Protein AF-A0A1W0E9E1-F1 (afdb_monomer_lite)

Radius of gyration: 27.99 Å; chains: 1; bounding box: 86×38×67 Å

Secondary structure (DSSP, 8-state):
-HHHHHH-TTTB---HHHHHHHHHHHHHHTTTTS------------TTHHHHTT---SEETTEEHHHHHHHHHHHHHHHHHHHHH---HHHHHHHHHHHHHHHTBGGGTTS--HHHHHHHHHHHHHT-HHHHHHHHHHHHHH-SSTHHHHHHHHHTTSTTGGG-HHHHHHHHHHHHHHHHHHHHHHHHHHHHHHHHH-SSS----------S-------S----HHHHHHT--HHHHHHTTTTS---HHHHHHHHTT----SHHHHHHHHHHHHHHHT-TT-S-HHHHHHHHHHHHHHHHT-TTS-HHHHHHHHHHHHHHHT-HHHHHHHHHHHHHSS-HHHHHHHHHHHHHHHHHH--HHHHHHHHHHTT-

pLDDT: mean 71.93, std 19.34, range [26.77, 94.56]

Foldseek 3Di:
DLVVQLVDPLFFPDDPVVVCVVVVVVVVVVVVVDDDDDDDDDDDPPVVVVVVVPPPCCDDPNDGPVRVVVVLVVVLVVLVVVCVVPVDPVSLVVSLVSLLSVLRGPVQQQDDDPSLVVQCVSCLVVLPLVSNLSSLVSCVRRDPFCSLVVLLVSVVRHPPSLPDPSNVVSLVVVLVSLVVVLVVVVVVVVVVVVVVVPPDDDDDDDPDDPDDDDDDPPPPPDDDPVNVCVRDPLLSNLVSCVSDLDDPVSLVVNVVRDPDDALSNLQSNLVNLQSNLPDPPDPPSVVSPVSSVVSLVVSLPDPPDDVLVSLLSQLVSCVSVPVNVSNLVSLVVNLPDDPPVSNVVSLVVNVVSCVVVVDPVVVVVSVVSVVD

Structure (mmCIF, N/CA/C/O backbone):
data_AF-A0A1W0E9E1-F1
#
_entry.id   AF-A0A1W0E9E1-F1
#
loop_
_atom_site.group_PDB
_atom_site.id
_atom_site.type_symbol
_atom_site.label_atom_id
_atom_site.label_alt_id
_atom_site.label_comp_id
_atom_site.label_asym_id
_atom_site.label_entity_id
_atom_site.label_seq_id
_atom_site.pdbx_PDB_ins_code
_atom_site.Cartn_x
_atom_site.Cartn_y
_atom_site.Cartn_z
_atom_site.occupancy
_atom_site.B_iso_or_equiv
_atom_site.auth_seq_id
_atom_site.auth_comp_id
_atom_site.auth_asym_id
_atom_site.auth_atom_id
_atom_site.pdbx_PDB_model_num
ATOM 1 N N . MET A 1 1 ? 7.670 -3.937 -38.236 1.00 74.44 1 MET A N 1
ATOM 2 C CA . MET A 1 1 ? 8.504 -2.881 -37.610 1.00 74.44 1 MET A CA 1
ATOM 3 C C . MET A 1 1 ? 8.574 -2.999 -36.085 1.00 74.44 1 MET A C 1
ATOM 5 O O . MET A 1 1 ? 9.656 -3.270 -35.589 1.00 74.44 1 MET A O 1
ATOM 9 N N . LEU A 1 2 ? 7.483 -2.808 -35.319 1.00 82.94 2 LEU A N 1
ATOM 10 C CA . LEU A 1 2 ? 7.533 -2.953 -33.845 1.00 82.94 2 LEU A CA 1
ATOM 11 C C . LEU A 1 2 ? 7.824 -4.392 -33.402 1.00 82.94 2 LEU A C 1
ATOM 13 O O . LEU A 1 2 ? 8.585 -4.605 -32.465 1.00 82.94 2 LEU A O 1
ATOM 17 N N . GLU A 1 3 ? 7.235 -5.380 -34.075 1.00 82.19 3 GLU A N 1
ATOM 18 C CA . GLU A 1 3 ? 7.519 -6.790 -33.787 1.00 82.19 3 GLU A CA 1
ATOM 19 C C . GLU A 1 3 ? 8.976 -7.143 -34.083 1.00 82.19 3 GLU A C 1
ATOM 21 O O . GLU A 1 3 ? 9.628 -7.740 -33.234 1.00 82.19 3 GLU A O 1
ATOM 26 N N . ASP A 1 4 ? 9.521 -6.677 -35.211 1.00 77.94 4 ASP A N 1
ATOM 27 C CA . ASP A 1 4 ? 10.940 -6.847 -35.553 1.00 77.94 4 ASP A CA 1
ATOM 28 C C . ASP A 1 4 ? 11.847 -6.213 -34.489 1.00 77.94 4 ASP A C 1
ATOM 30 O O . ASP A 1 4 ? 12.782 -6.852 -34.005 1.00 77.94 4 ASP A O 1
ATOM 34 N N . PHE A 1 5 ? 11.511 -4.996 -34.044 1.00 82.38 5 PHE A N 1
ATOM 35 C CA . PHE A 1 5 ? 12.210 -4.301 -32.964 1.00 82.38 5 PHE A CA 1
ATOM 36 C C . PHE A 1 5 ? 12.203 -5.106 -31.658 1.00 82.38 5 PHE A C 1
ATOM 38 O O . PHE A 1 5 ? 13.252 -5.294 -31.045 1.00 82.38 5 PHE A O 1
ATOM 45 N N . PHE A 1 6 ? 11.043 -5.621 -31.242 1.00 81.56 6 PHE A N 1
ATOM 46 C CA . PHE A 1 6 ? 10.922 -6.409 -30.014 1.00 81.56 6 PHE A CA 1
ATOM 47 C C . PHE A 1 6 ? 11.503 -7.821 -30.131 1.00 81.56 6 PHE A C 1
ATOM 49 O O . PHE A 1 6 ? 11.968 -8.358 -29.135 1.00 81.56 6 PHE A O 1
ATOM 56 N N . SER A 1 7 ? 11.528 -8.416 -31.322 1.00 78.56 7 SER A N 1
ATOM 57 C CA . SER A 1 7 ? 12.144 -9.728 -31.560 1.00 78.56 7 SER A CA 1
ATOM 58 C C . SER A 1 7 ? 13.677 -9.693 -31.493 1.00 78.56 7 SER A C 1
ATOM 60 O O . SER A 1 7 ? 14.334 -10.734 -31.385 1.00 78.56 7 SER A O 1
ATOM 62 N N . ASN A 1 8 ? 14.271 -8.496 -31.539 1.00 74.69 8 ASN A N 1
ATOM 63 C CA . ASN A 1 8 ? 15.710 -8.328 -31.492 1.00 74.69 8 ASN A CA 1
ATOM 64 C C . ASN A 1 8 ? 16.258 -8.600 -30.075 1.00 74.69 8 ASN A C 1
ATOM 66 O O . ASN A 1 8 ? 16.000 -7.864 -29.121 1.00 74.69 8 ASN A O 1
ATOM 70 N N . LYS A 1 9 ? 17.099 -9.636 -29.954 1.00 68.94 9 LYS A N 1
ATOM 71 C CA . LYS A 1 9 ? 17.704 -10.085 -28.682 1.00 68.94 9 LYS A CA 1
ATOM 72 C C . LYS A 1 9 ? 18.592 -9.047 -27.996 1.00 68.94 9 LYS A C 1
ATOM 74 O O . LYS A 1 9 ? 18.876 -9.186 -26.812 1.00 68.94 9 LYS A O 1
ATOM 79 N N . PHE A 1 10 ? 19.060 -8.036 -28.722 1.00 65.81 10 PHE A N 1
ATOM 80 C CA . PHE A 1 10 ? 19.828 -6.946 -28.135 1.00 65.81 10 PHE A CA 1
ATOM 81 C C . PHE A 1 10 ? 18.948 -5.810 -27.596 1.00 65.81 10 PHE A C 1
ATOM 83 O O . PHE A 1 10 ? 19.424 -4.997 -26.805 1.00 65.81 10 PHE A O 1
ATOM 90 N N . VAL A 1 11 ? 17.680 -5.763 -28.013 1.00 69.69 11 VAL A N 1
ATOM 91 C CA . VAL A 1 11 ? 16.684 -4.787 -27.562 1.00 69.69 11 VAL A CA 1
ATOM 92 C C . VAL A 1 11 ? 15.992 -5.268 -26.287 1.00 69.69 11 VAL A C 1
ATOM 94 O O . VAL A 1 11 ? 15.752 -4.452 -25.400 1.00 69.69 11 VAL A O 1
ATOM 97 N N . GLN A 1 12 ? 15.695 -6.568 -26.160 1.00 63.66 12 GLN A N 1
ATOM 98 C CA . GLN A 1 12 ? 14.984 -7.119 -24.999 1.00 63.66 12 GLN A CA 1
ATOM 99 C C . GLN A 1 12 ? 15.876 -7.894 -24.018 1.00 63.66 12 GLN A C 1
ATOM 101 O O . GLN A 1 12 ? 16.657 -8.766 -24.397 1.00 63.66 12 GLN A O 1
ATOM 106 N N . ASN A 1 13 ? 15.674 -7.647 -22.721 1.00 57.44 13 ASN A N 1
ATOM 107 C CA . ASN A 1 13 ? 16.257 -8.434 -21.633 1.00 57.44 13 ASN A CA 1
ATOM 108 C C . ASN A 1 13 ? 15.474 -9.737 -21.396 1.00 57.44 13 ASN A C 1
ATOM 110 O O . ASN A 1 13 ? 14.683 -9.830 -20.458 1.00 57.44 13 ASN A O 1
ATOM 114 N N . GLU A 1 14 ? 15.674 -10.757 -22.234 1.00 50.56 14 GLU A N 1
ATOM 115 C CA . GLU A 1 14 ? 14.940 -12.028 -22.076 1.00 50.56 14 GLU A CA 1
ATOM 116 C C . GLU A 1 14 ? 15.765 -13.201 -21.526 1.00 50.56 14 GLU A C 1
ATOM 118 O O . GLU A 1 14 ? 15.182 -14.203 -21.120 1.00 50.56 14 GLU A O 1
ATOM 123 N N . THR A 1 15 ? 17.101 -13.121 -21.422 1.00 49.25 15 THR A N 1
ATOM 124 C CA . THR A 1 15 ? 17.878 -14.262 -20.891 1.00 49.25 15 THR A CA 1
ATOM 125 C C . THR A 1 15 ? 19.044 -13.868 -19.984 1.00 49.25 15 THR A C 1
ATOM 127 O O . THR A 1 15 ? 19.984 -13.207 -20.414 1.00 49.25 15 THR A O 1
ATOM 130 N N . GLY A 1 16 ? 19.068 -14.400 -18.753 1.00 51.41 16 GLY A N 1
ATOM 131 C CA . GLY A 1 16 ? 20.202 -14.243 -17.825 1.00 51.41 16 GLY A CA 1
ATOM 132 C C . GLY A 1 16 ? 21.530 -14.794 -18.370 1.00 51.41 16 GLY A C 1
ATOM 133 O O . GLY A 1 16 ? 22.604 -14.347 -17.971 1.00 51.41 16 GLY A O 1
ATOM 134 N N . LYS A 1 17 ? 21.481 -15.710 -19.350 1.00 50.12 17 LYS A N 1
ATOM 135 C CA . LYS A 1 17 ? 22.657 -16.170 -20.113 1.00 50.12 17 LYS A CA 1
ATOM 136 C C . LYS A 1 17 ? 23.228 -15.083 -21.032 1.00 50.12 17 LYS A C 1
ATOM 138 O O . LYS A 1 17 ? 24.442 -14.982 -21.161 1.00 50.12 17 LYS A O 1
ATOM 143 N N . PHE A 1 18 ? 22.379 -14.262 -21.650 1.00 48.84 18 PHE A N 1
ATOM 144 C CA . PHE A 1 18 ? 22.828 -13.157 -22.497 1.00 48.84 18 PHE A CA 1
ATOM 145 C C . PHE A 1 18 ? 23.252 -11.944 -21.664 1.00 48.84 18 PHE A C 1
ATOM 147 O O . PHE A 1 18 ? 24.266 -11.325 -21.975 1.00 48.84 18 PHE A O 1
ATOM 154 N N . THR A 1 19 ? 22.556 -11.659 -20.556 1.00 49.38 19 THR A N 1
ATOM 155 C CA . THR A 1 19 ? 22.957 -10.616 -19.597 1.00 49.38 19 THR A CA 1
ATOM 156 C C . THR A 1 19 ? 24.331 -10.920 -19.004 1.00 49.38 19 THR A C 1
ATOM 158 O O . THR A 1 19 ? 25.215 -10.074 -19.069 1.00 49.38 19 THR A O 1
ATOM 161 N N . SER A 1 20 ? 24.570 -12.157 -18.550 1.00 54.12 20 SER A N 1
ATOM 162 C CA . SER A 1 20 ? 25.892 -12.574 -18.056 1.00 54.12 20 SER A CA 1
ATOM 163 C C . SER A 1 20 ? 26.966 -12.595 -19.147 1.00 54.12 20 SER A C 1
ATOM 165 O O . SER A 1 20 ? 28.100 -12.218 -18.871 1.00 54.12 20 SER A O 1
ATOM 167 N N . PHE A 1 21 ? 26.638 -12.978 -20.387 1.00 51.69 21 PHE A N 1
ATOM 168 C CA . PHE A 1 21 ? 27.558 -12.870 -21.526 1.00 51.69 21 PHE A CA 1
ATOM 169 C C . PHE A 1 21 ? 27.952 -11.412 -21.803 1.00 51.69 21 PH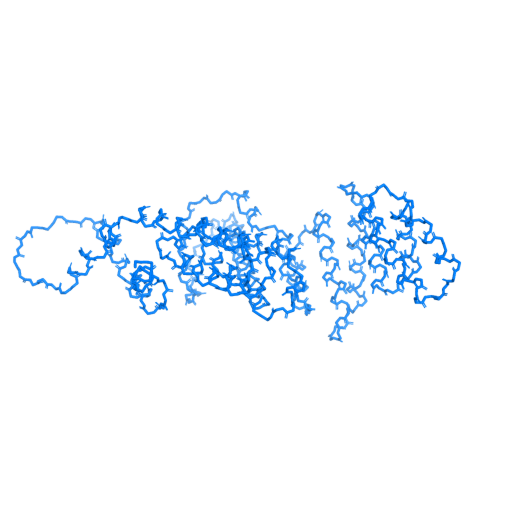E A C 1
ATOM 171 O O . PHE A 1 21 ? 29.130 -11.110 -21.968 1.00 51.69 21 PHE A O 1
ATOM 178 N N . PHE A 1 22 ? 26.984 -10.497 -21.814 1.00 48.62 22 PHE A N 1
ATOM 179 C CA . PHE A 1 22 ? 27.227 -9.089 -22.097 1.00 48.62 22 PHE A CA 1
ATOM 180 C C . PHE A 1 22 ? 27.944 -8.371 -20.947 1.00 48.62 22 PHE A C 1
ATOM 182 O O . PHE A 1 22 ? 28.897 -7.647 -21.199 1.00 48.62 22 PHE A O 1
ATOM 189 N N . GLU A 1 23 ? 27.547 -8.582 -19.690 1.00 53.81 23 GLU A N 1
ATOM 190 C CA . GLU A 1 23 ? 28.224 -8.001 -18.518 1.00 53.81 23 GLU A CA 1
ATOM 191 C C . GLU A 1 23 ? 29.657 -8.508 -18.366 1.00 53.81 23 GLU A C 1
ATOM 193 O O . GLU A 1 23 ? 30.566 -7.732 -18.064 1.00 53.81 23 GLU A O 1
ATOM 198 N N . ARG A 1 24 ? 29.881 -9.802 -18.634 1.00 53.62 24 ARG A N 1
ATOM 199 C CA . ARG A 1 24 ? 31.222 -10.390 -18.644 1.00 53.62 24 ARG A CA 1
ATOM 200 C C . ARG A 1 24 ? 32.102 -9.740 -19.711 1.00 53.62 24 ARG A C 1
ATOM 202 O O . ARG A 1 24 ? 33.289 -9.616 -19.464 1.00 53.62 24 ARG A O 1
ATOM 209 N N . ASN A 1 25 ? 31.535 -9.271 -20.826 1.00 50.19 25 ASN A N 1
ATOM 210 C CA . ASN A 1 25 ? 32.261 -8.527 -21.861 1.00 50.19 25 ASN A CA 1
ATOM 211 C C . ASN A 1 25 ? 32.385 -7.018 -21.555 1.00 50.19 25 ASN A C 1
ATOM 213 O O . ASN A 1 25 ? 33.404 -6.425 -21.885 1.00 50.19 25 ASN A O 1
ATOM 217 N N . LYS A 1 26 ? 31.410 -6.402 -20.868 1.00 47.72 26 LYS A N 1
ATOM 218 C CA . LYS A 1 26 ? 31.447 -4.984 -20.459 1.00 47.72 26 LYS A CA 1
ATOM 219 C C . LYS A 1 26 ? 32.605 -4.695 -19.493 1.00 47.72 26 LYS A C 1
ATOM 221 O O . LYS A 1 26 ? 33.281 -3.686 -19.654 1.00 47.72 26 LYS A O 1
ATOM 226 N N . LYS A 1 27 ? 32.888 -5.615 -18.558 1.00 47.00 27 LYS A N 1
ATOM 227 C CA . LYS A 1 27 ? 34.019 -5.502 -17.615 1.00 47.00 27 LYS A CA 1
ATOM 228 C C . LYS A 1 27 ? 35.392 -5.447 -18.293 1.00 47.00 27 LYS A C 1
ATOM 230 O O . LYS A 1 27 ? 36.304 -4.891 -17.705 1.00 47.00 27 LYS A O 1
ATOM 235 N N . TYR A 1 28 ? 35.559 -5.987 -19.502 1.00 43.72 28 TYR A N 1
ATOM 236 C CA . TYR A 1 28 ? 36.847 -5.925 -20.207 1.00 43.72 28 TYR A CA 1
ATOM 237 C C . TYR A 1 28 ? 37.113 -4.550 -20.840 1.00 43.72 28 TYR A C 1
ATOM 239 O O . TYR A 1 28 ? 38.263 -4.129 -20.885 1.00 43.72 28 TYR A O 1
ATOM 247 N N . ASN A 1 29 ? 36.068 -3.808 -21.222 1.00 38.88 29 ASN A N 1
ATOM 248 C CA . ASN A 1 29 ? 36.206 -2.467 -21.806 1.00 38.88 29 ASN A CA 1
ATOM 249 C C . ASN A 1 29 ? 36.577 -1.384 -20.775 1.00 38.88 29 ASN A C 1
ATOM 251 O O . ASN A 1 29 ? 37.039 -0.310 -21.152 1.00 38.88 29 ASN A O 1
ATOM 255 N N . GLU A 1 30 ? 36.384 -1.635 -19.476 1.00 40.66 30 GLU A N 1
ATOM 256 C CA . GLU A 1 30 ? 36.824 -0.715 -18.416 1.00 40.66 30 GLU A CA 1
ATOM 257 C C . GLU A 1 30 ? 38.340 -0.787 -18.170 1.00 40.66 30 GLU A C 1
ATOM 259 O O . GLU A 1 30 ? 38.927 0.200 -17.732 1.00 40.66 30 GLU A O 1
ATOM 264 N N . TYR A 1 31 ? 38.996 -1.900 -18.527 1.00 40.09 31 TYR A N 1
ATOM 265 C CA . TYR A 1 31 ? 40.447 -2.063 -18.379 1.00 40.09 31 TYR A CA 1
ATOM 266 C C . TYR A 1 31 ? 41.264 -1.481 -19.546 1.00 40.09 31 TYR A C 1
ATOM 268 O O . TYR A 1 31 ? 42.436 -1.179 -19.356 1.00 40.09 31 TYR A O 1
ATOM 276 N N . GLU A 1 32 ? 40.667 -1.241 -20.719 1.00 40.97 32 GLU A N 1
ATOM 277 C CA . GLU A 1 32 ? 41.366 -0.637 -21.872 1.00 40.97 32 GLU A CA 1
ATOM 278 C C . GLU A 1 32 ? 41.476 0.899 -21.809 1.00 40.97 32 GLU A C 1
ATOM 280 O O . GLU A 1 32 ? 42.151 1.507 -22.636 1.00 40.97 32 GLU A O 1
ATOM 285 N N . LYS A 1 33 ? 40.867 1.560 -20.813 1.00 39.44 33 LYS A N 1
ATOM 286 C CA . LYS A 1 33 ? 40.990 3.022 -20.637 1.00 39.44 33 LYS A CA 1
ATOM 287 C C . LYS A 1 33 ? 42.248 3.472 -19.890 1.00 39.44 33 LYS A C 1
ATOM 289 O O . LYS A 1 33 ? 42.443 4.674 -19.723 1.00 39.44 33 LYS A O 1
ATOM 294 N N . ILE A 1 34 ? 43.116 2.551 -19.472 1.00 35.22 34 ILE A N 1
ATOM 295 C CA . ILE A 1 34 ? 44.387 2.878 -18.818 1.00 35.22 34 ILE A CA 1
ATOM 296 C C . ILE A 1 34 ? 45.535 2.361 -19.687 1.00 35.22 34 ILE A C 1
ATOM 298 O O . ILE A 1 34 ? 45.999 1.245 -19.512 1.00 35.22 34 ILE A O 1
ATOM 302 N N . GLY A 1 35 ? 45.968 3.223 -20.612 1.00 37.22 35 GLY A N 1
ATOM 303 C CA . GLY A 1 35 ? 47.318 3.270 -21.179 1.00 37.22 35 GLY A CA 1
ATOM 304 C C . GLY A 1 35 ? 47.783 2.082 -22.023 1.00 37.22 35 GLY A C 1
ATOM 305 O O . GLY A 1 35 ? 48.166 1.057 -21.480 1.00 37.22 35 GLY A O 1
ATOM 306 N N . GLN A 1 36 ? 47.907 2.288 -23.337 1.00 32.28 36 GLN A N 1
ATOM 307 C CA . GLN A 1 36 ? 49.182 2.205 -24.074 1.00 32.28 36 GLN A CA 1
ATOM 308 C C . GLN A 1 36 ? 48.943 2.329 -25.585 1.00 32.28 36 GLN A C 1
ATOM 310 O O . GLN A 1 36 ? 48.021 1.739 -26.143 1.00 32.28 36 GLN A O 1
ATOM 315 N N . GLU A 1 37 ? 49.800 3.114 -26.238 1.00 39.94 37 GLU A N 1
ATOM 316 C CA . GLU A 1 37 ? 50.009 3.093 -27.684 1.00 39.94 37 GLU A CA 1
ATOM 317 C C . GLU A 1 37 ? 50.380 1.674 -28.126 1.00 39.94 37 GLU A C 1
ATOM 319 O O . GLU A 1 37 ? 51.315 1.088 -27.580 1.00 39.94 37 GLU A O 1
ATOM 324 N N . ILE A 1 38 ? 49.697 1.132 -29.138 1.00 29.80 38 ILE A N 1
ATOM 325 C CA . ILE A 1 38 ? 50.188 -0.049 -29.850 1.00 29.80 38 ILE A CA 1
ATOM 326 C C . ILE A 1 38 ? 50.160 0.203 -31.356 1.00 29.80 38 ILE A C 1
ATOM 328 O O . ILE A 1 38 ? 49.125 0.412 -31.989 1.00 29.80 38 ILE A O 1
ATOM 332 N N . VAL A 1 39 ? 51.382 0.177 -31.873 1.00 27.31 39 VAL A N 1
ATOM 333 C CA . VAL A 1 39 ? 51.825 0.105 -33.259 1.00 27.31 39 VAL A CA 1
ATOM 334 C C . VAL A 1 39 ? 51.169 -1.071 -33.988 1.00 27.31 39 VAL A C 1
ATOM 336 O O . VAL A 1 39 ? 51.068 -2.179 -33.468 1.00 27.31 39 VAL A O 1
ATOM 339 N N . VAL A 1 40 ? 50.775 -0.824 -35.236 1.00 36.12 40 VAL A N 1
ATOM 340 C CA . VAL A 1 40 ? 50.284 -1.829 -36.186 1.00 36.12 40 VAL A CA 1
ATOM 341 C C . VAL A 1 40 ? 51.393 -2.837 -36.509 1.00 36.12 40 VAL A C 1
ATOM 343 O O . VAL A 1 40 ? 52.371 -2.465 -37.151 1.00 36.12 40 VAL A O 1
ATOM 346 N N . VAL A 1 41 ? 51.206 -4.114 -36.157 1.00 26.77 41 VAL A N 1
ATOM 347 C CA . VAL A 1 41 ? 51.836 -5.256 -36.845 1.00 26.77 41 VAL A CA 1
ATOM 348 C C . VAL A 1 41 ? 50.818 -6.397 -36.981 1.00 26.77 41 VAL A C 1
ATOM 350 O O . VAL A 1 41 ? 49.992 -6.635 -36.105 1.00 26.77 41 VAL A O 1
ATOM 353 N N . ASN A 1 42 ? 50.869 -7.032 -38.149 1.00 33.12 42 ASN A N 1
ATOM 354 C CA . ASN A 1 42 ? 49.922 -7.967 -38.745 1.00 33.12 42 ASN A CA 1
ATOM 355 C C . ASN A 1 42 ? 49.599 -9.249 -37.951 1.00 33.12 42 ASN A C 1
ATOM 357 O O . ASN A 1 42 ? 50.434 -9.801 -37.246 1.00 33.12 42 ASN A O 1
ATOM 361 N N . GLU A 1 43 ? 48.394 -9.757 -38.250 1.00 39.22 43 GLU A N 1
ATOM 362 C CA . GLU A 1 43 ? 47.956 -11.162 -38.190 1.00 39.22 43 GLU A CA 1
ATOM 363 C C . GLU A 1 43 ? 47.873 -11.841 -36.812 1.00 39.22 43 GLU A C 1
ATOM 365 O O . GLU A 1 43 ? 48.779 -12.520 -36.353 1.00 39.22 43 GLU A O 1
ATOM 370 N N . ILE A 1 44 ? 46.691 -11.737 -36.192 1.00 35.50 44 ILE A N 1
ATOM 371 C CA . ILE A 1 44 ? 45.698 -12.818 -35.999 1.00 35.50 44 ILE A CA 1
ATOM 372 C C . ILE A 1 44 ? 44.460 -12.114 -35.424 1.00 35.50 44 ILE A C 1
ATOM 374 O O . ILE A 1 44 ? 44.333 -11.898 -34.220 1.00 35.50 44 ILE A O 1
ATOM 378 N N . VAL A 1 45 ? 43.540 -11.697 -36.300 1.00 37.19 45 VAL A N 1
ATOM 379 C CA . VAL A 1 45 ? 42.294 -11.036 -35.878 1.00 37.19 45 VAL A CA 1
ATOM 380 C C . VAL A 1 45 ? 41.408 -12.082 -35.211 1.00 37.19 45 VAL A C 1
ATOM 382 O O . VAL A 1 45 ? 40.690 -12.848 -35.863 1.00 37.19 45 VAL A O 1
ATOM 385 N N . SER A 1 46 ? 41.493 -12.156 -33.885 1.00 43.66 46 SER A N 1
ATOM 386 C CA . SER A 1 46 ? 40.657 -13.052 -33.099 1.00 43.66 46 SER A CA 1
ATOM 387 C C . SER A 1 46 ? 39.189 -12.644 -33.263 1.00 43.66 46 SER A C 1
ATOM 389 O O . SER A 1 46 ? 38.843 -11.463 -33.325 1.00 43.66 46 SER A O 1
ATOM 391 N N . LYS A 1 47 ? 38.280 -13.626 -33.283 1.00 46.03 47 LYS A N 1
ATOM 392 C CA . LYS A 1 47 ? 36.822 -13.401 -33.335 1.00 46.03 47 LYS A CA 1
ATOM 393 C C . LYS A 1 47 ? 36.307 -12.402 -32.272 1.00 46.03 47 LYS A C 1
ATOM 395 O O . LYS A 1 47 ? 35.190 -11.923 -32.425 1.00 46.03 47 LYS A O 1
ATOM 400 N N . ARG A 1 48 ? 37.089 -12.077 -31.228 1.00 42.44 48 ARG A N 1
ATOM 401 C CA . ARG A 1 48 ? 36.758 -11.105 -30.170 1.00 42.44 48 ARG A CA 1
ATOM 402 C C . ARG A 1 48 ? 36.763 -9.647 -30.640 1.00 42.44 48 ARG A C 1
ATOM 404 O O . ARG A 1 48 ? 35.860 -8.917 -30.248 1.00 42.44 48 ARG A O 1
ATOM 411 N N . GLU A 1 49 ? 37.667 -9.239 -31.531 1.00 39.47 49 GLU A N 1
ATOM 412 C CA . GLU A 1 49 ? 37.683 -7.855 -32.049 1.00 39.47 49 GLU A CA 1
ATOM 413 C C . GLU A 1 49 ? 36.506 -7.573 -32.994 1.00 39.47 49 GLU A C 1
ATOM 415 O O . GLU A 1 49 ? 35.992 -6.457 -33.057 1.00 39.47 49 GLU A O 1
ATOM 420 N N . LYS A 1 50 ? 35.987 -8.607 -33.672 1.00 39.91 50 LYS A N 1
ATOM 421 C CA . LYS A 1 50 ? 34.735 -8.502 -34.439 1.00 39.91 50 LYS A CA 1
ATOM 422 C C . LYS A 1 50 ? 33.497 -8.346 -33.554 1.00 39.91 50 LYS A C 1
ATOM 424 O O . LYS A 1 50 ? 32.469 -7.931 -34.064 1.00 39.91 50 LYS A O 1
ATOM 429 N N . VAL A 1 51 ? 33.550 -8.672 -32.264 1.00 42.94 51 VAL A N 1
ATOM 430 C CA . VAL A 1 51 ? 32.394 -8.522 -31.362 1.00 42.94 51 VAL A CA 1
ATOM 431 C C . VAL A 1 51 ? 32.410 -7.156 -30.676 1.00 42.94 51 VAL A C 1
ATOM 433 O O . VAL A 1 51 ? 31.345 -6.562 -30.525 1.00 42.94 51 VAL A O 1
ATOM 436 N N . SER A 1 52 ? 33.587 -6.609 -30.337 1.00 39.28 52 SER A N 1
ATOM 437 C CA . SER A 1 52 ? 33.680 -5.271 -29.728 1.00 39.28 52 SER A CA 1
ATOM 438 C C . SER A 1 52 ? 33.349 -4.144 -30.715 1.00 39.28 52 SER A C 1
ATOM 440 O O . SER A 1 52 ? 32.685 -3.189 -30.328 1.00 39.28 52 SER A O 1
ATOM 442 N N . LYS A 1 53 ? 33.689 -4.292 -32.007 1.00 39.19 53 LYS A N 1
ATOM 443 C CA . LYS A 1 53 ? 33.324 -3.323 -33.064 1.00 39.19 53 LYS A CA 1
ATOM 444 C C . LYS A 1 53 ? 31.858 -3.373 -33.530 1.00 39.19 53 LYS A C 1
ATOM 446 O O . LYS A 1 53 ? 31.440 -2.467 -34.239 1.00 39.19 53 LYS A O 1
ATOM 451 N N . TYR A 1 54 ? 31.080 -4.401 -33.171 1.00 43.47 54 TYR A N 1
ATOM 452 C CA . TYR A 1 54 ? 29.733 -4.639 -33.731 1.00 43.47 54 TYR A CA 1
ATOM 453 C C . TYR A 1 54 ? 28.571 -4.559 -32.726 1.00 43.47 54 TYR A C 1
ATOM 455 O O . TYR A 1 54 ? 27.433 -4.830 -33.105 1.00 43.47 54 TYR A O 1
ATOM 463 N N . VAL A 1 55 ? 28.800 -4.188 -31.462 1.00 45.38 55 VAL A N 1
ATOM 464 C CA . VAL A 1 55 ? 27.703 -4.067 -30.476 1.00 45.38 55 VAL A CA 1
ATOM 465 C C . VAL A 1 55 ? 27.742 -2.732 -29.729 1.00 45.38 55 VAL A C 1
ATOM 467 O O . VAL A 1 55 ? 27.452 -2.652 -28.541 1.00 45.38 55 VAL A O 1
ATOM 470 N N . GLU A 1 56 ? 28.033 -1.647 -30.440 1.00 45.44 56 GLU A N 1
ATOM 471 C CA . GLU A 1 56 ? 27.336 -0.392 -30.165 1.00 45.44 56 GLU A CA 1
ATOM 472 C C . GLU A 1 56 ? 26.095 -0.385 -31.057 1.00 45.44 56 GLU A C 1
ATOM 474 O O . GLU A 1 56 ? 26.187 -0.168 -32.263 1.00 45.44 56 GLU A O 1
ATOM 479 N N . LEU A 1 57 ? 24.917 -0.671 -30.492 1.00 52.19 57 LEU A N 1
ATOM 480 C CA . LEU A 1 57 ? 23.641 -0.455 -31.186 1.00 52.19 57 LEU A CA 1
ATOM 481 C C . LEU A 1 57 ? 23.381 1.046 -31.301 1.00 52.19 57 LEU A C 1
ATOM 483 O O . LEU A 1 57 ? 22.520 1.603 -30.629 1.00 52.19 57 LEU A O 1
ATOM 487 N N . SER A 1 58 ? 24.159 1.716 -32.141 1.00 51.75 58 SER A N 1
ATOM 488 C CA . SER A 1 58 ? 23.947 3.113 -32.497 1.00 51.75 58 SER A CA 1
ATOM 489 C C . SER A 1 58 ? 22.708 3.262 -33.381 1.00 51.75 58 SER A C 1
ATOM 491 O O . SER A 1 58 ? 21.991 4.255 -33.253 1.00 51.75 58 SER A O 1
ATOM 493 N N . CYS A 1 59 ? 22.401 2.253 -34.209 1.00 58.62 59 CYS A N 1
ATOM 494 C CA . CYS A 1 59 ? 21.197 2.207 -35.032 1.00 58.62 59 CYS A CA 1
ATOM 495 C C . CYS A 1 59 ? 20.630 0.784 -35.197 1.00 58.62 59 CYS A C 1
ATOM 497 O O . CYS A 1 59 ? 21.362 -0.194 -35.336 1.00 58.62 59 CYS A O 1
ATOM 499 N N . LEU A 1 60 ? 19.302 0.669 -35.208 1.00 69.56 60 LEU A N 1
ATOM 500 C CA . LEU A 1 60 ? 18.572 -0.542 -35.586 1.00 69.56 60 LEU A CA 1
ATOM 501 C C . LEU A 1 60 ? 17.582 -0.161 -36.691 1.00 69.56 60 LEU A C 1
ATOM 503 O O . LEU A 1 60 ? 16.840 0.803 -36.533 1.00 69.56 60 LEU A O 1
ATOM 507 N N . HIS A 1 61 ? 17.596 -0.869 -37.824 1.00 71.19 61 HIS A N 1
ATOM 508 C CA . HIS A 1 61 ? 16.856 -0.483 -39.041 1.00 71.19 61 HIS A CA 1
ATOM 509 C C . HIS A 1 61 ? 17.112 0.970 -39.497 1.00 71.19 61 HIS A C 1
ATOM 511 O O . HIS A 1 61 ? 16.206 1.642 -39.978 1.00 71.19 61 HIS A O 1
ATOM 517 N N . GLY A 1 62 ? 18.339 1.474 -39.314 1.00 74.38 62 GLY A N 1
ATOM 518 C CA . GLY A 1 62 ? 18.710 2.847 -39.678 1.00 74.38 62 GLY A CA 1
ATOM 519 C C . GLY A 1 62 ? 18.187 3.930 -38.729 1.00 74.38 62 GLY A C 1
ATOM 520 O O . GLY A 1 62 ? 18.496 5.097 -38.931 1.00 74.38 62 GLY A O 1
ATOM 521 N N . LEU A 1 63 ? 17.449 3.557 -37.679 1.00 79.44 63 LEU A N 1
ATOM 522 C CA . LEU A 1 63 ? 16.977 4.478 -36.651 1.00 79.44 63 LEU A CA 1
ATOM 523 C C . LEU A 1 63 ? 17.886 4.425 -35.427 1.00 79.44 63 LEU A C 1
ATOM 525 O O . LEU A 1 63 ? 18.199 3.350 -34.906 1.00 79.44 63 LEU A O 1
ATOM 529 N N . SER A 1 64 ? 18.265 5.598 -34.938 1.00 82.00 64 SER A N 1
ATOM 530 C CA . SER A 1 64 ? 18.953 5.773 -33.664 1.00 82.00 64 SER A CA 1
ATOM 531 C C . SER A 1 64 ? 18.060 5.400 -32.478 1.00 82.00 64 SER A C 1
ATOM 533 O O . SER A 1 64 ? 16.831 5.382 -32.564 1.00 82.00 64 SER A O 1
ATOM 535 N N . ILE A 1 65 ? 18.669 5.171 -31.312 1.00 79.12 65 ILE A N 1
ATOM 536 C CA . ILE A 1 65 ? 17.942 4.911 -30.055 1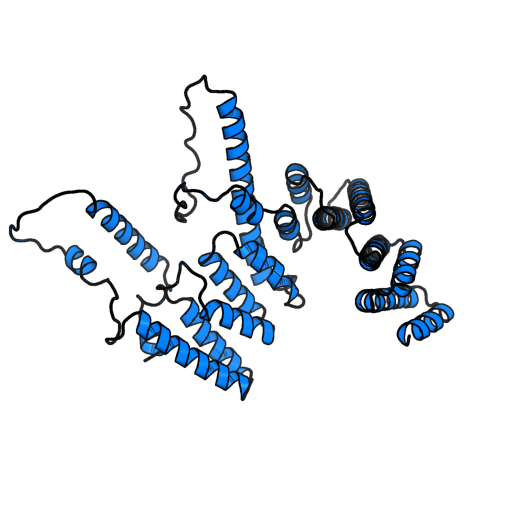.00 79.12 65 ILE A CA 1
ATOM 537 C C . ILE A 1 65 ? 16.927 6.032 -29.738 1.00 79.12 65 ILE A C 1
ATOM 539 O O . ILE A 1 65 ? 15.815 5.761 -29.278 1.00 79.12 65 ILE A O 1
ATOM 543 N N . LYS A 1 66 ? 17.277 7.298 -30.014 1.00 82.94 66 LYS A N 1
ATOM 544 C CA . LYS A 1 66 ? 16.381 8.450 -29.800 1.00 82.94 66 LYS A CA 1
ATOM 545 C C . LYS A 1 66 ? 15.173 8.414 -30.737 1.00 82.94 66 LYS A C 1
ATOM 547 O O . LYS A 1 66 ? 14.066 8.741 -30.316 1.00 82.94 66 LYS A O 1
ATOM 552 N N . GLU A 1 67 ? 15.368 8.011 -31.988 1.00 86.12 67 GLU A N 1
ATOM 553 C CA . GLU A 1 67 ? 14.284 7.874 -32.964 1.00 86.12 67 GLU A CA 1
ATOM 554 C C . GLU A 1 67 ? 13.388 6.684 -32.636 1.00 86.12 67 GLU A C 1
ATOM 556 O O . GLU A 1 67 ? 12.168 6.828 -32.640 1.00 86.12 67 GLU A O 1
ATOM 561 N N . TRP A 1 68 ? 13.965 5.553 -32.224 1.00 87.12 68 TRP A N 1
ATOM 562 C CA . TRP A 1 68 ? 13.189 4.425 -31.711 1.00 87.12 68 TRP A CA 1
ATOM 563 C C . TRP A 1 68 ? 12.337 4.806 -30.511 1.00 87.12 68 TRP A C 1
ATOM 565 O O . TRP A 1 68 ? 11.170 4.428 -30.454 1.00 87.12 68 TRP A O 1
ATOM 575 N N . ARG A 1 69 ? 12.861 5.615 -29.583 1.00 87.75 69 ARG A N 1
ATOM 576 C CA . ARG A 1 69 ? 12.059 6.129 -28.467 1.00 87.75 69 ARG A CA 1
ATOM 577 C C . ARG A 1 69 ? 10.837 6.904 -28.968 1.00 87.75 69 ARG A C 1
ATOM 579 O O . ARG A 1 69 ? 9.744 6.661 -28.468 1.00 87.75 69 ARG A O 1
ATOM 586 N N . LYS A 1 70 ? 10.984 7.762 -29.988 1.00 89.31 70 LYS A N 1
ATOM 587 C CA . LYS A 1 70 ? 9.850 8.472 -30.617 1.00 89.31 70 LYS A CA 1
ATOM 588 C C . LYS A 1 70 ? 8.852 7.504 -31.258 1.00 89.31 70 LYS A C 1
ATOM 590 O O . LYS A 1 70 ? 7.654 7.655 -31.046 1.00 89.31 70 LYS A O 1
ATOM 595 N N . VAL A 1 71 ? 9.325 6.494 -31.990 1.00 91.25 71 VAL A N 1
ATOM 596 C CA . VAL A 1 71 ? 8.460 5.461 -32.593 1.00 91.25 71 VAL A CA 1
ATOM 597 C C . VAL A 1 71 ? 7.655 4.723 -31.520 1.00 91.25 71 VAL A C 1
ATOM 599 O O . VAL A 1 71 ? 6.445 4.558 -31.664 1.00 91.25 71 VAL A O 1
ATOM 602 N N . LEU A 1 72 ? 8.298 4.329 -30.417 1.00 91.69 72 LEU A N 1
ATOM 603 C CA . LEU A 1 72 ? 7.626 3.684 -29.287 1.00 91.69 72 LEU A CA 1
ATOM 604 C C . LEU A 1 72 ? 6.613 4.616 -28.610 1.00 91.69 72 LEU A C 1
ATOM 606 O O . LEU A 1 72 ? 5.534 4.160 -28.245 1.00 91.69 72 LEU A O 1
ATOM 610 N N . PHE A 1 73 ? 6.913 5.912 -28.494 1.00 91.69 73 PHE A N 1
ATOM 611 C CA . PHE A 1 73 ? 5.954 6.906 -28.006 1.00 91.69 73 PHE A CA 1
ATOM 612 C C . PHE A 1 73 ? 4.718 7.009 -28.897 1.00 91.69 73 PHE A C 1
ATOM 614 O O . PHE A 1 73 ? 3.605 6.944 -28.384 1.00 91.69 73 PHE A O 1
ATOM 621 N N . TYR A 1 74 ? 4.886 7.119 -30.217 1.00 93.06 74 TYR A N 1
ATOM 622 C CA . TYR A 1 74 ? 3.749 7.157 -31.142 1.00 93.06 74 TYR A CA 1
ATOM 623 C C . TYR A 1 74 ? 2.916 5.877 -31.072 1.00 93.06 74 TYR A C 1
ATOM 625 O O . TYR A 1 74 ? 1.688 5.944 -31.039 1.00 93.06 74 TYR A O 1
ATOM 633 N N . ALA A 1 75 ? 3.574 4.719 -30.985 1.00 93.12 75 ALA A N 1
ATOM 634 C CA . ALA A 1 75 ? 2.894 3.446 -30.798 1.00 93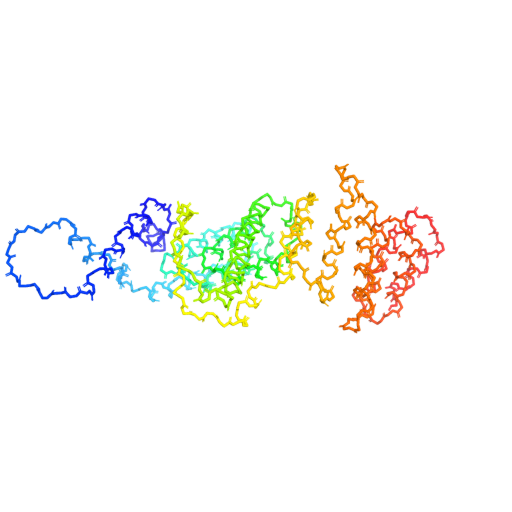.12 75 ALA A CA 1
ATOM 635 C C . ALA A 1 75 ? 2.093 3.424 -29.488 1.00 93.12 75 ALA A C 1
ATOM 637 O O . ALA A 1 75 ? 0.920 3.066 -29.492 1.00 93.12 75 ALA A O 1
ATOM 638 N N . MET A 1 76 ? 2.693 3.854 -28.376 1.00 93.19 76 MET A N 1
ATOM 639 C CA . MET A 1 76 ? 2.013 3.946 -27.084 1.00 93.19 76 MET A CA 1
ATOM 640 C C . MET A 1 76 ? 0.787 4.864 -27.159 1.00 93.19 76 MET A C 1
ATOM 642 O O . MET A 1 76 ? -0.284 4.466 -26.707 1.00 93.19 76 MET A O 1
ATOM 646 N N . SER A 1 77 ? 0.912 6.048 -27.765 1.00 92.25 77 SER A N 1
ATOM 647 C CA . SER A 1 77 ? -0.209 6.977 -27.952 1.00 92.25 77 SER A CA 1
ATOM 648 C C . SER A 1 77 ? -1.338 6.363 -28.780 1.00 92.25 77 SER A C 1
ATOM 650 O O . SER A 1 77 ? -2.501 6.512 -28.419 1.00 92.25 77 SER A O 1
ATOM 652 N N . PHE A 1 78 ? -1.012 5.615 -29.840 1.00 93.69 78 PHE A N 1
ATOM 653 C CA . PHE A 1 78 ? -2.003 4.884 -30.632 1.00 93.69 78 PHE A CA 1
ATOM 654 C C . PHE A 1 78 ? -2.780 3.867 -29.782 1.00 93.69 78 PHE A C 1
ATOM 656 O O . PHE A 1 78 ? -4.011 3.847 -29.815 1.00 93.69 78 PHE A O 1
ATOM 663 N N . TYR A 1 79 ? -2.089 3.051 -28.979 1.00 93.25 79 TYR A N 1
ATOM 664 C CA . TYR A 1 79 ? -2.770 2.081 -28.117 1.00 93.25 79 TYR A CA 1
ATOM 665 C C . TYR A 1 79 ? -3.564 2.749 -26.986 1.00 93.25 79 TYR A C 1
ATOM 667 O O . TYR A 1 79 ? -4.643 2.267 -26.650 1.00 93.25 79 TYR A O 1
ATOM 675 N N . LEU A 1 80 ? -3.083 3.863 -26.424 1.00 92.94 80 LEU A N 1
ATOM 676 C CA . LEU A 1 80 ? -3.840 4.642 -25.439 1.00 92.94 80 LEU A CA 1
ATOM 677 C C . LEU A 1 80 ? -5.128 5.205 -26.043 1.00 92.94 80 LEU A C 1
ATOM 679 O O . LEU A 1 80 ? -6.193 5.015 -25.468 1.00 92.94 80 LEU A O 1
ATOM 683 N N . GLN A 1 81 ? -5.060 5.802 -27.232 1.00 93.56 81 GLN A N 1
ATOM 684 C CA . GLN A 1 81 ? -6.242 6.309 -27.927 1.00 93.56 81 GLN A CA 1
ATOM 685 C C . GLN A 1 81 ? -7.234 5.180 -28.255 1.00 93.56 81 GLN A C 1
ATOM 687 O O . GLN A 1 81 ? -8.446 5.343 -28.111 1.00 93.56 81 GLN A O 1
ATOM 692 N N . LYS A 1 82 ? -6.731 4.003 -28.656 1.00 92.75 82 LYS A N 1
ATOM 693 C CA . LYS A 1 82 ? -7.555 2.802 -28.872 1.00 92.75 82 LYS A CA 1
ATOM 694 C C . LYS A 1 82 ? -8.275 2.374 -27.587 1.00 92.75 82 LYS A C 1
ATOM 696 O O . LYS A 1 82 ? -9.453 2.025 -27.648 1.00 92.75 82 LYS A O 1
ATOM 701 N N . LEU A 1 83 ? -7.589 2.414 -26.442 1.00 93.50 83 LEU A N 1
ATOM 702 C CA . LEU A 1 83 ? -8.179 2.119 -25.135 1.00 93.50 83 LEU A CA 1
ATOM 703 C C . LEU A 1 83 ? -9.224 3.149 -24.712 1.00 93.50 83 LEU A C 1
ATOM 705 O O . LEU A 1 83 ? -10.288 2.757 -24.248 1.00 93.50 83 LEU A O 1
ATOM 709 N N . GLU A 1 84 ? -8.930 4.439 -24.869 1.00 91.94 84 GLU A N 1
ATOM 710 C CA . GLU A 1 84 ? -9.833 5.533 -24.494 1.00 91.94 84 GLU A CA 1
ATOM 711 C C . GLU A 1 84 ? -11.136 5.491 -25.298 1.00 91.94 84 GLU A C 1
ATOM 713 O O . GLU A 1 84 ? -12.216 5.661 -24.737 1.00 91.94 84 GLU A O 1
ATOM 718 N N . ASN A 1 85 ? -11.048 5.186 -26.595 1.00 93.56 85 ASN A N 1
ATOM 719 C CA . ASN A 1 85 ? -12.215 5.112 -27.471 1.00 93.56 85 ASN A CA 1
ATOM 720 C C . ASN A 1 85 ? -13.021 3.814 -27.307 1.00 93.56 85 ASN A C 1
ATOM 722 O O . ASN A 1 85 ? -14.222 3.805 -27.574 1.00 93.56 85 ASN A O 1
ATOM 726 N N . ASN A 1 86 ? -12.380 2.701 -26.934 1.00 93.25 86 ASN A N 1
ATOM 727 C CA . ASN A 1 86 ? -13.047 1.404 -26.819 1.00 93.25 86 ASN A CA 1
ATOM 728 C C . ASN A 1 86 ? -12.357 0.478 -25.791 1.00 93.25 86 ASN A C 1
ATOM 730 O O . ASN A 1 86 ? -11.555 -0.385 -26.176 1.00 93.25 86 ASN A O 1
ATOM 734 N N . PRO A 1 87 ? -12.667 0.602 -24.487 1.00 91.19 87 PRO A N 1
ATOM 735 C CA . PRO A 1 87 ? -12.000 -0.141 -23.416 1.00 91.19 87 PRO A CA 1
ATOM 736 C C . PRO A 1 87 ? -12.533 -1.578 -23.278 1.00 91.19 87 PRO A C 1
ATOM 738 O O . PRO A 1 87 ? -13.081 -1.976 -22.250 1.00 91.19 87 PRO A O 1
ATOM 741 N N . THR A 1 88 ? -12.384 -2.393 -24.324 1.00 94.06 88 THR A N 1
ATOM 742 C CA . THR A 1 88 ? -12.678 -3.832 -24.243 1.00 94.06 88 THR A CA 1
ATOM 743 C C . THR A 1 88 ? -11.570 -4.578 -23.504 1.00 94.06 88 THR A C 1
ATOM 745 O O . THR A 1 88 ? -10.403 -4.187 -23.546 1.00 94.06 88 THR A O 1
ATOM 748 N N . LYS A 1 89 ? -11.906 -5.726 -22.898 1.00 91.06 89 LYS A N 1
ATOM 749 C CA . LYS A 1 89 ? -10.915 -6.625 -22.279 1.00 91.06 89 LYS A CA 1
ATOM 750 C C . LYS A 1 89 ? -9.779 -6.983 -23.244 1.00 91.06 89 LYS A C 1
ATOM 752 O O . LYS A 1 89 ? -8.624 -7.000 -22.844 1.00 91.06 89 LYS A O 1
ATOM 757 N N . GLN A 1 90 ? -10.099 -7.225 -24.515 1.00 92.12 90 GLN A N 1
ATOM 758 C CA . GLN A 1 90 ? -9.103 -7.542 -25.537 1.00 92.12 90 GLN A CA 1
ATOM 759 C C . GLN A 1 90 ? -8.130 -6.380 -25.773 1.00 92.12 90 GLN A C 1
ATOM 761 O O . GLN A 1 90 ? -6.922 -6.600 -25.781 1.00 92.12 90 GLN A O 1
ATOM 766 N N . ASN A 1 91 ? -8.637 -5.151 -25.911 1.00 92.25 91 ASN A N 1
ATOM 767 C CA . ASN A 1 91 ? -7.788 -3.976 -26.126 1.00 92.25 91 ASN A CA 1
ATOM 768 C C . ASN A 1 91 ? -6.886 -3.698 -24.912 1.00 92.25 91 ASN A C 1
ATOM 770 O O . ASN A 1 91 ? -5.736 -3.298 -25.084 1.00 92.25 91 ASN A O 1
ATOM 774 N N . ILE A 1 92 ? -7.386 -3.943 -23.695 1.00 93.00 92 ILE A N 1
ATOM 775 C CA . ILE A 1 92 ? -6.616 -3.819 -22.447 1.00 93.00 92 ILE A CA 1
ATOM 776 C C . ILE A 1 92 ? -5.450 -4.814 -22.421 1.00 93.00 92 ILE A C 1
ATOM 778 O O . ILE A 1 92 ? -4.313 -4.416 -22.170 1.00 93.00 92 ILE A O 1
ATOM 782 N N . GLU A 1 93 ? -5.702 -6.086 -22.735 1.00 92.38 93 GLU A N 1
ATOM 783 C CA . GLU A 1 93 ? -4.651 -7.113 -22.782 1.00 92.38 93 GLU A CA 1
ATOM 784 C C . GLU A 1 93 ? -3.617 -6.842 -23.885 1.00 92.38 93 GLU A C 1
ATOM 786 O O . GLU A 1 93 ? -2.413 -6.997 -23.670 1.00 92.38 93 GLU A O 1
ATOM 791 N N . GLU A 1 94 ? -4.062 -6.381 -25.055 1.00 91.69 94 GLU A N 1
ATOM 792 C CA . GLU A 1 94 ? -3.177 -5.985 -26.154 1.00 91.69 94 GLU A CA 1
ATOM 793 C C . GLU A 1 94 ? -2.265 -4.821 -25.746 1.00 91.69 94 GLU A C 1
ATOM 795 O O . GLU A 1 94 ? -1.050 -4.875 -25.959 1.00 91.69 94 GLU A O 1
ATOM 800 N N . PHE A 1 95 ? -2.820 -3.803 -25.080 1.00 94.56 95 PHE A N 1
ATOM 801 C CA . PHE A 1 95 ? -2.030 -2.712 -24.522 1.00 94.56 95 PHE A CA 1
ATOM 802 C C . PHE A 1 95 ? -1.007 -3.225 -23.503 1.00 94.56 95 PHE A C 1
ATOM 804 O O . PHE A 1 95 ? 0.172 -2.879 -23.606 1.00 94.56 95 PHE A O 1
ATOM 811 N N . TYR A 1 96 ? -1.420 -4.072 -22.551 1.00 94.00 96 TYR A N 1
ATOM 812 C CA . TYR A 1 96 ? -0.517 -4.636 -21.543 1.00 94.00 96 TYR A CA 1
ATOM 813 C C . TYR A 1 96 ? 0.630 -5.430 -22.164 1.00 94.00 96 TYR A C 1
ATOM 815 O O . TYR A 1 96 ? 1.775 -5.306 -21.721 1.00 94.00 96 TYR A O 1
ATOM 823 N N . LEU A 1 97 ? 0.360 -6.198 -23.218 1.00 91.31 97 LEU A N 1
ATOM 824 C CA . LEU A 1 97 ? 1.390 -6.932 -23.943 1.00 91.31 97 LEU A CA 1
ATOM 825 C C . LEU A 1 97 ? 2.438 -5.986 -24.541 1.00 91.31 97 LEU A C 1
ATOM 827 O O . LEU A 1 97 ? 3.642 -6.208 -24.383 1.00 91.31 97 LEU A O 1
ATOM 831 N N . VAL A 1 98 ? 1.990 -4.929 -25.218 1.00 91.88 98 VAL A N 1
ATOM 832 C CA . VAL A 1 98 ? 2.875 -3.989 -25.914 1.00 91.88 98 VAL A CA 1
ATOM 833 C C . VAL A 1 98 ? 3.670 -3.142 -24.925 1.00 91.88 98 VAL A C 1
ATOM 835 O O . VAL A 1 98 ? 4.896 -3.071 -25.030 1.00 91.88 98 VAL A O 1
ATOM 838 N N . ILE A 1 99 ? 3.013 -2.547 -23.929 1.00 92.94 99 ILE A N 1
ATOM 839 C CA . ILE A 1 99 ? 3.685 -1.681 -22.956 1.00 92.94 99 ILE A CA 1
ATOM 840 C C . ILE A 1 99 ? 4.679 -2.474 -22.095 1.00 92.94 99 ILE A C 1
ATOM 842 O O . ILE A 1 99 ? 5.784 -1.999 -21.842 1.00 92.94 99 ILE A O 1
ATOM 846 N N . ARG A 1 100 ? 4.375 -3.736 -21.745 1.00 90.25 100 ARG A N 1
ATOM 847 C CA . ARG A 1 100 ? 5.322 -4.609 -21.033 1.00 90.25 100 ARG A CA 1
ATOM 848 C C . ARG A 1 100 ? 6.593 -4.836 -21.856 1.00 90.25 100 ARG A C 1
ATOM 850 O O . ARG A 1 100 ? 7.683 -4.872 -21.286 1.00 90.25 100 ARG A O 1
ATOM 857 N N . ARG A 1 101 ? 6.478 -4.990 -23.180 1.00 89.12 101 ARG A N 1
ATOM 858 C CA . ARG A 1 101 ? 7.642 -5.109 -24.076 1.00 89.12 101 ARG A CA 1
ATOM 859 C C . ARG A 1 101 ? 8.438 -3.805 -24.138 1.00 89.12 101 ARG A C 1
ATOM 861 O O . ARG A 1 101 ? 9.662 -3.870 -24.119 1.00 89.12 101 ARG A O 1
ATOM 868 N N . MET A 1 102 ? 7.770 -2.649 -24.146 1.00 90.75 102 MET A N 1
ATOM 869 C CA . MET A 1 102 ? 8.419 -1.329 -24.100 1.00 90.75 102 MET A CA 1
ATOM 870 C C . MET A 1 102 ? 9.209 -1.117 -22.801 1.00 90.75 102 MET A C 1
ATOM 872 O O . MET A 1 102 ? 10.357 -0.681 -22.847 1.00 90.75 102 MET A O 1
ATOM 876 N N . CYS A 1 103 ? 8.645 -1.493 -21.649 1.00 87.62 103 CYS A N 1
ATOM 877 C CA . CYS A 1 103 ? 9.306 -1.361 -20.347 1.00 87.62 103 CYS A CA 1
ATOM 878 C C . CYS A 1 103 ? 10.574 -2.220 -20.200 1.00 87.62 103 CYS A C 1
ATOM 880 O O . CYS A 1 103 ? 11.464 -1.850 -19.435 1.00 87.62 103 CYS A O 1
ATOM 882 N N . LYS A 1 104 ? 10.659 -3.348 -20.921 1.00 83.25 104 LYS A N 1
ATOM 883 C CA . LYS A 1 104 ? 11.791 -4.298 -20.910 1.00 83.25 104 LYS A CA 1
ATOM 884 C C . LYS A 1 104 ? 12.895 -3.977 -21.926 1.00 83.25 104 LYS A C 1
ATOM 886 O O . LYS A 1 104 ? 13.804 -4.790 -22.119 1.00 83.25 104 LYS A O 1
ATOM 891 N N . VAL A 1 105 ? 12.793 -2.843 -22.618 1.00 82.25 105 VAL A N 1
ATOM 892 C CA . VAL A 1 105 ? 13.819 -2.414 -23.567 1.00 82.25 105 VAL A CA 1
ATOM 893 C C . VAL A 1 105 ? 15.089 -2.040 -22.806 1.00 82.25 105 VAL A C 1
ATOM 895 O O . VAL A 1 105 ? 15.094 -1.111 -22.000 1.00 82.25 105 VAL A O 1
ATOM 898 N N . ARG A 1 106 ? 16.176 -2.741 -23.129 1.00 70.75 106 ARG A N 1
ATOM 899 C CA . ARG A 1 106 ? 17.459 -2.711 -22.416 1.00 70.75 106 ARG A CA 1
ATOM 900 C C . ARG A 1 106 ? 18.096 -1.322 -22.316 1.00 70.75 106 ARG A C 1
ATOM 902 O O . ARG A 1 106 ? 18.809 -1.010 -21.368 1.00 70.75 106 ARG A O 1
ATOM 909 N N . PHE A 1 107 ? 17.841 -0.464 -23.302 1.00 68.69 107 PHE A N 1
ATOM 910 C CA . PHE A 1 107 ? 18.412 0.886 -23.358 1.00 68.69 107 PHE A CA 1
ATOM 911 C C . PHE A 1 107 ? 17.988 1.786 -22.186 1.00 68.69 107 PHE A C 1
ATOM 913 O O . PHE A 1 107 ? 18.611 2.823 -21.974 1.00 68.69 107 PHE A O 1
ATOM 920 N N . TRP A 1 108 ? 16.956 1.400 -21.427 1.00 70.94 108 TRP A N 1
ATOM 921 C CA . TRP A 1 108 ? 16.387 2.198 -20.338 1.00 70.94 108 TRP A CA 1
ATOM 922 C C . TRP A 1 108 ? 16.399 1.475 -18.982 1.00 70.94 108 TRP A C 1
ATOM 924 O O . TRP A 1 108 ? 15.639 1.833 -18.085 1.00 70.94 108 TRP A O 1
ATOM 934 N N . ASP A 1 109 ? 17.231 0.444 -18.819 1.00 68.56 109 ASP A N 1
ATOM 935 C CA . ASP A 1 109 ? 17.238 -0.404 -17.616 1.00 68.56 109 ASP A CA 1
ATOM 936 C C . ASP A 1 109 ? 17.604 0.336 -16.322 1.00 68.56 109 ASP A C 1
ATOM 938 O O . ASP A 1 109 ? 17.286 -0.134 -15.234 1.00 68.56 109 ASP A O 1
ATOM 942 N N . SER A 1 110 ? 18.277 1.482 -16.418 1.00 66.94 110 SER A N 1
ATOM 943 C CA . SER A 1 110 ? 18.773 2.224 -15.256 1.00 66.94 110 SER A CA 1
ATOM 944 C C . SER A 1 110 ? 17.859 3.361 -14.793 1.00 66.94 110 SER A C 1
ATOM 946 O O . SER A 1 110 ? 18.185 4.031 -13.816 1.00 66.94 110 SER A O 1
ATOM 948 N N . GLN A 1 111 ? 16.750 3.635 -15.491 1.00 74.44 111 GLN A N 1
ATOM 949 C CA . GLN A 1 111 ? 15.905 4.800 -15.212 1.00 74.44 111 GLN A CA 1
ATOM 950 C C . GLN A 1 111 ? 14.422 4.488 -15.395 1.00 74.44 111 GLN A C 1
ATOM 952 O O . GLN A 1 111 ? 14.029 3.786 -16.326 1.00 74.44 111 GLN A O 1
ATOM 957 N N . ILE A 1 112 ? 13.582 5.071 -14.533 1.00 82.25 112 ILE A N 1
ATOM 958 C CA . ILE A 1 112 ? 12.134 5.091 -14.757 1.00 82.25 112 ILE A CA 1
ATOM 959 C C . ILE A 1 112 ? 11.850 5.911 -16.015 1.00 82.25 112 ILE A C 1
ATOM 961 O O . ILE A 1 112 ? 12.278 7.056 -16.138 1.00 82.25 112 ILE A O 1
ATOM 965 N N . THR A 1 113 ? 11.088 5.323 -16.925 1.00 87.44 113 THR A N 1
ATOM 966 C CA . THR A 1 113 ? 10.653 5.942 -18.175 1.00 87.44 113 THR A CA 1
ATOM 967 C C . THR A 1 113 ? 9.172 6.291 -18.138 1.00 87.44 113 THR A C 1
ATOM 969 O O . THR A 1 113 ? 8.402 5.807 -17.307 1.00 87.44 113 THR A O 1
ATOM 972 N N . GLU A 1 114 ? 8.741 7.085 -19.110 1.00 89.25 114 GLU A N 1
ATOM 973 C CA . GLU A 1 114 ? 7.337 7.416 -19.325 1.00 89.25 114 GLU A CA 1
ATOM 974 C C . GLU A 1 114 ? 6.504 6.160 -19.618 1.00 89.25 114 GLU A C 1
ATOM 976 O O . GLU A 1 114 ? 5.356 6.083 -19.188 1.00 89.25 114 GLU A O 1
ATOM 981 N N . PHE A 1 115 ? 7.091 5.143 -20.264 1.00 92.19 115 PHE A N 1
ATOM 982 C CA . PHE A 1 115 ? 6.434 3.853 -20.494 1.00 92.19 115 PHE A CA 1
ATOM 983 C C . PHE A 1 115 ? 6.096 3.147 -19.177 1.00 92.19 115 PHE A C 1
ATOM 985 O O . PHE A 1 115 ? 4.990 2.633 -19.030 1.00 92.19 115 PHE A O 1
ATOM 992 N N . ASP A 1 116 ? 7.009 3.170 -18.199 1.00 90.19 116 ASP A N 1
ATOM 993 C CA . ASP A 1 116 ? 6.790 2.555 -16.883 1.00 90.19 116 ASP A CA 1
ATOM 994 C C . ASP A 1 116 ? 5.653 3.259 -16.126 1.00 90.19 116 ASP A C 1
ATOM 996 O O . ASP A 1 116 ? 4.785 2.612 -15.537 1.00 90.19 116 ASP A O 1
ATOM 1000 N N . LEU A 1 117 ? 5.623 4.595 -16.184 1.00 90.50 117 LEU A N 1
ATOM 1001 C CA . LEU A 1 117 ? 4.589 5.408 -15.541 1.00 90.50 117 LEU A CA 1
ATOM 1002 C C . LEU A 1 117 ? 3.221 5.236 -16.209 1.00 90.50 117 LEU A C 1
ATOM 1004 O O . LEU A 1 117 ? 2.205 5.124 -15.522 1.00 90.50 117 LEU A O 1
ATOM 1008 N N . VAL A 1 118 ? 3.181 5.175 -17.541 1.00 92.94 118 VAL A N 1
ATOM 1009 C CA . VAL A 1 118 ? 1.953 4.919 -18.301 1.00 92.94 118 VAL A CA 1
ATOM 1010 C C . VAL A 1 118 ? 1.435 3.507 -18.031 1.00 92.94 118 VAL A C 1
ATOM 1012 O O . VAL A 1 118 ? 0.238 3.336 -17.794 1.00 92.94 118 VAL A O 1
ATOM 1015 N N . TYR A 1 119 ? 2.319 2.506 -17.986 1.00 93.00 119 TYR A N 1
ATOM 1016 C CA . TYR A 1 119 ? 1.948 1.133 -17.653 1.00 93.00 119 TYR A CA 1
ATOM 1017 C C . TYR A 1 119 ? 1.302 1.052 -16.267 1.00 93.00 119 TYR A C 1
ATOM 1019 O O . TYR A 1 119 ? 0.215 0.491 -16.112 1.00 93.00 119 TYR A O 1
ATOM 1027 N N . LEU A 1 120 ? 1.926 1.696 -15.276 1.00 91.06 120 LEU A N 1
ATOM 1028 C CA . LEU A 1 120 ? 1.392 1.806 -13.926 1.00 91.06 120 LEU A CA 1
ATOM 1029 C C . LEU A 1 120 ? 0.038 2.528 -13.897 1.00 91.06 120 LEU A C 1
ATOM 1031 O O . LEU A 1 120 ? -0.902 2.026 -13.286 1.00 91.06 120 LEU A O 1
ATOM 1035 N N . LYS A 1 121 ? -0.096 3.671 -14.580 1.00 90.56 121 LYS A N 1
ATOM 1036 C CA . LYS A 1 121 ? -1.348 4.440 -14.630 1.00 90.56 121 LYS A CA 1
ATOM 1037 C C . LYS A 1 121 ? -2.502 3.599 -15.173 1.00 90.56 121 LYS A C 1
ATOM 1039 O O . LYS A 1 121 ? -3.552 3.520 -14.541 1.00 90.56 121 LYS A O 1
ATOM 1044 N N . VAL A 1 122 ? -2.305 2.947 -16.317 1.00 91.44 122 VAL A N 1
ATOM 1045 C CA . VAL A 1 122 ? -3.338 2.103 -16.936 1.00 91.44 122 VAL A CA 1
ATOM 1046 C C . VAL A 1 122 ? -3.664 0.903 -16.046 1.00 91.44 122 VAL A C 1
ATOM 1048 O O . VAL A 1 122 ? -4.828 0.548 -15.879 1.00 91.44 122 VAL A O 1
ATOM 1051 N N . CYS A 1 123 ? -2.657 0.308 -15.408 1.00 91.00 123 CYS A N 1
ATOM 1052 C CA . CYS A 1 123 ? -2.860 -0.752 -14.429 1.00 91.00 123 CYS A CA 1
ATOM 1053 C C . CYS A 1 123 ? -3.749 -0.319 -13.250 1.00 91.00 123 CYS A C 1
ATOM 1055 O O . CYS A 1 123 ? -4.622 -1.081 -12.837 1.00 91.00 123 CYS A O 1
ATOM 1057 N N . LEU A 1 124 ? -3.547 0.888 -12.712 1.00 89.81 124 LEU A N 1
ATOM 1058 C CA . LEU A 1 124 ? -4.350 1.418 -11.607 1.00 89.81 124 LEU A CA 1
ATOM 1059 C C . LEU A 1 124 ? -5.786 1.740 -12.037 1.00 89.81 124 LEU A C 1
ATOM 1061 O O . LEU A 1 124 ? -6.713 1.470 -11.280 1.00 89.81 124 LEU A O 1
ATOM 1065 N N . ILE A 1 125 ? -5.987 2.267 -13.248 1.00 90.44 125 ILE A N 1
ATOM 1066 C CA . ILE A 1 125 ? -7.327 2.557 -13.786 1.00 90.44 125 ILE A CA 1
ATOM 1067 C C . ILE A 1 125 ? -8.158 1.273 -13.897 1.00 90.44 125 ILE A C 1
ATOM 1069 O O . ILE A 1 125 ? -9.304 1.240 -13.457 1.00 90.44 125 ILE A O 1
ATOM 1073 N N . TYR A 1 126 ? -7.570 0.204 -14.439 1.00 90.94 126 TYR A N 1
ATOM 1074 C CA . TYR A 1 126 ? -8.269 -1.067 -14.662 1.00 90.94 126 TYR A CA 1
ATOM 1075 C C . TYR A 1 126 ? -8.137 -2.071 -13.507 1.00 90.94 126 TYR A C 1
ATOM 1077 O O . TYR A 1 126 ? -8.666 -3.177 -13.600 1.00 90.94 126 TYR A O 1
ATOM 1085 N N . GLN A 1 127 ? -7.457 -1.700 -12.416 1.00 89.69 127 GLN A N 1
ATOM 1086 C CA . GLN A 1 127 ? -7.356 -2.482 -11.175 1.00 89.69 127 GLN A CA 1
ATOM 1087 C C . GLN A 1 127 ? -6.829 -3.923 -11.368 1.00 89.69 127 GLN A C 1
ATOM 1089 O O . GLN A 1 127 ? -7.182 -4.833 -10.616 1.00 89.69 127 GLN A O 1
ATOM 1094 N N . ASN A 1 128 ? -5.960 -4.155 -12.361 1.00 89.19 128 ASN A N 1
ATOM 1095 C CA . ASN A 1 128 ? -5.386 -5.479 -12.619 1.00 89.19 128 ASN A CA 1
ATOM 1096 C C . ASN A 1 128 ? -4.186 -5.750 -11.690 1.00 89.19 128 ASN A C 1
ATOM 1098 O O . ASN A 1 128 ? -3.090 -5.228 -11.885 1.00 89.19 128 ASN A O 1
ATOM 1102 N N . GLN A 1 129 ? -4.390 -6.591 -10.675 1.00 89.38 129 GLN A N 1
ATOM 1103 C CA . GLN A 1 129 ? -3.389 -6.858 -9.636 1.00 89.38 129 GLN A CA 1
ATOM 1104 C C . GLN A 1 129 ? -2.142 -7.607 -10.142 1.00 89.38 129 GLN A C 1
ATOM 1106 O O . GLN A 1 129 ? -1.041 -7.367 -9.643 1.00 89.38 129 GLN A O 1
ATOM 1111 N N . ASP A 1 130 ? -2.277 -8.501 -11.124 1.00 88.88 130 ASP A N 1
ATOM 1112 C CA . ASP A 1 130 ? -1.131 -9.257 -11.649 1.00 88.88 130 ASP A CA 1
ATOM 1113 C C . ASP A 1 130 ? -0.228 -8.365 -12.499 1.00 88.88 130 ASP A C 1
ATOM 1115 O O . ASP A 1 130 ? 0.997 -8.369 -12.351 1.00 88.88 130 ASP A O 1
ATOM 1119 N N . VAL A 1 131 ? -0.843 -7.520 -13.324 1.00 90.38 131 VAL A N 1
ATOM 1120 C CA . VAL A 1 131 ? -0.141 -6.488 -14.088 1.00 90.38 131 VAL A CA 1
ATOM 1121 C C . VAL A 1 131 ? 0.563 -5.508 -13.150 1.00 90.38 131 VAL A C 1
ATOM 1123 O O . VAL A 1 131 ? 1.720 -5.158 -13.382 1.00 90.38 131 VAL A O 1
ATOM 1126 N N . PHE A 1 132 ? -0.077 -5.141 -12.038 1.00 89.56 132 PHE A N 1
ATOM 1127 C CA . PHE A 1 132 ? 0.525 -4.279 -11.025 1.00 89.56 132 PHE A CA 1
ATOM 1128 C C . PHE A 1 132 ? 1.785 -4.892 -10.418 1.00 89.56 132 PHE A C 1
ATOM 1130 O O . PHE A 1 132 ? 2.808 -4.220 -10.271 1.00 89.56 132 PHE A O 1
ATOM 1137 N N . CYS A 1 133 ? 1.730 -6.184 -10.093 1.00 87.81 133 CYS A N 1
ATOM 1138 C CA . CYS A 1 133 ? 2.884 -6.920 -9.597 1.00 87.81 133 CYS A CA 1
ATOM 1139 C C . CYS A 1 133 ? 4.044 -6.883 -10.598 1.00 87.81 133 CYS A C 1
ATOM 1141 O O . CYS A 1 133 ? 5.204 -6.774 -10.201 1.00 87.81 133 CYS A O 1
ATOM 1143 N N . ASP A 1 134 ? 3.756 -6.930 -11.895 1.00 88.62 134 ASP A N 1
ATOM 1144 C CA . ASP A 1 134 ? 4.792 -6.820 -12.915 1.00 88.62 134 ASP A CA 1
ATOM 1145 C C . ASP A 1 134 ? 5.356 -5.406 -13.051 1.00 88.62 134 ASP A C 1
ATOM 1147 O O . ASP A 1 134 ? 6.574 -5.268 -13.179 1.00 88.62 134 ASP A O 1
ATOM 1151 N N . CYS A 1 135 ? 4.528 -4.364 -12.928 1.00 88.75 135 CYS A N 1
ATOM 1152 C CA . CYS A 1 135 ? 5.006 -2.985 -12.812 1.00 88.75 135 CYS A CA 1
ATOM 1153 C C . CYS A 1 135 ? 5.973 -2.843 -11.629 1.00 88.75 135 CYS A C 1
ATOM 1155 O O . CYS A 1 135 ? 7.083 -2.342 -11.795 1.00 88.75 135 CYS A O 1
ATOM 1157 N N . LEU A 1 136 ? 5.604 -3.348 -10.446 1.00 84.56 136 LEU A N 1
ATOM 1158 C CA . LEU A 1 136 ? 6.465 -3.301 -9.262 1.00 84.56 136 LEU A CA 1
ATOM 1159 C C . LEU A 1 136 ? 7.812 -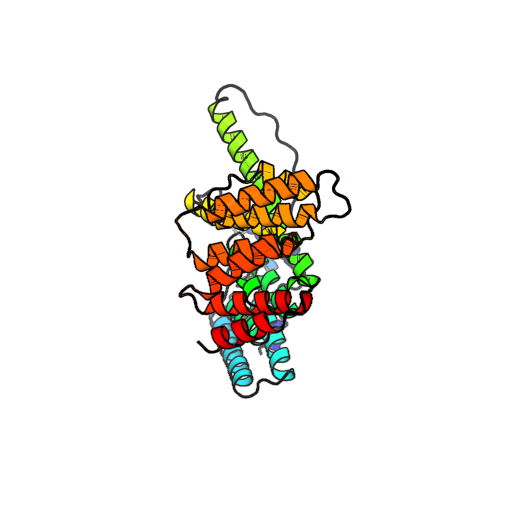3.997 -9.482 1.00 84.56 136 LEU A C 1
ATOM 1161 O O . LEU A 1 136 ? 8.834 -3.468 -9.058 1.00 84.56 136 LEU A O 1
ATOM 1165 N N . LYS A 1 137 ? 7.843 -5.151 -10.162 1.00 83.56 137 LYS A N 1
ATOM 1166 C CA . LYS A 1 137 ? 9.108 -5.827 -10.504 1.00 83.56 137 LYS A CA 1
ATOM 1167 C C . LYS A 1 137 ? 9.992 -4.955 -11.395 1.00 83.56 137 LYS A C 1
ATOM 1169 O O . LYS A 1 137 ? 11.194 -4.905 -11.163 1.00 83.56 137 LYS A O 1
ATOM 1174 N N . ILE A 1 138 ? 9.407 -4.265 -12.376 1.00 83.38 138 ILE A N 1
ATOM 1175 C CA . ILE A 1 138 ? 10.139 -3.341 -13.253 1.00 83.38 138 ILE A CA 1
ATOM 1176 C C . ILE A 1 138 ? 10.715 -2.180 -12.433 1.00 83.38 138 ILE A C 1
ATOM 1178 O O . ILE A 1 138 ? 11.906 -1.896 -12.533 1.00 83.38 138 ILE A O 1
ATOM 1182 N N . PHE A 1 139 ? 9.918 -1.552 -11.561 1.00 80.50 139 PHE A N 1
ATOM 1183 C CA . PHE A 1 139 ? 10.414 -0.474 -10.698 1.00 80.50 139 PHE A CA 1
ATOM 1184 C C . PHE A 1 139 ? 11.514 -0.948 -9.742 1.00 80.50 139 PHE A C 1
ATOM 1186 O O . PHE A 1 139 ? 12.490 -0.230 -9.543 1.00 80.50 139 PHE A O 1
ATOM 1193 N N . LEU A 1 140 ? 11.396 -2.160 -9.194 1.00 76.50 140 LEU A N 1
ATOM 1194 C CA . LEU A 1 140 ? 12.422 -2.765 -8.336 1.00 76.50 140 LEU A CA 1
ATOM 1195 C C . LEU A 1 140 ? 13.731 -3.046 -9.076 1.00 76.50 140 LEU A C 1
ATOM 1197 O O . LEU A 1 140 ? 14.789 -3.010 -8.463 1.00 76.50 140 LEU A O 1
ATOM 1201 N N . GLN A 1 141 ? 13.666 -3.345 -10.375 1.00 76.00 141 GLN A N 1
ATOM 1202 C CA . GLN A 1 141 ? 14.856 -3.533 -11.206 1.00 76.00 141 GLN A CA 1
ATOM 1203 C C . GLN A 1 141 ? 15.525 -2.200 -11.554 1.00 76.00 141 GLN A C 1
ATOM 1205 O O . GLN A 1 141 ? 16.749 -2.121 -11.560 1.00 76.00 141 GLN A O 1
ATOM 1210 N N . LYS A 1 142 ? 14.725 -1.163 -11.836 1.00 76.12 142 LYS A N 1
ATOM 1211 C CA . LYS A 1 142 ? 15.205 0.141 -12.321 1.00 76.12 142 LYS A CA 1
ATOM 1212 C C . LYS A 1 142 ? 15.596 1.114 -11.212 1.00 76.12 142 LYS A C 1
ATOM 1214 O O . LYS A 1 142 ? 16.347 2.050 -11.461 1.00 76.12 142 LYS A O 1
ATOM 1219 N N . THR A 1 143 ? 15.062 0.948 -10.001 1.00 67.12 143 THR A N 1
ATOM 1220 C CA . THR A 1 143 ? 15.282 1.884 -8.891 1.00 67.12 143 THR A CA 1
ATOM 1221 C C . THR A 1 143 ? 15.697 1.176 -7.613 1.00 67.12 143 THR A C 1
ATOM 1223 O O . THR A 1 143 ? 15.117 0.167 -7.226 1.00 67.12 143 THR A O 1
ATOM 1226 N N . ASN A 1 144 ? 16.695 1.744 -6.932 1.00 57.81 144 ASN A N 1
ATOM 1227 C CA . ASN A 1 144 ? 17.301 1.116 -5.759 1.00 57.81 144 ASN A CA 1
ATOM 1228 C C . ASN A 1 144 ? 16.606 1.468 -4.429 1.00 57.81 144 ASN A C 1
ATOM 1230 O O . ASN A 1 144 ? 16.591 0.629 -3.531 1.00 57.81 144 ASN A O 1
ATOM 1234 N N . TYR A 1 145 ? 16.035 2.674 -4.275 1.00 56.22 145 TYR A N 1
ATOM 1235 C CA . TYR A 1 145 ? 15.602 3.165 -2.951 1.00 56.22 145 TYR A CA 1
ATOM 1236 C C . TYR A 1 145 ? 14.208 3.818 -2.919 1.00 56.22 145 TYR A C 1
ATOM 1238 O O . TYR A 1 145 ? 13.413 3.525 -2.031 1.00 56.22 145 TYR A O 1
ATOM 1246 N N . SER A 1 146 ? 13.836 4.624 -3.917 1.00 60.38 146 SER A N 1
ATOM 1247 C CA . SER A 1 146 ? 12.518 5.293 -3.988 1.00 60.38 146 SER A CA 1
ATOM 1248 C C . SER A 1 146 ? 11.348 4.316 -4.182 1.00 60.38 146 SER A C 1
ATOM 1250 O O . SER A 1 146 ? 10.183 4.664 -3.978 1.00 60.38 146 SER A O 1
ATOM 1252 N N . VAL A 1 147 ? 11.659 3.071 -4.555 1.00 66.94 147 VAL A N 1
ATOM 1253 C CA . VAL A 1 147 ? 10.682 2.016 -4.816 1.00 66.94 147 VAL A CA 1
ATOM 1254 C C . VAL A 1 147 ? 9.901 1.608 -3.572 1.00 66.94 147 VAL A C 1
ATOM 1256 O O . VAL A 1 147 ? 8.768 1.166 -3.711 1.00 66.94 147 VAL A O 1
ATOM 1259 N N . PHE A 1 148 ? 10.456 1.771 -2.364 1.00 68.81 148 PHE A N 1
ATOM 1260 C CA . PHE A 1 148 ? 9.759 1.423 -1.122 1.00 68.81 148 PHE A CA 1
ATOM 1261 C C . PHE A 1 148 ? 8.592 2.373 -0.869 1.00 68.81 148 PHE A C 1
ATOM 1263 O O . PHE A 1 148 ? 7.459 1.927 -0.696 1.00 68.81 148 PHE A O 1
ATOM 1270 N N . ASN A 1 149 ? 8.852 3.680 -0.948 1.00 70.25 149 ASN A N 1
ATOM 1271 C CA . ASN A 1 149 ? 7.824 4.714 -0.851 1.00 70.25 149 ASN A CA 1
ATOM 1272 C C . ASN A 1 149 ? 6.759 4.541 -1.931 1.00 70.25 149 ASN A C 1
ATOM 1274 O O . ASN A 1 149 ? 5.565 4.550 -1.635 1.00 70.25 149 ASN A O 1
ATOM 1278 N N . LEU A 1 150 ? 7.194 4.293 -3.169 1.00 72.19 150 LEU A N 1
ATOM 1279 C CA . LEU A 1 150 ? 6.292 4.024 -4.278 1.00 72.19 150 LEU A CA 1
ATOM 1280 C C . LEU A 1 150 ? 5.455 2.757 -4.028 1.00 72.19 150 LEU A C 1
ATOM 1282 O O . LEU A 1 150 ? 4.246 2.784 -4.210 1.00 72.19 150 LEU A O 1
ATOM 1286 N N . HIS A 1 151 ? 6.055 1.666 -3.549 1.00 75.44 151 HIS A N 1
ATOM 1287 C CA . HIS A 1 151 ? 5.358 0.413 -3.257 1.00 75.44 151 HIS A CA 1
ATOM 1288 C C . HIS A 1 151 ? 4.228 0.613 -2.238 1.00 75.44 151 HIS A C 1
ATOM 1290 O O . HIS A 1 151 ? 3.088 0.241 -2.521 1.00 75.44 151 HIS A O 1
ATOM 1296 N N . TYR A 1 152 ? 4.506 1.254 -1.096 1.00 74.25 152 TYR A N 1
ATOM 1297 C CA . TYR A 1 152 ? 3.491 1.490 -0.060 1.00 74.25 152 TYR A CA 1
ATOM 1298 C C . TYR A 1 152 ? 2.451 2.530 -0.462 1.00 74.25 152 TYR A C 1
ATOM 1300 O O . TYR A 1 152 ? 1.276 2.380 -0.129 1.00 74.25 152 TYR A O 1
ATOM 1308 N N . PHE A 1 153 ? 2.852 3.571 -1.191 1.00 77.56 153 PHE A N 1
ATOM 1309 C CA . PHE A 1 153 ? 1.909 4.539 -1.738 1.00 77.56 153 PHE A CA 1
ATOM 1310 C C . PHE A 1 153 ? 0.930 3.855 -2.696 1.00 77.56 153 PHE A C 1
ATOM 1312 O O . PHE A 1 153 ? -0.284 3.991 -2.552 1.00 77.56 153 PHE A O 1
ATOM 1319 N N . LEU A 1 154 ? 1.449 3.056 -3.629 1.00 76.94 154 LEU A N 1
ATOM 1320 C CA . LEU A 1 154 ? 0.645 2.401 -4.654 1.00 76.94 154 LEU A CA 1
ATOM 1321 C C . LEU A 1 154 ? -0.305 1.334 -4.099 1.00 76.94 154 LEU A C 1
ATOM 1323 O O . LEU A 1 154 ? -1.387 1.137 -4.650 1.00 76.94 154 LEU A O 1
ATOM 1327 N N . MET A 1 155 ? 0.043 0.696 -2.978 1.00 74.94 155 MET A N 1
ATOM 1328 C CA . MET A 1 155 ? -0.852 -0.229 -2.272 1.00 74.94 155 MET A CA 1
ATOM 1329 C C . MET A 1 155 ? -2.196 0.400 -1.885 1.00 74.94 155 MET A C 1
ATOM 1331 O O . MET A 1 155 ? -3.186 -0.318 -1.780 1.00 74.94 155 MET A O 1
ATOM 1335 N N . ARG A 1 156 ? -2.259 1.724 -1.691 1.00 77.81 156 ARG A N 1
ATOM 1336 C CA . ARG A 1 156 ? -3.496 2.422 -1.299 1.00 77.81 156 ARG A CA 1
ATOM 1337 C C . ARG A 1 156 ? -4.563 2.421 -2.396 1.00 77.81 156 ARG A C 1
ATOM 1339 O O . ARG A 1 156 ? -5.728 2.662 -2.102 1.00 77.81 156 ARG A O 1
ATOM 1346 N N . PHE A 1 157 ? -4.175 2.154 -3.643 1.00 80.88 157 PHE A N 1
ATOM 1347 C CA . PHE A 1 157 ? -5.049 2.280 -4.810 1.00 80.88 157 PHE A CA 1
ATOM 1348 C C . PHE A 1 157 ? -5.626 0.953 -5.301 1.00 80.88 157 PHE A C 1
ATOM 1350 O O . PHE A 1 157 ? -6.480 0.973 -6.184 1.00 80.88 157 PHE A O 1
ATOM 1357 N N . LEU A 1 158 ? -5.170 -0.185 -4.767 1.00 80.25 158 LEU A N 1
ATOM 1358 C CA . LEU A 1 158 ? -5.627 -1.506 -5.190 1.00 80.25 158 LEU A CA 1
ATOM 1359 C C . LEU A 1 158 ? -6.398 -2.197 -4.079 1.00 80.25 158 LEU A C 1
ATOM 1361 O O . LEU A 1 158 ? -5.870 -2.490 -3.004 1.00 80.25 158 LEU A O 1
ATOM 1365 N N . LYS A 1 159 ? -7.656 -2.510 -4.378 1.00 80.69 159 LYS A N 1
ATOM 1366 C CA . LYS A 1 159 ? -8.520 -3.244 -3.460 1.00 80.69 159 LYS A CA 1
ATOM 1367 C C . LYS A 1 159 ? -7.968 -4.651 -3.219 1.00 80.69 159 LYS A C 1
ATOM 1369 O O . LYS A 1 159 ? -7.628 -5.347 -4.172 1.00 80.69 159 LYS A O 1
ATOM 1374 N N . ASP A 1 160 ? -7.905 -5.061 -1.952 1.00 78.75 160 ASP A N 1
ATOM 1375 C CA . ASP A 1 160 ? -7.558 -6.418 -1.504 1.00 78.75 160 ASP A CA 1
ATOM 1376 C C . ASP A 1 160 ? -6.233 -6.971 -2.069 1.00 78.75 160 ASP A C 1
ATOM 1378 O O . ASP A 1 160 ? -6.055 -8.185 -2.182 1.00 78.75 160 ASP A O 1
ATOM 1382 N N . ILE A 1 161 ? -5.268 -6.103 -2.401 1.00 80.31 161 ILE A N 1
ATOM 1383 C CA . ILE A 1 161 ? -3.984 -6.496 -3.014 1.00 80.31 161 ILE A CA 1
ATOM 1384 C C . ILE A 1 161 ? -3.174 -7.479 -2.152 1.00 80.31 161 ILE A C 1
ATOM 1386 O O . ILE A 1 161 ? -2.409 -8.292 -2.664 1.00 80.31 161 ILE A O 1
ATOM 1390 N N . THR A 1 162 ? -3.387 -7.462 -0.835 1.00 78.62 162 THR A N 1
ATOM 1391 C CA . THR A 1 162 ? -2.760 -8.379 0.126 1.00 78.62 162 THR A CA 1
ATOM 1392 C C . THR A 1 162 ? -3.210 -9.833 -0.035 1.00 78.62 162 THR A C 1
ATOM 1394 O O . THR A 1 162 ? -2.534 -10.726 0.472 1.00 78.62 162 THR A O 1
ATOM 1397 N N . SER A 1 163 ? -4.309 -10.089 -0.753 1.00 82.44 163 SER A N 1
ATOM 1398 C CA . SER A 1 163 ? -4.756 -11.441 -1.108 1.00 82.44 163 SER A CA 1
ATOM 1399 C C . SER A 1 163 ? -4.031 -12.023 -2.329 1.00 82.44 163 SER A C 1
ATOM 1401 O O . SER A 1 163 ? -4.050 -13.237 -2.527 1.00 82.44 163 SER A O 1
ATOM 1403 N N . ASN A 1 164 ? -3.354 -11.191 -3.129 1.00 84.25 164 ASN A N 1
ATOM 1404 C CA . ASN A 1 164 ? -2.637 -11.637 -4.320 1.00 84.25 164 ASN A CA 1
ATOM 1405 C C . ASN A 1 164 ? -1.292 -12.291 -3.948 1.00 84.25 164 ASN A C 1
ATOM 1407 O O . ASN A 1 164 ? -0.415 -11.675 -3.336 1.00 84.25 164 ASN A O 1
ATOM 1411 N N . GLU A 1 165 ? -1.092 -13.547 -4.352 1.00 85.25 165 GLU A N 1
ATOM 1412 C CA . GLU A 1 165 ? 0.114 -14.310 -4.007 1.00 85.25 165 GLU A CA 1
ATOM 1413 C C . GLU A 1 165 ? 1.397 -13.708 -4.612 1.00 85.25 165 GLU A C 1
ATOM 1415 O O . GLU A 1 165 ? 2.444 -13.677 -3.954 1.00 85.25 165 GLU A O 1
ATOM 1420 N N . ASN A 1 166 ? 1.330 -13.200 -5.849 1.00 84.62 166 ASN A N 1
ATOM 1421 C CA . ASN A 1 166 ? 2.463 -12.549 -6.513 1.00 84.62 166 ASN A CA 1
ATOM 1422 C C . ASN A 1 166 ? 2.866 -11.280 -5.767 1.00 84.62 166 ASN A C 1
ATOM 1424 O O . ASN A 1 166 ? 4.057 -11.053 -5.533 1.00 84.62 166 ASN A O 1
ATOM 1428 N N . PHE A 1 167 ? 1.880 -10.500 -5.330 1.00 83.75 167 PHE A N 1
ATOM 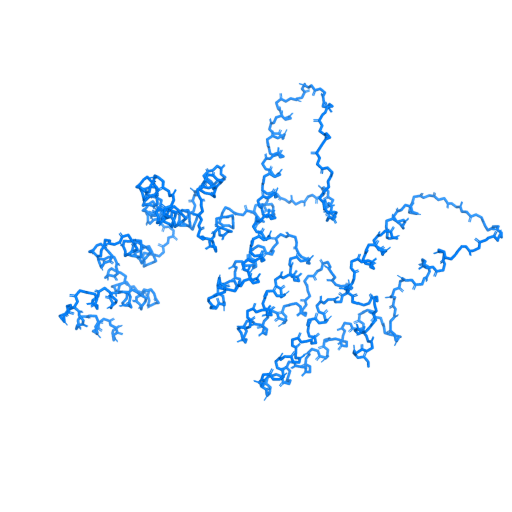1429 C CA . PHE A 1 167 ? 2.112 -9.313 -4.525 1.00 83.75 167 PHE A CA 1
ATOM 1430 C C . PHE A 1 167 ? 2.791 -9.667 -3.201 1.00 83.75 167 PHE A C 1
ATOM 1432 O O . PHE A 1 167 ? 3.828 -9.095 -2.869 1.00 83.75 167 PHE A O 1
ATOM 1439 N N . VAL A 1 168 ? 2.277 -10.666 -2.476 1.00 80.38 168 VAL A N 1
ATOM 1440 C CA . VAL A 1 168 ? 2.878 -11.127 -1.215 1.00 80.38 168 VAL A CA 1
ATOM 1441 C C . VAL A 1 168 ? 4.332 -11.560 -1.423 1.00 80.38 168 VAL A C 1
ATOM 1443 O O . VAL A 1 168 ? 5.191 -11.246 -0.598 1.00 80.38 168 VAL A O 1
ATOM 1446 N N . LYS A 1 169 ? 4.651 -12.254 -2.524 1.00 82.81 169 LYS A N 1
ATOM 1447 C CA . LYS A 1 169 ? 6.038 -12.618 -2.868 1.00 82.81 169 LYS A CA 1
ATOM 1448 C C . LYS A 1 169 ? 6.913 -11.381 -3.085 1.00 82.81 169 LYS A C 1
ATOM 1450 O O . LYS A 1 169 ? 8.010 -11.327 -2.531 1.00 82.81 169 LYS A O 1
ATOM 1455 N N . ILE A 1 170 ? 6.433 -10.389 -3.835 1.00 80.19 170 ILE A N 1
ATOM 1456 C CA . ILE A 1 170 ? 7.158 -9.131 -4.071 1.00 80.19 170 ILE A CA 1
ATOM 1457 C C . ILE A 1 170 ? 7.381 -8.388 -2.755 1.00 80.19 170 ILE A C 1
ATOM 1459 O O . ILE A 1 170 ? 8.523 -8.069 -2.437 1.00 80.19 170 ILE A O 1
ATOM 1463 N N . ALA A 1 171 ? 6.336 -8.195 -1.951 1.00 78.12 171 ALA A N 1
ATOM 1464 C CA . ALA A 1 171 ? 6.419 -7.525 -0.657 1.00 78.12 171 ALA A CA 1
ATOM 1465 C C . ALA A 1 171 ? 7.447 -8.198 0.274 1.00 78.12 171 ALA A C 1
ATOM 1467 O O . ALA A 1 171 ? 8.220 -7.521 0.947 1.00 78.12 171 ALA A O 1
ATOM 1468 N N . LYS A 1 172 ? 7.541 -9.539 0.265 1.00 76.56 172 LYS A N 1
ATOM 1469 C CA . LYS A 1 172 ? 8.583 -10.274 1.009 1.00 76.56 172 LYS A CA 1
ATOM 1470 C C . LYS A 1 172 ? 9.995 -9.971 0.504 1.00 76.56 172 LYS A C 1
ATOM 1472 O O . LYS A 1 172 ? 10.910 -9.864 1.318 1.00 76.56 172 LYS A O 1
ATOM 1477 N N . THR A 1 173 ? 10.189 -9.879 -0.809 1.00 77.06 173 THR A N 1
ATOM 1478 C CA . THR A 1 173 ? 11.488 -9.542 -1.413 1.00 77.06 173 THR A CA 1
ATOM 1479 C C . THR A 1 173 ? 11.895 -8.114 -1.068 1.00 77.06 173 THR A C 1
ATOM 1481 O O . THR A 1 173 ? 13.005 -7.900 -0.589 1.00 77.06 173 THR A O 1
ATOM 1484 N N . VAL A 1 174 ? 10.967 -7.170 -1.229 1.00 74.75 174 VAL A N 1
ATOM 1485 C CA . VAL A 1 174 ? 11.095 -5.756 -0.850 1.00 74.75 174 VAL A CA 1
ATOM 1486 C C . VAL A 1 174 ? 11.505 -5.645 0.622 1.00 74.75 174 VAL A C 1
ATOM 1488 O O . VAL A 1 174 ? 12.538 -5.068 0.943 1.00 74.75 174 VAL A O 1
ATOM 1491 N N . GLN A 1 175 ? 10.774 -6.305 1.519 1.00 74.56 175 GLN A N 1
ATOM 1492 C CA . GLN A 1 175 ? 11.080 -6.335 2.948 1.00 74.56 175 GLN A CA 1
ATOM 1493 C C . GLN A 1 175 ? 12.467 -6.916 3.259 1.00 74.56 175 GLN A C 1
ATOM 1495 O O . GLN A 1 175 ? 13.208 -6.340 4.048 1.00 74.56 175 GLN A O 1
ATOM 1500 N N . ARG A 1 176 ? 12.835 -8.063 2.669 1.00 72.81 176 ARG A N 1
ATOM 1501 C CA . ARG A 1 176 ? 14.163 -8.670 2.882 1.00 72.81 176 ARG A CA 1
ATOM 1502 C C . ARG A 1 176 ? 15.278 -7.725 2.460 1.00 72.81 176 ARG A C 1
ATOM 1504 O O . ARG A 1 176 ? 16.266 -7.607 3.174 1.00 72.81 176 ARG A O 1
ATOM 1511 N N . PHE A 1 177 ? 15.107 -7.062 1.319 1.00 71.31 177 PHE A N 1
ATOM 1512 C CA . PHE A 1 177 ? 16.069 -6.081 0.840 1.00 71.31 177 PHE A CA 1
ATOM 1513 C C . PHE A 1 177 ? 16.189 -4.907 1.812 1.00 71.31 177 PHE A C 1
ATOM 1515 O O . PHE A 1 177 ? 17.303 -4.541 2.172 1.00 71.31 177 PHE A O 1
ATOM 1522 N N . TYR A 1 178 ? 15.058 -4.379 2.290 1.00 72.19 178 TYR A N 1
ATOM 1523 C CA . TYR A 1 178 ? 15.040 -3.316 3.292 1.00 72.19 178 TYR A CA 1
ATOM 1524 C C . TYR A 1 178 ? 15.798 -3.725 4.563 1.00 72.19 178 TYR A C 1
ATOM 1526 O O . TYR A 1 178 ? 16.696 -3.012 4.995 1.00 72.19 178 TYR A O 1
ATOM 1534 N N . VAL A 1 179 ? 15.487 -4.898 5.130 1.00 68.69 179 VAL A N 1
ATOM 1535 C CA . VAL A 1 179 ? 16.111 -5.401 6.367 1.00 68.69 179 VAL A CA 1
ATOM 1536 C C . VAL A 1 179 ? 17.618 -5.586 6.205 1.00 68.69 179 VAL A C 1
ATOM 1538 O O . VAL A 1 179 ? 18.367 -5.082 7.030 1.00 68.69 179 VAL A O 1
ATOM 1541 N N . LEU A 1 180 ? 18.072 -6.244 5.133 1.00 68.31 180 LEU A N 1
ATOM 1542 C CA . LEU A 1 180 ? 19.505 -6.462 4.893 1.00 68.31 180 LEU A CA 1
ATOM 1543 C C . LEU A 1 180 ? 20.278 -5.145 4.772 1.00 68.31 180 LEU A C 1
ATOM 1545 O O . LEU A 1 180 ? 21.411 -5.034 5.230 1.00 68.31 180 LEU A O 1
ATOM 1549 N N . ARG A 1 181 ? 19.681 -4.140 4.126 1.00 67.06 181 ARG A N 1
ATOM 1550 C CA . ARG A 1 181 ? 20.307 -2.824 3.965 1.00 67.06 181 ARG A CA 1
ATOM 1551 C C . ARG A 1 181 ? 20.301 -2.029 5.263 1.00 67.06 181 ARG A C 1
ATOM 1553 O O . ARG A 1 181 ? 21.290 -1.364 5.550 1.00 67.06 181 ARG A O 1
ATOM 1560 N N . PHE A 1 182 ? 19.223 -2.128 6.034 1.00 66.62 182 PHE A N 1
ATOM 1561 C CA . PHE A 1 182 ? 19.120 -1.524 7.353 1.00 66.62 182 PHE A CA 1
ATOM 1562 C C . PHE A 1 182 ? 20.151 -2.111 8.331 1.00 66.62 182 PHE A C 1
ATOM 1564 O O . PHE A 1 182 ? 20.893 -1.355 8.949 1.00 66.62 182 PHE A O 1
ATOM 1571 N N . GLU A 1 183 ? 20.253 -3.442 8.419 1.00 65.62 183 GLU A N 1
ATOM 1572 C CA . GLU A 1 183 ? 21.241 -4.147 9.256 1.00 65.62 183 GLU A CA 1
ATOM 1573 C C . GLU A 1 183 ? 22.671 -3.732 8.862 1.00 65.62 183 GLU A C 1
ATOM 1575 O O . GLU A 1 183 ? 23.435 -3.279 9.710 1.00 65.62 183 GLU A O 1
ATOM 1580 N N . LYS A 1 184 ? 22.983 -3.722 7.557 1.00 65.75 184 LYS A N 1
ATOM 1581 C CA . LYS A 1 184 ? 24.273 -3.234 7.046 1.00 65.75 184 LYS A CA 1
ATOM 1582 C C . LYS A 1 184 ? 24.561 -1.771 7.416 1.00 65.75 184 LYS A C 1
ATOM 1584 O O . LYS A 1 184 ? 25.716 -1.402 7.599 1.00 65.75 184 LYS A O 1
ATOM 1589 N N . ARG A 1 185 ? 23.540 -0.910 7.486 1.00 63.09 185 ARG A N 1
ATOM 1590 C CA . ARG A 1 185 ? 23.709 0.488 7.909 1.00 63.09 185 ARG A CA 1
ATOM 1591 C C . ARG A 1 185 ? 24.046 0.575 9.396 1.00 63.09 185 ARG A C 1
ATOM 1593 O O . ARG A 1 185 ? 24.958 1.318 9.737 1.00 63.09 185 ARG A O 1
ATOM 1600 N N . GLN A 1 186 ? 23.348 -0.176 10.247 1.00 62.94 186 GLN A N 1
ATOM 1601 C CA . GLN A 1 186 ? 23.663 -0.201 11.677 1.00 62.94 186 GLN A CA 1
ATOM 1602 C C . GLN A 1 186 ? 25.081 -0.711 11.940 1.00 62.94 186 GLN A C 1
ATOM 1604 O O . GLN A 1 186 ? 25.775 -0.136 12.768 1.00 62.94 186 GLN A O 1
ATOM 1609 N N . GLU A 1 187 ? 25.531 -1.734 11.209 1.00 63.72 187 GLU A N 1
ATOM 1610 C CA . GLU A 1 187 ? 26.919 -2.216 11.278 1.00 63.72 187 GLU A CA 1
ATOM 1611 C C . GLU A 1 187 ? 27.918 -1.101 10.932 1.00 63.72 187 GLU A C 1
ATOM 1613 O O . GLU A 1 187 ? 28.859 -0.876 11.680 1.00 63.72 187 GLU A O 1
ATOM 1618 N N . ILE A 1 188 ? 27.672 -0.328 9.867 1.00 61.88 188 ILE A N 1
ATOM 1619 C CA . ILE A 1 188 ? 28.533 0.807 9.488 1.00 61.88 188 ILE A CA 1
ATOM 1620 C C . ILE A 1 188 ? 28.518 1.920 10.550 1.00 61.88 188 ILE A C 1
ATOM 1622 O O . ILE A 1 188 ? 29.555 2.516 10.826 1.00 61.88 188 ILE A O 1
ATOM 1626 N N . GLU A 1 189 ? 27.360 2.240 11.130 1.00 58.44 189 GLU A N 1
ATOM 1627 C CA . GLU A 1 189 ? 27.254 3.250 12.194 1.00 58.44 189 GLU A CA 1
ATOM 1628 C C . GLU A 1 189 ? 27.998 2.802 13.462 1.00 58.44 189 GLU A C 1
ATOM 1630 O O . GLU A 1 189 ? 28.720 3.600 14.060 1.00 58.44 189 GLU A O 1
ATOM 1635 N N . LEU A 1 190 ? 27.903 1.521 13.829 1.00 58.78 190 LEU A N 1
ATOM 1636 C CA . LEU A 1 190 ? 28.664 0.927 14.930 1.00 58.78 190 LEU A CA 1
ATOM 1637 C C . LEU A 1 190 ? 30.169 0.918 14.641 1.00 58.78 190 LEU A C 1
ATOM 1639 O O . LEU A 1 190 ? 30.935 1.323 15.510 1.00 58.78 190 LEU A O 1
ATOM 1643 N N . ASP A 1 191 ? 30.586 0.550 13.428 1.00 56.25 191 ASP A N 1
ATOM 1644 C CA . ASP A 1 191 ? 31.991 0.557 13.004 1.00 56.25 191 ASP A CA 1
ATOM 1645 C C . ASP A 1 191 ? 32.573 1.976 12.981 1.00 56.25 191 ASP A C 1
ATOM 1647 O O . ASP A 1 191 ? 33.723 2.174 13.354 1.00 56.25 191 ASP A O 1
ATOM 1651 N N . ASN A 1 192 ? 31.802 2.991 12.582 1.00 52.75 192 ASN A N 1
ATOM 1652 C CA . ASN A 1 192 ? 32.250 4.387 12.619 1.00 52.75 192 ASN A CA 1
ATOM 1653 C C . ASN A 1 192 ? 32.362 4.907 14.058 1.00 52.75 192 ASN A C 1
ATOM 1655 O O . ASN A 1 192 ? 33.340 5.568 14.391 1.00 52.75 192 ASN A O 1
ATOM 1659 N N . THR A 1 193 ? 31.412 4.545 14.926 1.00 53.12 193 THR A N 1
ATOM 1660 C CA . THR A 1 193 ? 31.451 4.901 16.355 1.00 53.12 193 THR A CA 1
ATOM 1661 C C . THR A 1 193 ? 32.608 4.190 17.069 1.00 53.12 193 THR A C 1
ATOM 1663 O O . THR A 1 193 ? 33.243 4.755 17.956 1.00 53.12 193 THR A O 1
ATOM 1666 N N . GLN A 1 194 ? 32.919 2.953 16.668 1.00 50.34 194 GLN A N 1
ATOM 1667 C CA . GLN A 1 194 ? 34.079 2.216 17.160 1.00 50.34 194 GLN A CA 1
ATOM 1668 C C . GLN A 1 194 ? 35.381 2.780 16.597 1.00 50.34 194 GLN A C 1
ATOM 1670 O O . GLN A 1 194 ? 36.288 2.996 17.381 1.00 50.34 194 GLN A O 1
ATOM 1675 N N . ASN A 1 195 ? 35.469 3.126 15.310 1.00 46.00 195 ASN A N 1
ATOM 1676 C CA . ASN A 1 195 ? 36.668 3.719 14.704 1.00 46.00 195 ASN A CA 1
ATOM 1677 C C . ASN A 1 195 ? 36.994 5.127 15.237 1.00 46.00 195 ASN A C 1
ATOM 1679 O O . ASN A 1 195 ? 38.168 5.490 15.281 1.00 46.00 195 ASN A O 1
ATOM 1683 N N . GLU A 1 196 ? 36.006 5.896 15.704 1.00 44.31 196 GLU A N 1
ATOM 1684 C CA . GLU A 1 196 ? 36.253 7.130 16.472 1.00 44.31 196 GLU A CA 1
ATOM 1685 C C . GLU A 1 196 ? 36.823 6.848 17.876 1.00 44.31 196 GLU A C 1
ATOM 1687 O O . GLU A 1 196 ? 37.560 7.668 18.423 1.00 44.31 196 GLU A O 1
ATOM 1692 N N . LEU A 1 197 ? 36.558 5.664 18.439 1.00 42.75 197 LEU A N 1
ATOM 1693 C CA . LEU A 1 197 ? 37.126 5.184 19.705 1.00 42.75 197 LEU A CA 1
ATOM 1694 C C . LEU A 1 197 ? 38.419 4.356 19.523 1.00 42.75 197 LEU A C 1
ATOM 1696 O O . LEU A 1 197 ? 39.196 4.221 20.467 1.00 42.75 197 LEU A O 1
ATOM 1700 N N . THR A 1 198 ? 38.695 3.838 18.323 1.00 36.44 198 THR A N 1
ATOM 1701 C CA . THR A 1 198 ? 39.845 2.985 17.986 1.00 36.44 198 THR A CA 1
ATOM 1702 C C . THR A 1 198 ? 40.684 3.568 16.848 1.00 36.44 198 THR A C 1
ATOM 1704 O O . THR A 1 198 ? 40.998 2.892 15.873 1.00 36.44 198 THR A O 1
ATOM 1707 N N . VAL A 1 199 ? 41.178 4.799 17.024 1.00 39.81 199 VAL A N 1
ATOM 1708 C CA . VAL A 1 199 ? 42.397 5.275 16.326 1.00 39.81 199 VAL A CA 1
ATOM 1709 C C . VAL A 1 199 ? 43.661 4.528 16.816 1.00 39.81 199 VAL A C 1
ATOM 1711 O O . VAL A 1 199 ? 44.756 4.732 16.309 1.00 39.81 199 VAL A O 1
ATOM 1714 N N . ASN A 1 200 ? 43.523 3.574 17.740 1.00 37.59 200 ASN A N 1
ATOM 1715 C CA . ASN A 1 200 ? 44.548 2.588 18.067 1.00 37.59 200 ASN A CA 1
ATOM 1716 C C . ASN A 1 200 ? 43.965 1.178 17.945 1.00 37.59 200 ASN A C 1
ATOM 1718 O O . ASN A 1 200 ? 43.315 0.706 18.874 1.00 37.59 200 ASN A O 1
ATOM 1722 N N . CYS A 1 201 ? 44.179 0.537 16.795 1.00 33.12 201 CYS A N 1
ATOM 1723 C CA . CYS A 1 201 ? 44.680 -0.839 16.643 1.00 33.12 201 CYS A CA 1
ATOM 1724 C C . CYS A 1 201 ? 44.346 -1.380 15.243 1.00 33.12 201 CYS A C 1
ATOM 1726 O O . CYS A 1 201 ? 43.244 -1.220 14.730 1.00 33.12 201 CYS A O 1
ATOM 1728 N N . ASN A 1 202 ? 45.349 -2.004 14.627 1.00 34.53 202 ASN A N 1
ATOM 1729 C CA . ASN A 1 202 ? 45.376 -2.467 13.242 1.00 34.53 202 ASN A CA 1
ATOM 1730 C C . ASN A 1 202 ? 44.232 -3.437 12.899 1.00 34.53 202 ASN A C 1
ATOM 1732 O O . ASN A 1 202 ? 44.086 -4.477 13.537 1.00 34.53 202 ASN A O 1
ATOM 1736 N N . ASN A 1 203 ? 43.497 -3.132 11.827 1.00 34.28 203 ASN A N 1
ATOM 1737 C CA . ASN A 1 203 ? 42.436 -3.978 11.286 1.00 34.28 203 ASN A CA 1
ATOM 1738 C C . ASN A 1 203 ? 42.955 -4.883 10.160 1.00 34.28 203 ASN A C 1
ATOM 1740 O O . ASN A 1 203 ? 42.847 -4.557 8.980 1.00 34.28 203 ASN A O 1
ATOM 1744 N N . ASP A 1 204 ? 43.428 -6.065 10.543 1.00 36.22 204 ASP A N 1
ATOM 1745 C CA . ASP A 1 204 ? 43.273 -7.280 9.746 1.00 36.22 204 ASP A CA 1
ATOM 1746 C C . ASP A 1 204 ? 42.146 -8.080 10.398 1.00 36.22 204 ASP A C 1
ATOM 1748 O O . ASP A 1 204 ? 42.407 -8.680 11.428 1.00 36.22 204 ASP A O 1
ATOM 1752 N N . PHE A 1 205 ? 40.914 -8.051 9.864 1.00 33.62 205 PHE A N 1
ATOM 1753 C CA . PHE A 1 205 ? 39.908 -9.137 9.932 1.00 33.62 205 PHE A CA 1
ATOM 1754 C C . PHE A 1 205 ? 38.501 -8.660 9.521 1.00 33.62 205 PHE A C 1
ATOM 1756 O O . PHE A 1 205 ? 37.664 -8.471 10.382 1.00 33.62 205 PHE A O 1
ATOM 1763 N N . ILE A 1 206 ? 38.171 -8.569 8.222 1.00 36.62 206 ILE A N 1
ATOM 1764 C CA . ILE A 1 206 ? 36.812 -8.922 7.738 1.00 36.62 206 ILE A CA 1
ATOM 1765 C C . ILE A 1 206 ? 36.920 -9.530 6.329 1.00 36.62 206 ILE A C 1
ATOM 1767 O O . ILE A 1 206 ? 36.801 -8.864 5.302 1.00 36.62 206 ILE A O 1
ATOM 1771 N N . LYS A 1 207 ? 37.131 -10.848 6.279 1.00 35.41 207 LYS A N 1
ATOM 1772 C CA . LYS A 1 207 ? 36.859 -11.699 5.112 1.00 35.41 207 LYS A CA 1
ATOM 1773 C C . LYS A 1 207 ? 35.730 -12.652 5.499 1.00 35.41 207 LYS A C 1
ATOM 1775 O O . LYS A 1 207 ? 35.997 -13.716 6.040 1.00 35.41 207 LYS A O 1
ATOM 1780 N N . SER A 1 208 ? 34.475 -12.280 5.247 1.00 32.88 208 SER A N 1
ATOM 1781 C CA . SER A 1 208 ? 33.375 -13.245 5.052 1.00 32.88 208 SER A CA 1
ATOM 1782 C C . SER A 1 208 ? 32.046 -12.553 4.734 1.00 32.88 208 SER A C 1
ATOM 1784 O O . SER A 1 208 ? 31.212 -12.341 5.600 1.00 32.88 208 SER A O 1
ATOM 1786 N N . THR A 1 209 ? 31.818 -12.224 3.459 1.00 31.34 209 THR A N 1
ATOM 1787 C CA . THR A 1 209 ? 30.464 -12.184 2.846 1.00 31.34 209 THR A CA 1
ATOM 1788 C C . THR A 1 209 ? 30.559 -12.016 1.324 1.00 31.34 209 THR A C 1
ATOM 1790 O O . THR A 1 209 ? 29.892 -11.203 0.692 1.00 31.34 209 THR A O 1
ATOM 1793 N N . SER A 1 210 ? 31.413 -12.808 0.679 1.00 32.09 210 SER A N 1
ATOM 1794 C CA . SER A 1 210 ? 31.413 -12.934 -0.778 1.00 32.09 210 SER A CA 1
ATOM 1795 C C . SER A 1 210 ? 30.415 -14.020 -1.179 1.00 32.09 210 SER A C 1
ATOM 1797 O O . SER A 1 210 ? 30.762 -15.193 -1.074 1.00 32.09 210 SER A O 1
ATOM 1799 N N . ASN A 1 211 ? 29.180 -13.633 -1.542 1.00 29.20 211 ASN A N 1
ATOM 1800 C CA . ASN A 1 211 ? 28.288 -14.311 -2.515 1.00 29.20 211 ASN A CA 1
ATOM 1801 C C . ASN A 1 211 ? 26.861 -13.711 -2.541 1.00 29.20 211 ASN A C 1
ATOM 1803 O O . ASN A 1 211 ? 25.867 -14.433 -2.488 1.00 29.20 211 ASN A O 1
ATOM 1807 N N . LEU A 1 212 ? 26.724 -12.387 -2.662 1.00 32.75 212 LEU A N 1
ATOM 1808 C CA . LEU A 1 212 ? 25.439 -11.755 -2.988 1.00 32.75 212 LEU A CA 1
ATOM 1809 C C . LEU A 1 212 ? 25.610 -10.888 -4.234 1.00 32.75 212 LEU A C 1
ATOM 1811 O O . LEU A 1 212 ? 26.478 -10.024 -4.279 1.00 32.75 212 LEU A O 1
ATOM 1815 N N . LEU A 1 213 ? 24.812 -11.224 -5.251 1.00 32.22 213 LEU A N 1
ATOM 1816 C CA . LEU A 1 213 ? 24.710 -10.632 -6.585 1.00 32.22 213 LEU A CA 1
ATOM 1817 C C . LEU A 1 213 ? 25.201 -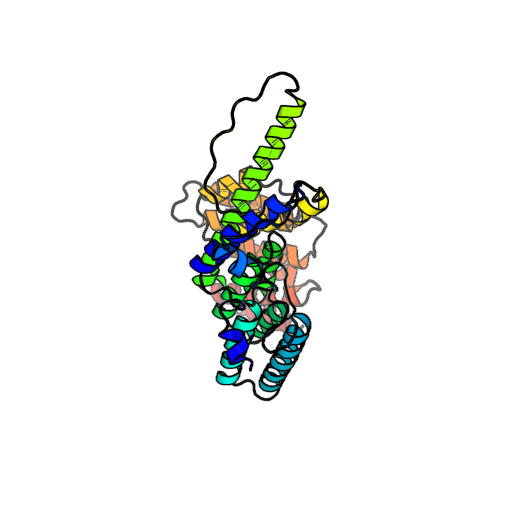9.179 -6.665 1.00 32.22 213 LEU A C 1
ATOM 1819 O O . LEU A 1 213 ? 24.687 -8.303 -5.971 1.00 32.22 213 LEU A O 1
ATOM 1823 N N . PHE A 1 214 ? 26.169 -8.965 -7.561 1.00 30.92 214 PHE A N 1
ATOM 1824 C CA . PHE A 1 214 ? 26.637 -7.665 -8.033 1.00 30.92 214 PHE A CA 1
ATOM 1825 C C . PHE A 1 214 ? 25.444 -6.818 -8.503 1.00 30.92 214 PHE A C 1
ATOM 1827 O O . PHE A 1 214 ? 25.031 -6.896 -9.653 1.00 30.92 214 PHE A O 1
ATOM 1834 N N . TYR A 1 215 ? 24.903 -6.000 -7.611 1.00 36.53 215 TYR A N 1
ATOM 1835 C CA . TYR A 1 215 ? 24.355 -4.707 -7.986 1.00 36.53 215 TYR A CA 1
ATOM 1836 C C . TYR A 1 215 ? 25.505 -3.733 -7.816 1.00 36.53 215 TYR A C 1
ATOM 1838 O O . TYR A 1 215 ? 26.160 -3.777 -6.771 1.00 36.53 215 TYR A O 1
ATOM 1846 N N . GLU A 1 216 ? 25.789 -2.941 -8.853 1.00 33.81 216 GLU A N 1
ATOM 1847 C CA . GLU A 1 216 ? 26.815 -1.899 -8.827 1.00 33.81 216 GLU A CA 1
ATOM 1848 C C . GLU A 1 216 ? 26.783 -1.217 -7.460 1.00 33.81 216 GLU A C 1
ATOM 1850 O O . GLU A 1 216 ? 25.785 -0.617 -7.049 1.00 33.81 216 GLU A O 1
ATOM 1855 N N . THR A 1 217 ? 27.866 -1.401 -6.706 1.00 34.56 217 THR A N 1
ATOM 1856 C CA . THR A 1 217 ? 28.211 -0.521 -5.605 1.00 34.56 217 THR A CA 1
ATOM 1857 C C . THR A 1 217 ? 28.167 0.872 -6.194 1.00 34.56 217 THR A C 1
ATOM 1859 O O . THR A 1 217 ? 29.087 1.243 -6.921 1.00 34.56 217 THR A O 1
ATOM 1862 N N . LEU A 1 218 ? 27.079 1.601 -5.922 1.00 36.47 218 LEU A N 1
ATOM 1863 C CA . LEU A 1 218 ? 27.059 3.051 -6.009 1.00 36.47 218 LEU A CA 1
ATOM 1864 C C . LEU A 1 218 ? 28.415 3.506 -5.492 1.00 36.47 218 LEU A C 1
ATOM 1866 O O . LEU A 1 218 ? 28.819 3.116 -4.386 1.00 36.47 218 LEU A O 1
ATOM 1870 N N . SER A 1 219 ? 29.151 4.200 -6.359 1.00 36.16 219 SER A N 1
ATOM 1871 C CA . SER A 1 219 ? 30.409 4.818 -5.990 1.00 36.16 219 SER A CA 1
ATOM 1872 C C . SER A 1 219 ? 30.199 5.489 -4.641 1.00 36.16 219 SER A C 1
ATOM 1874 O O . SER A 1 219 ? 29.161 6.099 -4.395 1.00 36.16 219 SER A O 1
ATOM 1876 N N . LYS A 1 220 ? 31.174 5.344 -3.745 1.00 38.34 220 LYS A N 1
ATOM 1877 C CA . LYS A 1 220 ? 31.187 5.927 -2.395 1.00 38.34 220 LYS A CA 1
ATOM 1878 C C . LYS A 1 220 ? 30.943 7.454 -2.353 1.00 38.34 220 LYS A C 1
ATOM 1880 O O . LYS A 1 220 ? 30.943 8.020 -1.267 1.00 38.34 220 LYS A O 1
ATOM 1885 N N . SER A 1 221 ? 30.726 8.109 -3.491 1.00 39.59 221 SER A N 1
ATOM 1886 C CA . SER A 1 221 ? 30.241 9.477 -3.610 1.00 39.59 221 SER A CA 1
ATOM 1887 C C . SER A 1 221 ? 28.781 9.588 -3.140 1.00 39.59 221 SER A C 1
ATOM 1889 O O . SER A 1 221 ? 27.840 9.345 -3.893 1.00 39.59 221 SER A O 1
ATOM 1891 N N . GLU A 1 222 ? 28.654 9.940 -1.860 1.00 47.69 222 GLU A N 1
ATOM 1892 C CA . GLU A 1 222 ? 27.834 11.074 -1.413 1.00 47.69 222 GLU A CA 1
ATOM 1893 C C . GLU A 1 222 ? 26.332 10.995 -1.710 1.00 47.69 222 GLU A C 1
ATOM 1895 O O . GLU A 1 222 ? 25.781 11.828 -2.414 1.00 47.69 222 GLU A O 1
ATOM 1900 N N . LEU A 1 223 ? 25.641 10.040 -1.082 1.00 47.53 223 LEU A N 1
ATOM 1901 C CA . LEU A 1 223 ? 24.285 10.356 -0.626 1.00 47.53 223 LEU A CA 1
ATOM 1902 C C . LEU A 1 223 ? 24.409 11.186 0.656 1.00 47.53 223 LEU A C 1
ATOM 1904 O O . LEU A 1 223 ? 25.103 10.756 1.597 1.00 47.53 223 LEU A O 1
ATOM 1908 N N . THR A 1 224 ? 23.763 12.350 0.693 1.00 51.09 224 THR A N 1
ATOM 1909 C CA . THR A 1 224 ? 23.712 13.201 1.888 1.00 51.09 224 THR A CA 1
ATOM 1910 C C . THR A 1 224 ? 23.022 12.458 3.037 1.00 51.09 224 THR A C 1
ATOM 1912 O O . THR A 1 224 ? 22.353 11.438 2.846 1.00 51.09 224 THR A O 1
ATOM 1915 N N . TYR A 1 225 ? 23.217 12.927 4.271 1.00 49.59 225 TYR A N 1
ATOM 1916 C CA . TYR A 1 225 ? 22.504 12.383 5.431 1.00 49.59 225 TYR A CA 1
ATOM 1917 C C . TYR A 1 225 ? 20.980 12.429 5.216 1.00 49.59 225 TYR A C 1
ATOM 1919 O O . TYR A 1 225 ? 20.301 11.436 5.453 1.00 49.59 225 TYR A O 1
ATOM 1927 N N . GLU A 1 226 ? 20.475 13.526 4.653 1.00 43.25 226 GLU A N 1
ATOM 1928 C CA . GLU A 1 226 ? 19.057 13.743 4.340 1.00 43.25 226 GLU A CA 1
ATOM 1929 C C . GLU A 1 226 ? 18.551 12.790 3.249 1.00 43.25 226 GLU A C 1
ATOM 1931 O O . GLU A 1 226 ? 17.456 12.247 3.358 1.00 43.25 226 GLU A O 1
ATOM 1936 N N . GLU A 1 227 ? 19.355 12.502 2.222 1.00 45.94 227 GLU A N 1
ATOM 1937 C CA . GLU A 1 227 ? 19.011 11.511 1.195 1.00 45.94 227 GLU A CA 1
ATOM 1938 C C . GLU A 1 227 ? 19.001 10.087 1.765 1.00 45.94 227 GLU A C 1
ATOM 1940 O O . GLU A 1 227 ? 18.159 9.269 1.396 1.00 45.94 227 GLU A O 1
ATOM 1945 N N . LYS A 1 228 ? 19.895 9.787 2.714 1.00 51.47 228 LYS A N 1
ATOM 1946 C CA . LYS A 1 228 ? 19.904 8.512 3.449 1.00 51.47 228 LYS A CA 1
ATOM 1947 C C . LYS A 1 228 ? 18.725 8.397 4.418 1.00 51.47 228 LYS A C 1
ATOM 1949 O O . LYS A 1 228 ? 18.210 7.296 4.602 1.00 51.47 228 LYS A O 1
ATOM 1954 N N . GLU A 1 229 ? 18.289 9.499 5.017 1.00 46.22 229 GLU A N 1
ATOM 1955 C CA . GLU A 1 229 ? 17.146 9.559 5.931 1.00 46.22 229 GLU A CA 1
ATOM 1956 C C . GLU A 1 229 ? 15.810 9.468 5.172 1.00 46.22 229 GLU A C 1
ATOM 1958 O O . GLU A 1 229 ? 14.962 8.638 5.505 1.00 46.22 229 GLU A O 1
ATOM 1963 N N . ALA A 1 230 ? 15.667 10.193 4.058 1.00 46.97 230 ALA A N 1
ATOM 1964 C CA . ALA A 1 230 ? 14.504 10.135 3.168 1.00 46.97 230 ALA A CA 1
ATOM 1965 C C . ALA A 1 230 ? 14.298 8.747 2.526 1.00 46.97 230 ALA A C 1
ATOM 1967 O O . ALA A 1 230 ? 13.176 8.371 2.168 1.00 46.97 230 ALA A O 1
ATOM 1968 N N . MET A 1 231 ? 15.373 7.964 2.384 1.00 52.78 231 MET A N 1
ATOM 1969 C CA . MET A 1 231 ? 15.328 6.592 1.869 1.00 52.78 231 MET A CA 1
ATOM 1970 C C . MET A 1 231 ? 14.919 5.543 2.918 1.00 52.78 231 MET A C 1
ATOM 1972 O O . MET A 1 231 ? 14.486 4.456 2.530 1.00 52.78 231 MET A O 1
ATOM 1976 N N . TYR A 1 232 ? 15.032 5.842 4.218 1.00 60.22 232 TYR A N 1
ATOM 1977 C CA . TYR A 1 232 ? 14.847 4.876 5.309 1.00 60.22 232 TYR A CA 1
ATOM 1978 C C . TYR A 1 232 ? 14.153 5.505 6.520 1.00 60.22 232 TYR A C 1
ATOM 1980 O O . TYR A 1 232 ? 14.740 5.617 7.595 1.00 60.22 232 TYR A O 1
ATOM 1988 N N . THR A 1 233 ? 12.885 5.884 6.368 1.00 65.94 233 THR A N 1
ATOM 1989 C CA . THR A 1 233 ? 12.087 6.305 7.523 1.00 65.94 233 THR A CA 1
ATOM 1990 C C . THR A 1 233 ? 11.610 5.095 8.321 1.00 65.94 233 THR A C 1
ATOM 1992 O O . THR A 1 233 ? 11.323 4.018 7.783 1.00 65.94 233 THR A O 1
ATOM 1995 N N . GLU A 1 234 ? 11.482 5.273 9.629 1.00 69.19 234 GLU A N 1
ATOM 1996 C CA . GLU A 1 234 ? 10.949 4.255 10.531 1.00 69.19 234 GLU A CA 1
ATOM 1997 C C . GLU A 1 234 ? 9.524 3.836 10.133 1.00 69.19 234 GLU A C 1
ATOM 1999 O O . GLU A 1 234 ? 9.184 2.651 10.141 1.00 69.19 234 GLU A O 1
ATOM 2004 N N . THR A 1 235 ? 8.731 4.785 9.630 1.00 71.19 235 THR A N 1
ATOM 2005 C CA . THR A 1 235 ? 7.429 4.535 8.999 1.00 71.19 235 THR A CA 1
ATOM 2006 C C . THR A 1 235 ? 7.501 3.512 7.851 1.00 71.19 235 THR A C 1
ATOM 2008 O O . THR A 1 235 ? 6.665 2.608 7.776 1.00 71.19 235 THR A O 1
ATOM 2011 N N . ILE A 1 236 ? 8.483 3.600 6.942 1.00 70.94 236 ILE A N 1
ATOM 2012 C CA . ILE A 1 236 ? 8.650 2.638 5.829 1.00 70.94 236 ILE A CA 1
ATOM 2013 C C . ILE A 1 236 ? 9.022 1.255 6.370 1.00 70.94 236 ILE A C 1
ATOM 2015 O O . ILE A 1 236 ? 8.488 0.239 5.909 1.00 70.94 236 ILE A O 1
ATOM 2019 N N . PHE A 1 237 ? 9.909 1.208 7.368 1.00 72.12 237 PHE A N 1
ATOM 2020 C CA . PHE A 1 237 ? 10.283 -0.038 8.029 1.00 72.12 237 PHE A CA 1
ATOM 2021 C C . PHE A 1 237 ? 9.071 -0.722 8.662 1.00 72.12 237 PHE A C 1
ATOM 2023 O O . PHE A 1 237 ? 8.835 -1.905 8.404 1.00 72.12 237 PHE A O 1
ATOM 2030 N N . LEU A 1 238 ? 8.268 0.018 9.428 1.00 71.62 238 LEU A N 1
ATOM 2031 C CA . LEU A 1 238 ? 7.047 -0.476 10.062 1.00 71.62 238 LEU A CA 1
ATOM 2032 C C . LEU A 1 238 ? 6.024 -0.959 9.025 1.00 71.62 238 LEU A C 1
ATOM 2034 O O . LEU A 1 238 ? 5.504 -2.074 9.138 1.00 71.62 238 LEU A O 1
ATOM 2038 N N . ASN A 1 239 ? 5.805 -0.185 7.958 1.00 71.62 239 ASN A N 1
ATOM 2039 C CA . ASN A 1 239 ? 4.902 -0.553 6.865 1.00 71.62 239 ASN A CA 1
ATOM 2040 C C . ASN A 1 239 ? 5.309 -1.857 6.158 1.00 71.62 239 ASN A C 1
ATOM 2042 O O . ASN A 1 239 ? 4.440 -2.600 5.694 1.00 71.62 239 ASN A O 1
ATOM 2046 N N . SER A 1 240 ? 6.601 -2.210 6.148 1.00 69.12 240 SER A N 1
ATOM 2047 C CA . SER A 1 240 ? 7.076 -3.483 5.579 1.00 69.12 240 SER A CA 1
ATOM 2048 C C . SER A 1 240 ? 6.555 -4.733 6.275 1.00 69.12 240 SER A C 1
ATOM 2050 O O . SER A 1 240 ? 6.568 -5.825 5.699 1.00 69.12 240 SER A O 1
ATOM 2052 N N . TYR A 1 241 ? 6.046 -4.584 7.494 1.00 70.75 241 TYR A N 1
ATOM 2053 C CA . TYR A 1 241 ? 5.458 -5.671 8.260 1.00 70.75 241 TYR A CA 1
ATOM 2054 C C . TYR A 1 241 ? 3.929 -5.730 8.147 1.00 70.75 241 TYR A C 1
ATOM 2056 O O . TYR A 1 241 ? 3.344 -6.750 8.511 1.00 70.75 241 TYR A O 1
ATOM 2064 N N . PHE A 1 242 ? 3.288 -4.710 7.568 1.00 61.59 242 PHE A N 1
ATOM 2065 C CA . PHE A 1 242 ? 1.831 -4.578 7.507 1.00 61.59 242 PHE A CA 1
ATOM 2066 C C . PHE A 1 242 ? 1.081 -5.584 6.596 1.00 61.59 242 PHE A C 1
ATOM 2068 O O . PHE A 1 242 ? -0.096 -5.824 6.859 1.00 61.59 242 PHE A O 1
ATOM 2075 N N . PRO A 1 243 ? 1.685 -6.273 5.596 1.00 55.09 243 PRO A N 1
ATOM 2076 C CA . PRO A 1 243 ? 0.982 -7.346 4.881 1.00 55.09 243 PRO A CA 1
ATOM 2077 C C . PRO A 1 243 ? 1.106 -8.732 5.546 1.00 55.09 243 PRO A C 1
ATOM 2079 O O . PRO A 1 243 ? 0.634 -9.718 4.980 1.00 55.09 243 PRO A O 1
ATOM 2082 N N . ARG A 1 244 ? 1.753 -8.865 6.716 1.00 57.44 244 ARG A N 1
ATOM 2083 C CA . ARG A 1 244 ? 1.892 -10.159 7.405 1.00 57.44 244 ARG A CA 1
ATOM 2084 C C . ARG A 1 244 ? 1.013 -10.247 8.652 1.00 57.44 244 ARG A C 1
ATOM 2086 O O . ARG A 1 244 ? 1.007 -9.362 9.496 1.00 57.44 244 ARG A O 1
ATOM 2093 N N . TYR A 1 245 ? 0.391 -11.410 8.832 1.00 50.47 245 TYR A N 1
ATOM 2094 C CA . TYR A 1 245 ? 0.100 -11.954 10.158 1.00 50.47 245 TYR A CA 1
ATOM 2095 C C . TYR A 1 245 ? 1.451 -12.235 10.820 1.00 50.47 245 TYR A C 1
ATOM 2097 O O . TYR A 1 245 ? 2.155 -13.184 10.469 1.00 50.47 245 TYR A O 1
ATOM 2105 N N . VAL A 1 246 ? 1.898 -11.302 11.646 1.00 52.03 246 VAL A N 1
ATOM 2106 C CA . VAL A 1 246 ? 3.264 -11.265 12.144 1.00 52.03 246 VAL A CA 1
ATOM 2107 C C . VAL A 1 246 ? 3.458 -12.237 13.321 1.00 52.03 246 VAL A C 1
ATOM 2109 O O . VAL A 1 246 ? 2.665 -12.261 14.253 1.00 52.03 246 VAL A O 1
ATOM 2112 N N . TYR A 1 247 ? 4.546 -13.014 13.255 1.00 59.69 247 TYR A N 1
ATOM 2113 C CA . TYR A 1 247 ? 5.079 -13.886 14.309 1.00 59.69 247 TYR A CA 1
ATOM 2114 C C . TYR A 1 247 ? 6.072 -13.126 15.218 1.00 59.69 247 TYR A C 1
ATOM 2116 O O . TYR A 1 247 ? 6.683 -12.145 14.791 1.00 59.69 247 TYR A O 1
ATOM 2124 N N . ASN A 1 248 ? 6.325 -13.643 16.429 1.00 59.75 248 ASN A N 1
ATOM 2125 C CA . ASN A 1 248 ? 7.170 -13.063 17.495 1.00 59.75 248 ASN A CA 1
ATOM 2126 C C . ASN A 1 248 ? 8.538 -12.501 17.046 1.00 59.75 248 ASN A C 1
ATOM 2128 O O . ASN A 1 248 ? 9.060 -11.575 17.664 1.00 59.75 248 ASN A O 1
ATOM 2132 N N . THR A 1 249 ? 9.146 -13.051 15.991 1.00 64.44 249 THR A N 1
ATOM 2133 C CA . THR A 1 249 ? 10.457 -12.613 15.480 1.00 64.44 249 THR A CA 1
ATOM 2134 C C . THR A 1 249 ? 10.432 -11.209 14.883 1.00 64.44 249 THR A C 1
ATOM 2136 O O . THR A 1 249 ? 11.414 -10.481 14.998 1.00 64.44 249 THR A O 1
ATOM 2139 N N . THR A 1 250 ? 9.316 -10.795 14.288 1.00 68.12 250 THR A N 1
ATOM 2140 C CA . THR A 1 250 ? 9.159 -9.438 13.759 1.00 68.12 250 THR A CA 1
ATOM 2141 C C . THR A 1 250 ? 9.097 -8.410 14.874 1.00 68.12 250 THR A C 1
ATOM 2143 O O . THR A 1 250 ? 9.802 -7.420 14.781 1.00 68.12 250 THR A O 1
ATOM 2146 N N . ILE A 1 251 ? 8.310 -8.639 15.932 1.00 72.06 251 ILE A N 1
ATOM 2147 C CA . ILE A 1 251 ? 8.187 -7.676 17.038 1.00 72.06 251 ILE A CA 1
ATOM 2148 C C . ILE A 1 251 ? 9.542 -7.448 17.713 1.00 72.06 251 ILE A C 1
ATOM 2150 O O . ILE A 1 251 ? 9.898 -6.307 17.981 1.00 72.06 251 ILE A O 1
ATOM 2154 N N . LYS A 1 252 ? 10.347 -8.506 17.892 1.00 70.19 252 LYS A N 1
ATOM 2155 C CA . LYS A 1 252 ? 11.728 -8.376 18.387 1.00 70.19 252 LYS A CA 1
ATOM 2156 C C . LYS A 1 252 ? 12.593 -7.505 17.471 1.00 70.19 252 LYS A C 1
ATOM 2158 O O . LYS A 1 252 ? 13.282 -6.616 17.955 1.00 70.19 252 LYS A O 1
ATOM 2163 N N . LYS A 1 253 ? 12.537 -7.738 16.153 1.00 69.00 253 LYS A N 1
ATOM 2164 C CA . LYS A 1 253 ? 13.270 -6.918 15.175 1.00 69.00 253 LYS A CA 1
ATOM 2165 C C . LYS A 1 253 ? 12.800 -5.466 15.180 1.00 69.00 253 LYS A C 1
ATOM 2167 O O . LYS A 1 253 ? 13.637 -4.576 15.152 1.00 69.00 253 LYS A O 1
ATOM 2172 N N . VAL A 1 254 ? 11.489 -5.236 15.256 1.00 70.62 254 VAL A N 1
ATOM 2173 C CA . VAL A 1 254 ? 10.920 -3.889 15.301 1.00 70.62 254 VAL A CA 1
ATOM 2174 C C . VAL A 1 254 ? 11.367 -3.159 16.563 1.00 70.62 254 VAL A C 1
ATOM 2176 O O . VAL A 1 254 ? 12.010 -2.123 16.451 1.00 70.62 254 VAL A O 1
ATOM 2179 N N . LYS A 1 255 ? 11.169 -3.759 17.743 1.00 70.25 255 LYS A N 1
ATOM 2180 C CA . LYS A 1 255 ? 11.553 -3.187 19.043 1.00 70.25 255 LYS A CA 1
ATOM 2181 C C . LYS A 1 255 ? 13.023 -2.758 19.111 1.00 70.25 255 LYS A C 1
ATOM 2183 O O . LYS A 1 255 ? 13.325 -1.748 19.729 1.00 70.25 255 LYS A O 1
ATOM 2188 N N . ASN A 1 256 ? 13.926 -3.502 18.474 1.00 67.75 256 ASN A N 1
ATOM 2189 C CA . ASN A 1 256 ? 15.359 -3.194 18.487 1.00 67.75 256 ASN A CA 1
ATOM 2190 C C . ASN A 1 256 ? 15.765 -2.084 17.502 1.00 67.75 256 ASN A C 1
ATOM 2192 O O . ASN A 1 256 ? 16.909 -1.645 17.514 1.00 67.75 256 ASN A O 1
ATOM 2196 N N . THR A 1 257 ? 14.868 -1.685 16.602 1.00 64.31 257 THR A N 1
ATOM 2197 C CA . THR A 1 257 ? 15.167 -0.804 15.466 1.00 64.31 257 THR A CA 1
ATOM 2198 C C . THR A 1 257 ? 14.462 0.549 15.567 1.00 64.31 257 THR A C 1
ATOM 2200 O O . THR A 1 257 ? 15.009 1.551 15.121 1.00 64.31 257 THR A O 1
ATOM 2203 N N . THR A 1 258 ? 13.262 0.586 16.139 1.00 67.25 258 THR A N 1
ATOM 2204 C CA . THR A 1 258 ? 12.363 1.745 16.092 1.00 67.25 258 THR A CA 1
ATOM 2205 C C . THR A 1 258 ? 12.519 2.654 17.309 1.00 67.25 258 THR A C 1
ATOM 2207 O O . THR A 1 258 ? 12.384 2.184 18.440 1.00 67.25 258 THR A O 1
ATOM 2210 N N . ARG A 1 259 ? 12.777 3.945 17.082 1.00 69.62 259 ARG A N 1
ATOM 2211 C CA . ARG A 1 259 ? 12.779 5.028 18.074 1.00 69.62 259 ARG A CA 1
ATOM 2212 C C . ARG A 1 259 ? 11.515 5.870 17.842 1.00 69.62 259 ARG A C 1
ATOM 2214 O O . ARG A 1 259 ? 11.587 6.992 17.358 1.00 69.62 259 ARG A O 1
ATOM 2221 N N . THR A 1 260 ? 10.353 5.302 18.148 1.00 68.75 260 THR A N 1
ATOM 2222 C CA . THR A 1 260 ? 9.044 5.859 17.768 1.00 68.75 260 THR A CA 1
ATOM 2223 C C . THR A 1 260 ? 8.800 7.265 18.306 1.00 68.75 260 THR A C 1
ATOM 2225 O O . THR A 1 260 ? 8.650 7.435 19.520 1.00 68.75 260 THR A O 1
ATOM 2228 N N . ASN A 1 261 ? 8.654 8.246 17.412 1.00 76.62 261 ASN A N 1
ATOM 2229 C CA . ASN A 1 261 ? 8.466 9.646 17.801 1.00 76.62 261 ASN A CA 1
ATOM 2230 C C . ASN A 1 261 ? 7.251 10.306 17.145 1.00 76.62 261 ASN A C 1
ATOM 2232 O O . ASN A 1 261 ? 6.659 11.182 17.765 1.00 76.62 261 ASN A O 1
ATOM 2236 N N . THR A 1 262 ? 6.847 9.878 15.947 1.00 83.75 262 THR A N 1
ATOM 2237 C CA . THR A 1 262 ? 5.689 10.455 15.242 1.00 83.75 262 THR A CA 1
ATOM 2238 C C . THR A 1 262 ? 4.383 9.712 15.535 1.00 83.75 262 THR A C 1
ATOM 2240 O O . THR A 1 262 ? 4.383 8.561 15.991 1.00 83.75 262 THR A O 1
ATOM 2243 N N . TYR A 1 263 ? 3.254 10.361 15.227 1.00 85.31 263 TYR A N 1
ATOM 2244 C CA . TYR A 1 263 ? 1.924 9.758 15.306 1.00 85.31 263 TYR A CA 1
ATOM 2245 C C . TYR A 1 263 ? 1.837 8.467 14.482 1.00 85.31 263 TYR A C 1
ATOM 2247 O O . TYR A 1 263 ? 1.425 7.420 14.989 1.00 85.31 263 TYR A O 1
ATOM 2255 N N . GLU A 1 264 ? 2.246 8.522 13.211 1.00 82.56 264 GLU A N 1
ATOM 2256 C CA . GLU A 1 264 ? 2.165 7.403 12.276 1.00 82.56 264 GLU A CA 1
ATOM 2257 C C . GLU A 1 264 ? 2.997 6.210 12.745 1.00 82.56 264 GLU A C 1
ATOM 2259 O O . GLU A 1 264 ? 2.518 5.075 12.704 1.00 82.56 264 GLU A O 1
ATOM 2264 N N . GLU A 1 265 ? 4.218 6.449 13.225 1.00 82.81 265 GLU A N 1
ATOM 2265 C CA . GLU A 1 265 ? 5.106 5.396 13.726 1.00 82.81 265 GLU A CA 1
ATOM 2266 C C . GLU A 1 265 ? 4.512 4.700 14.947 1.00 82.81 265 GLU A C 1
ATOM 2268 O O . GLU A 1 265 ? 4.450 3.468 14.989 1.00 82.81 265 GLU A O 1
ATOM 2273 N N . ARG A 1 266 ? 4.009 5.471 15.916 1.00 87.31 266 ARG A N 1
ATOM 2274 C CA . ARG A 1 266 ? 3.386 4.927 17.130 1.00 87.31 266 ARG A CA 1
ATOM 2275 C C . ARG A 1 266 ? 2.116 4.153 16.816 1.00 87.31 266 ARG A C 1
ATOM 2277 O O . ARG A 1 266 ? 1.943 3.041 17.316 1.00 87.31 266 ARG A O 1
ATOM 2284 N N . MET A 1 267 ? 1.267 4.681 15.936 1.00 88.00 267 MET A N 1
ATOM 2285 C CA . MET A 1 267 ? 0.062 3.986 15.488 1.00 88.00 267 MET A CA 1
ATOM 2286 C C . MET A 1 267 ? 0.392 2.679 14.769 1.00 88.00 267 MET A C 1
ATOM 2288 O O . MET A 1 267 ? -0.199 1.643 15.076 1.00 88.00 267 MET A O 1
ATOM 2292 N N . LEU A 1 268 ? 1.343 2.692 13.832 1.00 84.44 268 LEU A N 1
ATOM 2293 C CA . LEU A 1 268 ? 1.757 1.487 13.114 1.00 84.44 268 LEU A CA 1
ATOM 2294 C C . LEU A 1 268 ? 2.370 0.454 14.063 1.00 84.44 268 LEU A C 1
ATOM 2296 O O . LEU A 1 268 ? 2.017 -0.725 13.985 1.00 84.44 268 LEU A O 1
ATOM 2300 N N . LEU A 1 269 ? 3.235 0.880 14.988 1.00 85.38 269 LEU A N 1
ATOM 2301 C CA . LEU A 1 269 ? 3.825 -0.007 15.986 1.00 85.38 269 LEU A CA 1
ATOM 2302 C C . LEU A 1 269 ? 2.751 -0.610 16.900 1.00 85.38 269 LEU A C 1
ATOM 2304 O O . LEU A 1 269 ? 2.713 -1.828 17.086 1.00 85.38 269 LEU A O 1
ATOM 2308 N N . GLY A 1 270 ? 1.835 0.215 17.411 1.00 88.94 270 GLY A N 1
ATOM 2309 C CA . GLY A 1 270 ? 0.712 -0.229 18.229 1.00 88.94 270 GLY A CA 1
ATOM 2310 C C . GLY A 1 270 ? -0.167 -1.249 17.502 1.00 88.94 270 GLY A C 1
ATOM 2311 O O . GLY A 1 270 ? -0.506 -2.290 18.065 1.00 88.94 270 GLY A O 1
ATOM 2312 N N . LEU A 1 271 ? -0.460 -1.029 16.216 1.00 87.31 271 LEU A N 1
ATOM 2313 C CA . LEU A 1 271 ? -1.198 -1.985 15.382 1.00 87.31 271 LEU A CA 1
ATOM 2314 C C . LEU A 1 271 ? -0.444 -3.308 15.178 1.00 87.31 271 LEU A C 1
ATOM 2316 O O . LEU A 1 271 ? -1.074 -4.369 15.169 1.00 87.31 271 LEU A O 1
ATOM 2320 N N . LEU A 1 272 ? 0.886 -3.283 15.041 1.00 85.12 272 LEU A N 1
ATOM 2321 C CA . LEU A 1 272 ? 1.694 -4.505 14.959 1.00 85.12 272 LEU A CA 1
ATOM 2322 C C . LEU A 1 272 ? 1.603 -5.323 16.255 1.00 85.12 272 LEU A C 1
ATOM 2324 O O . LEU A 1 272 ? 1.335 -6.526 16.189 1.00 85.12 272 LEU A O 1
ATOM 2328 N N . TYR A 1 273 ? 1.754 -4.686 17.420 1.00 86.75 273 TYR A N 1
ATOM 2329 C CA . TYR A 1 273 ? 1.584 -5.341 18.725 1.00 86.75 273 TYR A CA 1
ATOM 2330 C C . TYR A 1 273 ? 0.154 -5.861 18.927 1.00 86.75 273 TYR A C 1
ATOM 2332 O O . TYR A 1 273 ? -0.045 -6.998 19.366 1.00 86.75 273 TYR A O 1
ATOM 2340 N N . LEU A 1 274 ? -0.850 -5.078 18.527 1.00 88.06 274 LEU A N 1
ATOM 2341 C CA . LEU A 1 274 ? -2.259 -5.450 18.616 1.00 88.06 274 LEU A CA 1
ATOM 2342 C C . LEU A 1 274 ? -2.564 -6.689 17.772 1.00 88.06 274 LEU A C 1
ATOM 2344 O O . LEU A 1 274 ? -3.207 -7.626 18.247 1.00 88.06 274 LEU A O 1
ATOM 2348 N N . ASN A 1 275 ? -2.081 -6.728 16.533 1.00 83.88 275 ASN A N 1
ATOM 2349 C CA . ASN A 1 275 ? -2.239 -7.888 15.664 1.00 83.88 275 ASN A CA 1
ATOM 2350 C C . ASN A 1 275 ? -1.497 -9.108 16.216 1.00 83.88 275 ASN A C 1
ATOM 2352 O O . ASN A 1 275 ? -2.052 -10.209 16.222 1.00 83.88 275 ASN A O 1
ATOM 2356 N N . ASN A 1 276 ? -0.288 -8.914 16.751 1.00 82.38 276 ASN A N 1
ATOM 2357 C CA . ASN A 1 276 ? 0.487 -9.984 17.372 1.00 82.38 276 ASN A CA 1
ATOM 2358 C C . ASN A 1 276 ? -0.228 -10.573 18.604 1.00 82.38 276 ASN A C 1
ATOM 2360 O O . ASN A 1 276 ? -0.237 -11.791 18.781 1.00 82.38 276 ASN A O 1
ATOM 2364 N N . SER A 1 277 ? -0.927 -9.749 19.397 1.00 84.56 277 SER A N 1
ATOM 2365 C CA . SER A 1 277 ? -1.705 -10.201 20.567 1.00 84.56 277 SER A CA 1
ATOM 2366 C C . SER A 1 277 ? -2.812 -11.211 20.220 1.00 84.56 277 SER A C 1
ATOM 2368 O O . SER A 1 277 ? -3.206 -12.026 21.056 1.00 84.56 277 SER A O 1
ATOM 2370 N N . LYS A 1 278 ? -3.305 -11.205 18.972 1.00 80.06 278 LYS A N 1
ATOM 2371 C CA . LYS A 1 278 ? -4.318 -12.151 18.475 1.00 80.06 278 LYS A CA 1
ATOM 2372 C C . LYS A 1 278 ? -3.717 -13.451 17.932 1.00 80.06 278 LYS A C 1
ATOM 2374 O O . LYS A 1 278 ? -4.468 -14.374 17.608 1.00 80.06 278 LYS A O 1
ATOM 2379 N N . SER A 1 279 ? -2.390 -13.558 17.845 1.00 79.25 279 SER A N 1
ATOM 2380 C CA . SER A 1 279 ? -1.718 -14.777 17.397 1.00 79.25 279 SER A CA 1
ATOM 2381 C C . SER A 1 279 ? -2.045 -15.960 18.314 1.00 79.25 279 SER A C 1
ATOM 2383 O O . SER A 1 279 ? -2.087 -15.843 19.542 1.00 79.25 279 SER A O 1
ATOM 2385 N N . ARG A 1 280 ? -2.288 -17.139 17.729 1.00 73.44 280 ARG A N 1
ATOM 2386 C CA . ARG A 1 280 ? -2.592 -18.357 18.501 1.00 73.44 280 ARG A CA 1
ATOM 2387 C C . ARG A 1 280 ? -1.378 -18.865 19.279 1.00 73.44 280 ARG A C 1
ATOM 2389 O O . ARG A 1 280 ? -1.568 -19.388 20.369 1.00 73.44 280 ARG A O 1
ATOM 2396 N N . SER A 1 281 ? -0.173 -18.669 18.745 1.00 71.75 281 SER A N 1
ATOM 2397 C CA . SER A 1 281 ? 1.086 -19.248 19.231 1.00 71.75 281 SER A CA 1
ATOM 2398 C C . SER A 1 281 ? 1.871 -18.362 20.204 1.00 71.75 281 SER A C 1
ATOM 2400 O O . SER A 1 281 ? 3.005 -18.691 20.541 1.00 71.75 281 SER A O 1
ATOM 2402 N N . LEU A 1 282 ? 1.327 -17.210 20.598 1.00 75.69 282 LEU A N 1
ATOM 2403 C CA . LEU A 1 282 ? 2.001 -16.264 21.487 1.00 75.69 282 LEU A CA 1
ATOM 2404 C C . LEU A 1 282 ? 1.617 -16.538 22.949 1.00 75.69 282 LEU A C 1
ATOM 2406 O O . LEU A 1 282 ? 0.428 -16.630 23.253 1.00 75.69 282 LEU A O 1
ATOM 2410 N N . SER A 1 283 ? 2.610 -16.649 23.834 1.00 72.94 283 SER A N 1
ATOM 2411 C CA . SER A 1 283 ? 2.426 -16.768 25.288 1.00 72.94 283 SER A CA 1
ATOM 2412 C C . SER A 1 283 ? 1.995 -15.438 25.912 1.00 72.94 283 SER A C 1
ATOM 2414 O O . SER A 1 283 ? 1.020 -15.387 26.657 1.00 72.94 283 SER A O 1
ATOM 2416 N N . ASP A 1 284 ? 2.636 -14.339 25.513 1.00 82.94 284 ASP A N 1
ATOM 2417 C CA . ASP A 1 284 ? 2.547 -13.048 26.213 1.00 82.94 284 ASP A CA 1
ATOM 2418 C C . ASP A 1 284 ? 1.518 -12.108 25.563 1.00 82.94 284 ASP A C 1
ATOM 2420 O O . ASP A 1 284 ? 1.784 -10.948 25.238 1.00 82.94 284 ASP A O 1
ATOM 2424 N N . LYS A 1 285 ? 0.312 -12.628 25.301 1.00 85.44 285 LYS A N 1
ATOM 2425 C CA . LYS A 1 285 ? -0.736 -11.889 24.568 1.00 85.44 285 LYS A CA 1
ATOM 2426 C C . LYS A 1 285 ? -1.171 -10.617 25.287 1.00 85.44 285 LYS A C 1
ATOM 2428 O O . LYS A 1 285 ? -1.389 -9.601 24.634 1.00 85.44 285 LYS A O 1
ATOM 2433 N N . LEU A 1 286 ? -1.304 -10.689 26.612 1.00 86.56 286 LEU A N 1
ATOM 2434 C CA . LEU A 1 286 ? -1.722 -9.557 27.437 1.00 86.56 286 LEU A CA 1
ATOM 2435 C C . LEU A 1 286 ? -0.668 -8.452 27.438 1.00 86.56 286 LEU A C 1
ATOM 2437 O O . LEU A 1 286 ? -1.019 -7.300 27.226 1.00 86.56 286 LEU A O 1
ATOM 2441 N N . GLU A 1 287 ? 0.612 -8.797 27.583 1.00 88.56 287 GLU A N 1
ATOM 2442 C CA . GLU A 1 287 ? 1.709 -7.824 27.514 1.00 88.56 287 GLU A CA 1
ATOM 2443 C C . GLU A 1 287 ? 1.717 -7.092 26.166 1.00 88.56 287 GLU A C 1
ATOM 2445 O O . GLU A 1 287 ? 1.730 -5.865 26.121 1.00 88.56 287 GLU A O 1
ATOM 2450 N N . ASN A 1 288 ? 1.601 -7.829 25.056 1.00 87.44 288 ASN A N 1
ATOM 2451 C CA . ASN A 1 288 ? 1.532 -7.224 23.722 1.00 87.44 288 ASN A CA 1
ATOM 2452 C C . ASN A 1 288 ? 0.297 -6.321 23.564 1.00 87.44 288 ASN A C 1
ATOM 2454 O O . ASN A 1 288 ? 0.378 -5.283 22.913 1.00 87.44 288 ASN A O 1
ATOM 2458 N N . LEU A 1 289 ? -0.842 -6.693 24.154 1.00 89.19 289 LEU A N 1
ATOM 2459 C CA . LEU A 1 289 ? -2.047 -5.866 24.140 1.00 89.19 289 LEU A CA 1
ATOM 2460 C C . LEU A 1 289 ? -1.879 -4.580 24.966 1.00 89.19 289 LEU A C 1
ATOM 2462 O O . LEU A 1 289 ? -2.359 -3.534 24.536 1.00 89.19 289 LEU A O 1
ATOM 2466 N N . HIS A 1 290 ? -1.206 -4.647 26.117 1.00 91.12 290 HIS A N 1
ATOM 2467 C CA . HIS A 1 290 ? -0.897 -3.475 26.939 1.00 91.12 290 HIS A CA 1
ATOM 2468 C C . HIS A 1 290 ? 0.031 -2.513 26.199 1.00 91.12 290 HIS A C 1
ATOM 2470 O O . HIS A 1 290 ? -0.338 -1.361 26.011 1.00 91.12 290 HIS A O 1
ATOM 2476 N N . ILE A 1 291 ? 1.138 -3.012 25.640 1.00 90.06 291 ILE A N 1
ATOM 2477 C CA . ILE A 1 291 ? 2.052 -2.194 24.828 1.00 90.06 291 ILE A CA 1
ATOM 2478 C C . ILE A 1 291 ? 1.310 -1.553 23.645 1.00 90.06 291 ILE A C 1
ATOM 2480 O O . ILE A 1 291 ? 1.481 -0.370 23.366 1.00 90.06 291 ILE A O 1
ATOM 2484 N N . ALA A 1 292 ? 0.454 -2.316 22.953 1.00 90.81 292 ALA A N 1
ATOM 2485 C CA . ALA A 1 292 ? -0.352 -1.784 21.857 1.00 90.81 292 ALA A CA 1
ATOM 2486 C C . ALA A 1 292 ? -1.279 -0.648 22.305 1.00 90.81 292 ALA A C 1
ATOM 2488 O O . ALA A 1 292 ? -1.418 0.344 21.593 1.00 90.81 292 ALA A O 1
ATOM 2489 N N . ARG A 1 293 ? -1.929 -0.812 23.463 1.00 93.00 293 ARG A N 1
ATOM 2490 C CA . ARG A 1 293 ? -2.813 0.196 24.047 1.00 93.00 293 ARG A CA 1
ATOM 2491 C C . ARG A 1 293 ? -2.038 1.471 24.357 1.00 93.00 293 ARG A C 1
ATOM 2493 O O . ARG A 1 293 ? -2.488 2.533 23.944 1.00 93.00 293 ARG A O 1
ATOM 2500 N N . ASP A 1 294 ? -0.917 1.352 25.057 1.00 92.69 294 ASP A N 1
ATOM 2501 C CA . ASP A 1 294 ? -0.141 2.497 25.533 1.00 92.69 294 ASP A CA 1
ATOM 2502 C C . ASP A 1 294 ? 0.373 3.319 24.344 1.00 92.69 294 ASP A C 1
ATOM 2504 O O . ASP A 1 294 ? 0.117 4.514 24.267 1.00 92.69 294 ASP A O 1
ATOM 2508 N N . LEU A 1 295 ? 0.929 2.660 23.321 1.00 91.94 295 LEU A N 1
ATOM 2509 C CA . LEU A 1 295 ? 1.383 3.327 22.095 1.00 91.94 295 LEU A CA 1
ATOM 2510 C C . LEU A 1 295 ? 0.265 4.067 21.345 1.00 91.94 295 LEU A C 1
ATOM 2512 O O . LEU A 1 295 ? 0.493 5.160 20.830 1.00 91.94 295 LEU A O 1
ATOM 2516 N N . ILE A 1 296 ? -0.929 3.472 21.247 1.00 92.44 296 ILE A N 1
ATOM 2517 C CA . ILE A 1 296 ? -2.069 4.076 20.538 1.00 92.44 296 ILE A CA 1
ATOM 2518 C C . ILE A 1 296 ? -2.651 5.251 21.335 1.00 92.44 296 ILE A C 1
ATOM 2520 O O . ILE A 1 296 ? -3.050 6.249 20.734 1.00 92.44 296 ILE A O 1
ATOM 2524 N N . LEU A 1 297 ? -2.695 5.150 22.668 1.00 91.88 297 LEU A N 1
ATOM 2525 C CA . LEU A 1 297 ? -3.129 6.246 23.536 1.00 91.88 297 LEU A CA 1
ATOM 2526 C C . LEU A 1 297 ? -2.139 7.410 23.483 1.00 91.88 297 LEU A C 1
ATOM 2528 O O . LEU A 1 297 ? -2.550 8.525 23.181 1.00 91.88 297 LEU A O 1
ATOM 2532 N N . GLU A 1 298 ? -0.845 7.140 23.648 1.00 90.88 298 GLU A N 1
ATOM 2533 C CA . GLU A 1 298 ? 0.207 8.155 23.526 1.00 90.88 298 GLU A CA 1
ATOM 2534 C C . GLU A 1 298 ? 0.170 8.837 22.151 1.00 90.88 298 GLU A C 1
ATOM 2536 O O . GLU A 1 298 ? 0.277 10.056 22.063 1.00 90.88 298 GLU A O 1
ATOM 2541 N N . ALA A 1 299 ? -0.052 8.083 21.066 1.00 89.69 299 ALA A N 1
ATOM 2542 C CA . ALA A 1 299 ? -0.233 8.672 19.738 1.00 89.69 299 ALA A CA 1
ATOM 2543 C C . ALA A 1 299 ? -1.458 9.601 19.683 1.00 89.69 299 ALA A C 1
ATOM 2545 O O . ALA A 1 299 ? -1.409 10.663 19.070 1.00 89.69 299 ALA A O 1
ATOM 2546 N N . SER A 1 300 ? -2.570 9.226 20.320 1.00 88.62 300 SER A N 1
ATOM 2547 C CA . SER A 1 300 ? -3.785 10.050 20.332 1.00 88.62 300 SER A CA 1
ATOM 2548 C C . SER A 1 300 ? -3.649 11.352 21.131 1.00 88.62 300 SER A C 1
ATOM 2550 O O . SER A 1 300 ? -4.385 12.297 20.858 1.00 88.62 300 SER A O 1
ATOM 2552 N N . GLU A 1 301 ? -2.693 11.422 22.057 1.00 89.06 301 GLU A N 1
ATOM 2553 C CA . GLU A 1 301 ? -2.395 12.611 22.864 1.00 89.06 301 GLU A CA 1
ATOM 2554 C C . GLU A 1 301 ? -1.480 13.618 22.143 1.00 89.06 301 GLU A C 1
ATOM 2556 O O . GLU A 1 301 ? -1.321 14.738 22.612 1.00 89.06 301 GLU A O 1
ATOM 2561 N N . MET A 1 302 ? -0.907 13.265 20.987 1.00 87.00 302 MET A N 1
ATOM 2562 C CA . MET A 1 302 ? -0.034 14.160 20.216 1.00 87.00 302 MET A CA 1
ATOM 2563 C C . MET A 1 302 ? -0.822 15.284 19.540 1.00 87.00 302 MET A C 1
ATOM 2565 O O . MET A 1 302 ? -1.796 15.012 18.842 1.00 87.00 302 MET A O 1
ATOM 2569 N N . ASP A 1 303 ? -0.395 16.539 19.674 1.00 77.19 303 ASP A N 1
ATOM 2570 C CA . ASP A 1 303 ? -1.159 17.717 19.222 1.00 77.19 303 ASP A CA 1
ATOM 2571 C C . ASP A 1 303 ? -1.305 17.855 17.692 1.00 77.19 303 ASP A C 1
ATOM 2573 O O . ASP A 1 303 ? -2.225 18.521 17.218 1.00 77.19 303 ASP A O 1
ATOM 2577 N N . ASP A 1 304 ? -0.482 17.162 16.905 1.00 71.38 304 ASP A N 1
ATOM 2578 C CA . ASP A 1 304 ? -0.305 17.421 15.466 1.00 71.38 304 ASP A CA 1
ATOM 2579 C C . ASP A 1 304 ? -1.414 16.880 14.535 1.00 71.38 304 ASP A C 1
ATOM 2581 O O . ASP A 1 304 ? -1.303 16.983 13.311 1.00 71.38 304 ASP A O 1
ATOM 2585 N N . LEU A 1 305 ? -2.494 16.293 15.067 1.00 76.88 305 LEU A N 1
ATOM 2586 C CA . LEU A 1 305 ? -3.499 15.588 14.256 1.00 76.88 305 LEU A CA 1
ATOM 2587 C C . LEU A 1 305 ? -4.942 16.064 14.470 1.00 76.88 305 LEU A C 1
ATOM 2589 O O . LEU A 1 305 ? -5.345 16.393 15.585 1.00 76.88 305 LEU A O 1
ATOM 2593 N N . ASP A 1 306 ? -5.751 15.983 13.402 1.00 85.69 306 ASP A N 1
ATOM 2594 C CA . ASP A 1 306 ? -7.206 16.203 13.439 1.00 85.69 306 ASP A CA 1
ATOM 2595 C C . ASP A 1 306 ? -7.856 15.303 14.502 1.00 85.69 306 ASP A C 1
ATOM 2597 O O . ASP A 1 306 ? -7.783 14.069 14.445 1.00 85.69 306 ASP A O 1
ATOM 2601 N N . GLU A 1 307 ? -8.535 15.943 15.452 1.00 88.62 307 GLU A N 1
ATOM 2602 C CA . GLU A 1 307 ? -9.280 15.321 16.547 1.00 88.62 307 GLU A CA 1
ATOM 2603 C C . GLU A 1 307 ? -10.250 14.233 16.058 1.00 88.62 307 GLU A C 1
ATOM 2605 O O . GLU A 1 307 ? -10.439 13.201 16.705 1.00 88.62 307 GLU A O 1
ATOM 2610 N N . SER A 1 308 ? -10.820 14.404 14.864 1.00 89.81 308 SER A N 1
ATOM 2611 C CA . SER A 1 308 ? -11.708 13.424 14.236 1.00 89.81 308 SER A CA 1
ATOM 2612 C C . SER A 1 308 ? -10.975 12.115 13.947 1.00 89.81 308 SER A C 1
ATOM 2614 O O . SER A 1 308 ? -11.499 11.032 14.213 1.00 89.81 308 SER A O 1
ATOM 2616 N N . ILE A 1 309 ? -9.745 12.197 13.433 1.00 89.88 309 ILE A N 1
ATOM 2617 C CA . ILE A 1 309 ? -8.928 11.030 13.083 1.00 89.88 309 ILE A CA 1
ATOM 2618 C C . ILE A 1 309 ? -8.471 10.308 14.353 1.00 89.88 309 ILE A C 1
ATOM 2620 O O . ILE A 1 309 ? -8.563 9.079 14.421 1.00 89.88 309 ILE A O 1
ATOM 2624 N N . LYS A 1 310 ? -8.051 11.060 15.380 1.00 90.25 310 LYS A N 1
ATOM 2625 C CA . LYS A 1 310 ? -7.673 10.514 16.693 1.00 90.25 310 LYS A CA 1
ATOM 2626 C C . LYS A 1 310 ? -8.816 9.711 17.312 1.00 90.25 310 LYS A C 1
ATOM 2628 O O . LYS A 1 310 ? -8.653 8.519 17.589 1.00 90.25 310 LYS A O 1
ATOM 2633 N N . ASN A 1 311 ? -9.996 10.326 17.439 1.00 92.25 311 ASN A N 1
ATOM 2634 C CA . ASN A 1 311 ? -11.183 9.666 17.986 1.00 92.25 311 ASN A CA 1
ATOM 2635 C C . ASN A 1 311 ? -11.572 8.432 17.158 1.00 92.25 311 ASN A C 1
ATOM 2637 O O . ASN A 1 311 ? -11.889 7.385 17.723 1.00 92.25 311 ASN A O 1
ATOM 2641 N N . TYR A 1 312 ? -11.507 8.508 15.825 1.00 94.44 312 TYR A N 1
ATOM 2642 C CA . TYR A 1 312 ? -11.879 7.381 14.968 1.00 94.44 312 TYR A CA 1
ATOM 2643 C C . TYR A 1 312 ? -10.933 6.191 15.146 1.00 94.44 312 TYR A C 1
ATOM 2645 O O . TYR A 1 312 ? -11.382 5.047 15.262 1.00 94.44 312 TYR A O 1
ATOM 2653 N N . ASN A 1 313 ? -9.627 6.444 15.213 1.00 92.69 313 ASN A N 1
ATOM 2654 C CA . ASN A 1 313 ? -8.632 5.394 15.390 1.00 92.69 313 ASN A CA 1
ATOM 2655 C C . ASN A 1 313 ? -8.717 4.748 16.783 1.00 92.69 313 ASN A C 1
ATOM 2657 O O . ASN A 1 313 ? -8.672 3.516 16.874 1.00 92.69 313 ASN A O 1
ATOM 2661 N N . LEU A 1 314 ? -8.963 5.529 17.842 1.00 93.50 314 LEU A N 1
ATOM 2662 C CA . LEU A 1 314 ? -9.264 4.995 19.178 1.00 93.50 314 LEU A CA 1
ATOM 2663 C C . LEU A 1 314 ? -10.537 4.142 19.181 1.00 93.50 314 LEU A C 1
ATOM 2665 O O . LEU A 1 314 ? -10.540 3.022 19.698 1.00 93.50 314 LEU A O 1
ATOM 2669 N N . ALA A 1 315 ? -11.606 4.613 18.533 1.00 94.25 315 ALA A N 1
ATOM 2670 C CA . ALA A 1 315 ? -12.840 3.846 18.401 1.00 94.25 315 ALA A CA 1
ATOM 2671 C C . ALA A 1 315 ? -12.598 2.496 17.708 1.00 94.25 315 ALA A C 1
ATOM 2673 O O . ALA A 1 315 ? -13.099 1.458 18.151 1.00 94.25 315 ALA A O 1
ATOM 2674 N N . LYS A 1 316 ? -11.785 2.476 16.642 1.00 94.06 316 LYS A N 1
ATOM 2675 C CA . LYS A 1 316 ? -11.400 1.242 15.941 1.00 94.06 316 LYS A CA 1
ATOM 2676 C C . LYS A 1 316 ? -10.566 0.312 16.814 1.00 94.06 316 LYS A C 1
ATOM 2678 O O . LYS A 1 316 ? -10.814 -0.894 16.776 1.00 94.06 316 LYS A O 1
ATOM 2683 N N . PHE A 1 317 ? -9.640 0.842 17.608 1.00 93.56 317 PHE A N 1
ATOM 2684 C CA . PHE A 1 317 ? -8.873 0.064 18.579 1.00 93.56 317 PHE A CA 1
ATOM 2685 C C . PHE A 1 317 ? -9.790 -0.623 19.606 1.00 93.56 317 PHE A C 1
ATOM 2687 O O . PHE A 1 317 ? -9.733 -1.846 19.773 1.00 93.56 317 PHE A O 1
ATOM 2694 N N . TYR A 1 318 ? -10.701 0.122 20.237 1.00 92.69 318 TYR A N 1
ATOM 2695 C CA . TYR A 1 318 ? -11.649 -0.439 21.204 1.00 92.69 318 TYR A CA 1
ATOM 2696 C C . TYR A 1 318 ? -12.614 -1.440 20.567 1.00 92.69 318 TYR A C 1
ATOM 2698 O O . TYR A 1 318 ? -12.867 -2.514 21.117 1.00 92.69 318 TYR A O 1
ATOM 2706 N N . TYR A 1 319 ? -13.083 -1.154 19.352 1.00 91.38 319 TYR A N 1
ATOM 2707 C CA . TYR A 1 319 ? -13.914 -2.086 18.596 1.00 91.38 319 TYR A CA 1
ATOM 2708 C C . TYR A 1 319 ? -13.175 -3.403 18.317 1.00 91.38 319 TYR A C 1
ATOM 2710 O O . TYR A 1 319 ? -13.747 -4.482 18.469 1.00 91.38 319 TYR A O 1
ATOM 2718 N N . TYR A 1 320 ? -11.895 -3.331 17.939 1.00 88.44 320 TYR A N 1
ATOM 2719 C CA . TYR A 1 320 ? -11.061 -4.498 17.642 1.00 88.44 320 TYR A CA 1
ATOM 2720 C C . TYR A 1 320 ? -10.734 -5.338 18.887 1.00 88.44 320 TYR A C 1
ATOM 2722 O O . TYR A 1 320 ? -10.665 -6.571 18.831 1.00 88.44 320 TYR A O 1
ATOM 2730 N N . THR A 1 321 ? -10.544 -4.683 20.032 1.00 89.31 321 THR A N 1
ATOM 2731 C CA . THR A 1 321 ? -10.300 -5.352 21.319 1.00 89.31 321 THR A CA 1
ATOM 2732 C C . THR A 1 321 ? -11.574 -5.909 21.955 1.00 89.31 321 THR A C 1
ATOM 2734 O O . THR A 1 321 ? -11.480 -6.780 22.816 1.00 89.31 321 THR A O 1
ATOM 2737 N N . GLY A 1 322 ? -12.752 -5.502 21.473 1.00 87.69 322 GLY A N 1
ATOM 2738 C CA . GLY A 1 322 ? -14.057 -5.973 21.942 1.00 87.69 322 GLY A CA 1
ATOM 2739 C C . GLY A 1 322 ? -14.694 -5.088 23.015 1.00 87.69 322 GLY A C 1
ATOM 2740 O O . GLY A 1 322 ? -15.776 -5.416 23.497 1.00 87.69 322 GLY A O 1
ATOM 2741 N N . ASN A 1 323 ? -14.078 -3.954 23.364 1.00 89.50 323 ASN A N 1
ATOM 2742 C CA . ASN A 1 323 ? -14.668 -2.963 24.259 1.00 89.50 323 ASN A CA 1
ATOM 2743 C C . ASN A 1 323 ? -15.656 -2.074 23.482 1.00 89.50 323 ASN A C 1
ATOM 2745 O O . ASN A 1 323 ? -15.339 -0.965 23.056 1.00 89.50 323 ASN A O 1
ATOM 2749 N N . LEU A 1 324 ? -16.859 -2.603 23.249 1.00 89.62 324 LEU A N 1
ATOM 2750 C CA . LEU A 1 324 ? -17.863 -1.944 22.409 1.00 89.62 324 LEU A CA 1
ATOM 2751 C C . LEU A 1 324 ? -18.394 -0.635 23.009 1.00 89.62 324 LEU A C 1
ATOM 2753 O O . LEU A 1 324 ? -18.776 0.242 22.242 1.00 89.62 324 LEU A O 1
ATOM 2757 N N . VAL A 1 325 ? -18.396 -0.497 24.339 1.00 88.94 325 VAL A N 1
ATOM 2758 C CA . VAL A 1 325 ? -18.886 0.708 25.030 1.00 88.94 325 VAL A CA 1
ATOM 2759 C C . VAL A 1 325 ? -17.970 1.896 24.749 1.00 88.94 325 VAL A C 1
ATOM 2761 O O . VAL A 1 325 ? -18.437 2.939 24.294 1.00 88.94 325 VAL A O 1
ATOM 2764 N N . GLU A 1 326 ? -16.658 1.725 24.934 1.00 91.69 326 GLU A N 1
ATOM 2765 C CA . GLU A 1 326 ? -15.694 2.779 24.596 1.00 91.69 326 GLU A CA 1
ATOM 2766 C C . GLU A 1 326 ? -15.665 3.039 23.087 1.00 91.69 326 GLU A C 1
ATOM 2768 O O . GLU A 1 326 ? -15.664 4.189 22.655 1.00 91.69 326 GLU A O 1
ATOM 2773 N N . ALA A 1 327 ? -15.731 1.988 22.262 1.00 92.94 327 ALA A N 1
ATOM 2774 C CA . ALA A 1 327 ? -15.794 2.155 20.812 1.00 92.94 327 ALA A CA 1
ATOM 2775 C C . ALA A 1 327 ? -16.982 3.031 20.378 1.00 92.94 327 ALA A C 1
ATOM 2777 O O . ALA A 1 327 ? -16.823 3.926 19.551 1.00 92.94 327 ALA A O 1
ATOM 2778 N N . GLU A 1 328 ? -18.166 2.788 20.945 1.00 91.62 328 GLU A N 1
ATOM 2779 C CA . GLU A 1 328 ? -19.374 3.566 20.672 1.00 91.62 328 GLU A CA 1
ATOM 2780 C C . GLU A 1 328 ? -19.202 5.035 21.066 1.00 91.62 328 GLU A C 1
ATOM 2782 O O . GLU A 1 328 ? -19.473 5.913 20.246 1.00 91.62 328 GLU A O 1
ATOM 2787 N N . LYS A 1 329 ? -18.682 5.303 22.269 1.00 92.94 329 LYS A N 1
ATOM 2788 C CA . LYS A 1 329 ? -18.394 6.660 22.754 1.00 92.94 329 LYS A CA 1
ATOM 2789 C C . LYS A 1 329 ? -17.500 7.434 21.778 1.00 92.94 329 LYS A C 1
ATOM 2791 O O . LYS A 1 329 ? -17.862 8.525 21.346 1.00 92.94 329 LYS A O 1
ATOM 2796 N N . TYR A 1 330 ? -16.371 6.855 21.375 1.00 94.31 330 TYR A N 1
ATOM 2797 C CA . TYR A 1 330 ? -15.433 7.521 20.468 1.00 94.31 330 TYR A CA 1
ATOM 2798 C C . TYR A 1 330 ? -15.983 7.682 19.039 1.00 94.31 330 TYR A C 1
ATOM 2800 O O . TYR A 1 330 ? -15.760 8.716 18.407 1.00 94.31 330 TYR A O 1
ATOM 2808 N N . PHE A 1 331 ? -16.757 6.721 18.517 1.00 94.31 331 PHE A N 1
ATOM 2809 C CA . PHE A 1 331 ? -17.424 6.915 17.224 1.00 94.31 331 PHE A CA 1
ATOM 2810 C C . PHE A 1 331 ? -18.516 7.992 17.274 1.00 94.31 331 PHE A C 1
ATOM 2812 O O . PHE A 1 331 ? -18.722 8.684 16.276 1.00 94.31 331 PHE A O 1
ATOM 2819 N N . LEU A 1 332 ? -19.223 8.146 18.398 1.00 91.00 332 LEU A N 1
ATOM 2820 C CA . LEU A 1 332 ? -20.197 9.226 18.574 1.00 91.00 332 LEU A CA 1
ATOM 2821 C C . LEU A 1 332 ? -19.510 10.592 18.578 1.00 91.00 332 LEU A C 1
ATOM 2823 O O . LEU A 1 332 ? -19.978 11.475 17.864 1.00 91.00 332 LEU A O 1
ATOM 2827 N N . ASN A 1 333 ? -18.365 10.723 19.258 1.00 92.00 333 ASN A N 1
ATOM 2828 C CA . ASN A 1 333 ? -17.546 11.937 19.197 1.00 92.00 333 ASN A CA 1
ATOM 2829 C C . ASN A 1 333 ? -17.184 12.289 17.746 1.00 92.00 333 ASN A C 1
ATOM 2831 O O . ASN A 1 333 ? -17.369 13.423 17.324 1.00 92.00 333 ASN A O 1
ATOM 2835 N N . CYS A 1 334 ? -16.760 11.305 16.943 1.00 91.62 334 CYS A N 1
ATOM 2836 C CA . CYS A 1 334 ? -16.472 11.519 15.518 1.00 91.62 334 CYS A CA 1
ATOM 2837 C C . CYS A 1 334 ? -17.686 12.023 14.729 1.00 91.62 334 CYS A C 1
ATOM 2839 O O . CYS A 1 334 ? -17.532 12.799 13.790 1.00 91.62 334 CYS A O 1
ATOM 2841 N N . ALA A 1 335 ? -18.888 11.553 15.072 1.00 84.00 335 ALA A N 1
ATOM 2842 C CA . ALA A 1 335 ? -20.113 11.921 14.371 1.00 84.00 335 ALA A CA 1
ATOM 2843 C C . ALA A 1 335 ? -20.546 13.373 14.627 1.00 84.00 335 ALA A C 1
ATOM 2845 O O . ALA A 1 335 ? -21.299 13.922 13.822 1.00 84.00 335 ALA A O 1
ATOM 2846 N N . ASP A 1 336 ? -20.072 13.961 15.726 1.00 83.69 336 ASP A N 1
ATOM 2847 C CA . ASP A 1 336 ? -20.356 15.335 16.138 1.00 83.69 336 ASP A CA 1
ATOM 2848 C C . ASP A 1 336 ? -19.264 16.330 15.668 1.00 83.69 336 ASP A C 1
ATOM 2850 O O . ASP A 1 336 ? -19.423 17.544 15.809 1.00 83.69 336 ASP A O 1
ATOM 2854 N N . LEU A 1 337 ? -18.175 15.840 15.059 1.00 85.12 337 LEU A N 1
ATOM 2855 C CA . LEU A 1 337 ? -17.079 16.651 14.515 1.00 85.12 337 LEU A CA 1
ATOM 2856 C C . LEU A 1 337 ? -17.298 17.046 13.043 1.00 85.12 337 LEU A C 1
ATOM 2858 O O . LEU A 1 337 ? -18.103 16.466 12.316 1.00 85.12 337 LEU A O 1
ATOM 2862 N N . LYS A 1 338 ? -16.546 18.060 12.588 1.00 83.12 338 LYS A N 1
ATOM 2863 C CA . LYS A 1 338 ? -16.713 18.690 11.262 1.00 83.12 338 LYS A CA 1
ATOM 2864 C C . LYS A 1 338 ? -16.231 17.833 10.084 1.00 83.12 338 LYS A C 1
ATOM 2866 O O . LYS A 1 338 ? -16.607 18.109 8.946 1.00 83.12 338 LYS A O 1
ATOM 2871 N N . ASN A 1 339 ? -15.381 16.833 10.318 1.00 88.12 339 ASN A N 1
ATOM 2872 C CA . ASN A 1 339 ? -14.792 16.033 9.246 1.00 88.12 339 ASN A CA 1
ATOM 2873 C C . ASN A 1 339 ? -15.817 15.032 8.676 1.00 88.12 339 ASN A C 1
ATOM 2875 O O . ASN A 1 339 ? -16.040 13.953 9.227 1.00 88.12 339 ASN A O 1
ATOM 2879 N N . ASN A 1 340 ? -16.436 15.395 7.549 1.00 87.31 340 ASN A N 1
ATOM 2880 C CA . ASN A 1 340 ? -17.515 14.621 6.927 1.00 87.31 340 ASN A CA 1
ATOM 2881 C C . ASN A 1 340 ? -17.101 13.208 6.486 1.00 87.31 340 ASN A C 1
ATOM 2883 O O . ASN A 1 340 ? -17.930 12.294 6.524 1.00 87.31 340 ASN A O 1
ATOM 2887 N N . ASP A 1 341 ? -15.849 13.006 6.077 1.00 89.31 341 ASP A N 1
ATOM 2888 C CA . ASP A 1 341 ? -15.376 11.692 5.634 1.00 89.31 341 ASP A CA 1
ATOM 2889 C C . ASP A 1 341 ? -15.228 10.744 6.825 1.00 89.31 341 ASP A C 1
ATOM 2891 O O . ASP A 1 341 ? -15.753 9.625 6.811 1.00 89.31 341 ASP A O 1
ATOM 2895 N N . VAL A 1 342 ? -14.616 11.224 7.911 1.00 91.12 342 VAL A N 1
ATOM 2896 C CA . VAL A 1 342 ? -14.508 10.468 9.164 1.00 91.12 342 VAL A CA 1
ATOM 2897 C C . VAL A 1 342 ? -15.884 10.233 9.790 1.00 91.12 342 VAL A C 1
ATOM 2899 O O . VAL A 1 342 ? -16.166 9.120 10.235 1.00 91.12 342 VAL A O 1
ATOM 2902 N N . LYS A 1 343 ? -16.783 11.225 9.755 1.00 91.50 343 LYS A N 1
ATOM 2903 C CA . LYS A 1 343 ? -18.172 11.097 10.225 1.00 91.50 343 LYS A CA 1
ATOM 2904 C C . LYS A 1 343 ? -18.897 9.945 9.528 1.00 91.50 343 LYS A C 1
ATOM 2906 O O . LYS A 1 343 ? -19.462 9.084 10.203 1.00 91.50 343 LYS A O 1
ATOM 2911 N N . LYS A 1 344 ? -18.841 9.861 8.193 1.00 90.31 344 LYS A N 1
ATOM 2912 C CA . LYS A 1 344 ? -19.461 8.756 7.431 1.00 90.31 344 LYS A CA 1
ATOM 2913 C C . LYS A 1 344 ? -18.897 7.393 7.839 1.00 90.31 344 LYS A C 1
ATOM 2915 O O . LYS A 1 344 ? -19.660 6.445 8.039 1.00 90.31 344 LYS A O 1
ATOM 2920 N N . LEU A 1 345 ? -17.577 7.293 8.008 1.00 92.75 345 LEU A N 1
ATOM 2921 C CA . LEU A 1 345 ? -16.923 6.064 8.463 1.00 92.75 345 LEU A CA 1
ATOM 2922 C C . LEU A 1 345 ? -17.335 5.687 9.895 1.00 92.75 345 LEU A C 1
ATOM 2924 O O . LEU A 1 345 ? -17.612 4.517 10.175 1.00 92.75 345 LEU A O 1
ATOM 2928 N N . ALA A 1 346 ? -17.405 6.656 10.806 1.00 93.06 346 ALA A N 1
ATOM 2929 C CA . ALA A 1 346 ? -17.814 6.443 12.190 1.00 93.06 346 ALA A CA 1
ATOM 2930 C C . ALA A 1 346 ? -19.270 5.967 12.277 1.00 93.06 346 ALA A C 1
ATOM 2932 O O . ALA A 1 346 ? -19.547 4.944 12.905 1.00 93.06 346 ALA A O 1
ATOM 2933 N N . LEU A 1 347 ? -20.187 6.632 11.568 1.00 90.50 347 LEU A N 1
ATOM 2934 C CA . LEU A 1 347 ? -21.594 6.238 11.499 1.00 90.50 347 LEU A CA 1
ATOM 2935 C C . LEU A 1 347 ? -21.768 4.831 10.903 1.00 90.50 347 LEU A C 1
ATOM 2937 O O . LEU A 1 347 ? -22.596 4.053 11.383 1.00 90.50 347 LEU A O 1
ATOM 2941 N N . PHE A 1 348 ? -20.962 4.464 9.899 1.00 91.50 348 PHE A N 1
ATOM 2942 C CA . PHE A 1 348 ? -20.967 3.109 9.350 1.00 91.50 348 PHE A CA 1
ATOM 2943 C C . PHE A 1 348 ? -20.574 2.077 10.418 1.00 91.50 348 PHE A C 1
ATOM 2945 O O . PHE A 1 348 ? -21.310 1.112 10.630 1.00 91.50 348 PHE A O 1
ATOM 2952 N N . ASN A 1 349 ? -19.473 2.287 11.149 1.00 91.94 349 ASN A N 1
ATOM 2953 C CA . ASN A 1 349 ? -19.052 1.359 12.207 1.00 91.94 349 ASN A CA 1
ATOM 2954 C C . ASN A 1 349 ? -20.059 1.313 13.375 1.00 91.94 349 ASN A C 1
ATOM 2956 O O . ASN A 1 349 ? -20.349 0.227 13.882 1.00 91.94 349 ASN A O 1
ATOM 2960 N N . LEU A 1 350 ? -20.666 2.444 13.751 1.00 90.44 350 LEU A N 1
ATOM 2961 C CA . LEU A 1 350 ? -21.758 2.484 14.730 1.00 90.44 350 LEU A CA 1
ATOM 2962 C C . LEU A 1 350 ? -22.945 1.629 14.285 1.00 90.44 350 LEU A C 1
ATOM 2964 O O . LEU A 1 350 ? -23.501 0.885 15.093 1.00 90.44 350 LEU A O 1
ATOM 2968 N N . SER A 1 351 ? -23.305 1.663 12.999 1.00 88.12 351 SER A N 1
ATOM 2969 C CA . SER A 1 351 ? -24.383 0.821 12.467 1.00 88.12 351 SER A CA 1
ATOM 2970 C C . SER A 1 351 ? -24.097 -0.681 12.638 1.00 88.12 351 SER A C 1
ATOM 2972 O O . SER A 1 351 ? -25.010 -1.447 12.957 1.00 88.12 351 SER A O 1
ATOM 2974 N N . LEU A 1 352 ? -22.828 -1.100 12.531 1.00 88.56 352 LEU A N 1
ATOM 2975 C CA . LEU A 1 352 ? -22.407 -2.485 12.767 1.00 88.56 352 LEU A CA 1
ATOM 2976 C C . LEU A 1 352 ? -22.520 -2.872 14.250 1.00 88.56 352 LEU A C 1
ATOM 2978 O O . LEU A 1 352 ? -22.981 -3.972 14.566 1.00 88.56 352 LEU A O 1
ATOM 2982 N N . ILE A 1 353 ? -22.154 -1.968 15.167 1.00 86.88 353 ILE A N 1
ATOM 2983 C CA . ILE A 1 353 ? -22.341 -2.165 16.616 1.00 86.88 353 ILE A CA 1
ATOM 2984 C C . ILE A 1 353 ? -23.839 -2.295 16.939 1.00 86.88 353 ILE A C 1
ATOM 2986 O O . ILE A 1 353 ? -24.251 -3.223 17.637 1.00 86.88 353 ILE A O 1
ATOM 2990 N N . CYS A 1 354 ? -24.684 -1.439 16.355 1.00 81.69 354 CYS A N 1
ATOM 2991 C CA . CYS A 1 354 ? -26.140 -1.486 16.533 1.00 81.69 354 CYS A CA 1
ATOM 2992 C C . CYS A 1 354 ? -26.754 -2.810 16.105 1.00 81.69 354 CYS A C 1
ATOM 2994 O O . CYS A 1 354 ? -27.666 -3.315 16.762 1.00 81.69 354 CYS A O 1
ATOM 2996 N N . GLN A 1 355 ? -26.310 -3.336 14.961 1.00 79.69 355 GLN A N 1
ATOM 2997 C CA . GLN A 1 355 ? -26.804 -4.604 14.440 1.00 79.69 355 GLN A CA 1
ATOM 2998 C C . GLN A 1 355 ? -26.507 -5.740 15.418 1.00 79.69 355 GLN A C 1
ATOM 3000 O O . GLN A 1 355 ? -27.403 -6.537 15.699 1.00 79.69 355 GLN A O 1
ATOM 3005 N N . LYS A 1 356 ? -25.301 -5.761 16.001 1.00 77.81 356 LYS A N 1
ATOM 3006 C CA . LYS A 1 356 ? -24.923 -6.730 17.039 1.00 77.81 356 LYS A CA 1
ATOM 3007 C C . LYS A 1 356 ? -25.766 -6.577 18.310 1.00 77.81 356 LYS A C 1
ATOM 3009 O O . LYS A 1 356 ? -26.268 -7.573 18.822 1.00 77.81 356 LYS A O 1
ATOM 3014 N N . ASN A 1 357 ? -26.008 -5.343 18.756 1.00 72.50 357 ASN A N 1
ATOM 3015 C CA . ASN A 1 357 ? -26.740 -5.052 19.997 1.00 72.50 357 ASN A CA 1
ATOM 3016 C C . ASN A 1 357 ? -28.276 -5.031 19.833 1.00 72.50 357 ASN A C 1
ATOM 3018 O O . ASN A 1 357 ? -29.003 -4.808 20.798 1.00 72.50 357 ASN A O 1
ATOM 3022 N N . LYS A 1 358 ? -28.799 -5.225 18.612 1.00 71.19 358 LYS A N 1
ATOM 3023 C CA . LYS A 1 358 ? -30.230 -5.215 18.230 1.00 71.19 358 LYS A CA 1
ATOM 3024 C C . LYS A 1 358 ? -31.044 -3.963 18.621 1.00 71.19 358 LYS A C 1
ATOM 3026 O O . LYS A 1 358 ? -32.236 -3.918 18.305 1.00 71.19 358 LYS A O 1
ATOM 3031 N N . SER A 1 359 ? -30.450 -2.908 19.179 1.00 69.69 359 SER A N 1
ATOM 3032 C CA . SER A 1 359 ? -31.165 -1.699 19.626 1.00 69.69 359 SER A CA 1
ATOM 3033 C C . SER A 1 359 ? -31.902 -0.978 18.481 1.00 69.69 359 SER A C 1
ATOM 3035 O O . SER A 1 359 ? -31.318 -0.635 17.450 1.00 69.69 359 SER A O 1
ATOM 3037 N N . ARG A 1 360 ? -33.222 -0.770 18.626 1.00 62.44 360 ARG A N 1
ATOM 3038 C CA . ARG A 1 360 ? -34.071 -0.059 17.641 1.00 62.44 360 ARG A CA 1
ATOM 3039 C C . ARG A 1 360 ? -34.058 1.462 17.830 1.00 62.44 360 ARG A C 1
ATOM 3041 O O . ARG A 1 360 ? -34.149 2.185 16.842 1.00 62.44 360 ARG A O 1
ATOM 3048 N N . SER A 1 361 ? -33.959 1.948 19.067 1.00 66.75 361 SER A N 1
ATOM 3049 C CA . SER A 1 361 ? -33.914 3.383 19.390 1.00 66.75 361 SER A CA 1
ATOM 3050 C C . SER A 1 361 ? -32.627 4.023 18.875 1.00 66.75 361 SER A C 1
ATOM 3052 O O . SER A 1 361 ? -32.673 5.054 18.208 1.00 66.75 361 SER A O 1
ATOM 3054 N N . PHE A 1 362 ? -31.496 3.348 19.071 1.00 68.56 362 PHE A N 1
ATOM 3055 C CA . PHE A 1 362 ? -30.193 3.827 18.621 1.00 68.56 362 PHE A CA 1
ATOM 3056 C C . PHE A 1 362 ? -30.086 3.882 17.084 1.00 68.56 362 PHE A C 1
ATOM 3058 O O . PHE A 1 362 ? -29.595 4.858 16.522 1.00 68.56 362 PHE A O 1
ATOM 3065 N N . ARG A 1 363 ? -30.703 2.921 16.375 1.00 67.31 363 ARG A N 1
ATOM 3066 C CA . ARG A 1 363 ? -30.834 2.956 14.904 1.00 67.31 363 ARG A CA 1
ATOM 3067 C C . ARG A 1 363 ? -31.566 4.197 14.384 1.00 67.31 363 ARG A C 1
ATOM 3069 O O . ARG A 1 363 ? -31.183 4.733 13.349 1.00 67.31 363 ARG A O 1
ATOM 3076 N N . LYS A 1 364 ? -32.604 4.666 15.089 1.00 67.81 364 LYS A N 1
ATOM 3077 C CA . LYS A 1 364 ? -33.333 5.890 14.707 1.00 67.81 364 LYS A CA 1
ATOM 3078 C C . LYS A 1 364 ? -32.477 7.147 14.882 1.00 67.81 364 LYS A C 1
ATOM 3080 O O . LYS A 1 364 ? -32.586 8.054 14.064 1.00 67.81 364 LYS A O 1
ATOM 3085 N N . ILE A 1 365 ? -31.631 7.193 15.913 1.00 73.94 365 ILE A N 1
ATOM 3086 C CA . ILE A 1 365 ? -30.703 8.308 16.166 1.00 73.94 365 ILE A CA 1
ATOM 3087 C C . ILE A 1 365 ? -29.629 8.361 15.072 1.00 73.94 365 ILE A C 1
ATOM 3089 O O . ILE A 1 365 ? -29.419 9.410 14.468 1.00 73.94 365 ILE A O 1
ATOM 3093 N N . LEU A 1 366 ? -29.030 7.215 14.739 1.00 72.31 366 LEU A N 1
ATOM 3094 C CA . LEU A 1 366 ? -28.058 7.095 13.646 1.00 72.31 366 LEU A CA 1
ATOM 3095 C C . LEU A 1 366 ? -28.625 7.514 12.289 1.00 72.31 366 LEU A C 1
ATOM 3097 O O . LEU A 1 366 ? -27.967 8.235 11.547 1.00 72.31 366 LEU A O 1
ATOM 3101 N N . ALA A 1 367 ? -29.860 7.112 11.977 1.00 73.62 367 ALA A N 1
ATOM 3102 C CA . ALA A 1 367 ? -30.507 7.473 10.718 1.00 73.62 367 ALA A CA 1
ATOM 3103 C C . ALA A 1 367 ? -30.756 8.986 10.568 1.00 73.62 367 ALA A C 1
ATOM 3105 O O . ALA A 1 367 ? -30.831 9.469 9.442 1.00 73.62 367 ALA A O 1
ATOM 3106 N N . ARG A 1 368 ? -30.894 9.727 11.678 1.00 74.12 368 ARG A N 1
ATOM 3107 C CA . ARG A 1 368 ? -30.983 11.197 11.659 1.00 74.12 368 ARG A CA 1
ATOM 3108 C C . ARG A 1 368 ? -29.613 11.814 11.380 1.00 74.12 368 ARG A C 1
ATOM 3110 O O . ARG A 1 368 ? -29.469 12.509 10.387 1.00 74.12 368 ARG A O 1
ATOM 3117 N N . ARG A 1 369 ? -28.591 11.415 12.147 1.00 73.56 369 ARG A N 1
ATOM 3118 C CA . ARG A 1 369 ? -27.202 11.898 12.003 1.00 73.56 369 ARG A CA 1
ATOM 3119 C C . ARG A 1 369 ? -26.538 11.579 10.655 1.00 73.56 369 ARG A C 1
ATOM 3121 O O . ARG A 1 369 ? -25.489 12.132 10.361 1.00 73.56 369 ARG A O 1
ATOM 3128 N N . TRP A 1 370 ? -27.098 10.652 9.876 1.00 72.31 370 TRP A N 1
ATOM 3129 C CA . TRP A 1 370 ? -26.644 10.349 8.513 1.00 72.31 370 TRP A CA 1
ATOM 3130 C C . TRP A 1 370 ? -27.198 11.322 7.461 1.00 72.31 370 TRP A C 1
ATOM 3132 O O . TRP A 1 370 ? -26.614 11.458 6.389 1.00 72.31 370 TRP A O 1
ATOM 3142 N N . LYS A 1 371 ? -28.363 11.928 7.722 1.00 69.88 371 LYS A N 1
ATOM 3143 C CA . LYS A 1 371 ? -29.025 12.863 6.798 1.00 69.88 371 LYS A CA 1
ATOM 3144 C C . LYS A 1 371 ? -28.533 14.301 6.967 1.00 69.88 371 LYS A C 1
ATOM 3146 O O . LYS A 1 371 ? -28.583 15.048 5.995 1.00 69.88 371 LYS A O 1
ATOM 3151 N N . ASP A 1 372 ? -28.086 14.630 8.175 1.00 57.94 372 ASP A N 1
ATOM 3152 C CA . ASP A 1 372 ? -27.411 15.877 8.548 1.00 57.94 372 ASP A CA 1
ATOM 3153 C C . ASP A 1 372 ? -25.904 15.761 8.296 1.00 57.94 372 ASP A C 1
ATOM 3155 O O . ASP A 1 372 ? -25.263 16.755 7.900 1.00 57.94 372 ASP A O 1
#

Organism: NCBI:txid646526

Sequence (372 aa):
MLEDFFSNKFVQNETGKFTSFFERNKKYNEYEKIGQEIVVVNEIVSKREKVSKYVELSCLHGLSIKEWRKVLFYAMSFYLQKLENNPTKQNIEEFYLVIRRMCKVRFWDSQITEFDLVYLKVCLIYQNQDVFCDCLKIFLQKTNYSVFNLHYFLMRFLKDITSNENFVKIAKTVQRFYVLRFEKRQEIELDNTQNELTVNCNNDFIKSTSNLLFYETLSKSELTYEEKEAMYTETIFLNSYFPRYVYNTTIKKVKNTTRTNTYEERMLLGLLYLNNSKSRSLSDKLENLHIARDLILEASEMDDLDESIKNYNLAKFYYYTGNLVEAEKYFLNCADLKNNDVKKLALFNLSLICQKNKSRSFRKILARRWKD

=== Feature glossary ===
Each block in this record encodes a different view of the same protein. In brief:

Predicted aligned error. PAE(i, j) answers: if I align the predicted and true structures on residue i, how far off (in Å) do I expect residue j to be? A block-diagonal PAE matrix with low values on the blocks and high values off-diagonal is the signature of a multi-domain protein with confidently predicted domains but uncertain inter-domain orientation.

Contact-map, Ramachandran, and PAE plots. Plot images: a contact map (which residues are close in 3D, as an N×N binary image), a Ramachandran scatter (backbone torsion angles, revealing secondary-structure composition at a glance), and — for AlphaFold structures — a PAE heatmap (pairwise prediction confidence).

Backbone torsions (φ/ψ). φ (phi) and ψ (psi) are the two rotatable backbone dihedrals per residue: φ is the C(i-1)–N–Cα–C torsion, ψ is the N–Cα–C–N(i+1) torsion, both in degrees on (−180°, 180°]. α-helical residues cluster near (−60°, −45°); β-strand residues near (−120°, +130°). A Ramachandran plot is simply a scatter of (φ, ψ) for every residue.

Foldseek 3Di. A 3Di character summarizes, for each residue, the relative orientation of the Cα frame of its nearest spatial neighbor. Because it encodes fold topology rather than chemistry, 3Di alignments detect remote structural similarity that sequence alignment misses.

Radius of gyration, Cα contacts, bounding box. Three whole-structure scalars: the radius of gyration (RMS distance of Cα from centroid, in Å), the count of Cα–Cα contacts (pairs closer than 8 Å and separated by more than four residues in sequence — i.e. tertiary, not local, contacts), and the bounding-box dimensions. Together they distinguish compact globular folds from extended fibres or disordered chains.

Sequence. Sequence gives the chain of amino acids in standard one-letter code (A=alanine, C=cysteine, …, Y=tyrosine), read N→C. It is the only feature that is directly encoded by the gene; all structural features are derived from the folded form of this sequence.

mmCIF coordinates. Atomic coordinates in PDBx/mmCIF format — the same representation the Protein Data Bank distributes. Each line of the _atom_site loop places one backbone atom in Cartesian space (units: ångströms, origin: arbitrary).

Secondary structure (3-state, P-SEA). Three-state secondary structure (P-SEA) collapses the eight DSSP classes into helix (a), strand (b), and coil (c). P-SEA assigns these from Cα geometry alone — distances and angles — without requiring backbone oxygens, so it works on any Cα trace.

InterPro / GO / CATH / organism. Functional annotations link the protein to curated databases. InterPro entries identify conserved domains and families by matching the sequence against member-database signatures (Pfam, PROSITE, CDD, …). Gene Ontology (GO) terms describe molecular function, biological process, and cellular component in a controlled vocabulary. CATH places the structure in a hierarchical fold classification (Class/Architecture/Topology/Homologous-superfamily). The organism is the source species.

B-factor. B-factor (Debye–Waller factor) reflects atomic displacement in the crystal lattice. It is an experimental observable (units Å²), not a prediction; low values mean the atom is pinned down, high values mean it moves or is heterogeneous across the crystal.

Rendered structure images. Structure images are PyMOL renders from six orthogonal camera directions. Cartoon representation draws helices as coils and strands as arrows; sticks shows the backbone as bonds; surface shows the solvent-excluded envelope. Rainbow coloring maps sequence position to hue (blue→red, N→C); chain coloring assigns a distinct color per polypeptide.

Solvent-accessible surface area. Solvent-accessible surface area (SASA) is the area in Å² traced out by the centre of a 1.4 Å probe sphere (a water molecule) rolled over the protein's van der Waals surface (Shrake–Rupley / Lee–Richards construction). Buried residues have near-zero SASA; fully exposed residues can exceed 200 Å². The total SASA scales roughly with the number of surface residues.

Secondary structure (8-state, DSSP). The SS8 string is DSSP's per-residue secondary-structure call. α-helix (H) means an i→i+4 H-bond ladder; β-strand (E) means the residue participates in a β-sheet; 3₁₀ (G) and π (I) are tighter and wider helices; T/S are turns/bends; '-' is loop.

pLDDT. For AlphaFold models, the B-factor field carries pLDDT — the model's own estimate of local accuracy on a 0–100 scale. Regions with pLDDT<50 should be treated as essentially unmodeled; they often correspond to intrinsically disordered segments.

Nearest PDB structures. Nearest PDB neighbors are the top structural matches found by Foldseek when searching this structure against the entire Protein Data Bank. Each hit reports a TM-score (0 to 1; >0.5 almost always implies the same fold) and an E-value. These are *structural* homologs — they may share no detectable sequence similarity.